Protein 4AIZ (pdb70)

GO terms:
  GO:0005576 extracellular region (C, TAS)

Foldseek 3Di:
DQKEWDAEDEEAAQAKTKTKIFHQQQVPKFKWKWWADPPDDIDTQDTRFFDGDPPRDPQWGWHDDRGMIITMHGRDDQVSQTKMKMKIADNVNPGIDIYPIYGYHYD/DKAWDQEDEEAAQAKDKTKIFDQQQVPKFKWKWFDDPPDDIGTQDTRFFDG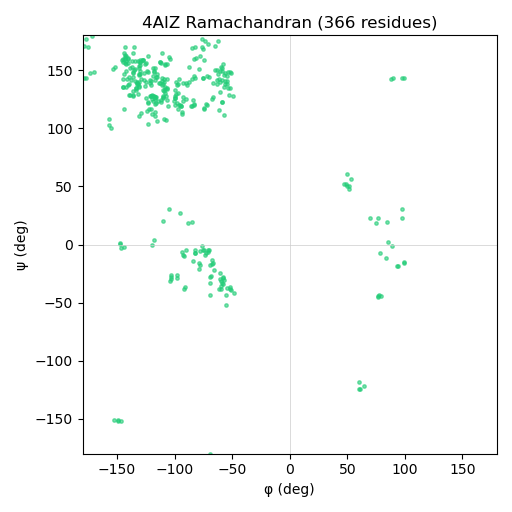DPPHDPQWGWHDDRRMIMTMGGRDDQVSFTWMKMWIAPNVNPDIDIYPIYGYHHD/DQKAWDQEDEDAAQAKTKTKIFHQQQVPKFKWKWWADPPDDIGTQDTRQFDGDPPHDPQWGWHDDHRMIITMGGRDDQVSFTKMKMKIADNVRDGIDIYPIYGYHYD/DKAWDQEDEEAAQAKDKTKIFDQQQVPKFKWKWFDDPPDDIHTQDTRFFDGDPPHDPQWGWHDDHRMIMIMGGRDDQVSFTWMKMWIAPNVNPDIDIYPTYGYHHD

Structure (mmCIF, N/CA/C/O backbone):
data_4AIZ
#
_entry.id   4AIZ
#
_cell.length_a   89.402
_cell.length_b   40.946
_cell.length_c   106.726
_cell.angle_alpha   90.00
_cell.angle_beta   90.15
_cell.angle_gamma   90.00
#
_symmetry.space_group_name_H-M   'C 1 2 1'
#
loop_
_entity.id
_entity.type
_entity.pdbx_description
1 polymer 'V2-17 PROTEIN'
2 polymer 'V2-17 PROTEIN'
3 non-polymer 'SULFATE ION'
4 non-polymer 'CITRIC ACID'
5 non-polymer 1,5:6,10-dianhydro-3,4,7,8-tetradeoxy-2,9-bis-C-(hydroxymethyl)-L-manno-decitol
6 water water
#
loop_
_atom_site.group_PDB
_atom_site.id
_atom_site.type_symbol
_atom_site.label_atom_id
_atom_site.label_alt_id
_atom_site.label_comp_id
_atom_site.label_asym_id
_atom_site.label_entity_id
_atom_site.label_seq_id
_atom_site.pdbx_PDB_ins_code
_atom_site.Cartn_x
_atom_site.Cartn_y
_atom_site.Cartn_z
_atom_site.occupancy
_atom_site.B_iso_or_equiv
_atom_site.auth_seq_id
_atom_site.auth_comp_id
_atom_site.auth_asym_id
_atom_site.auth_atom_id
_atom_site.pdbx_PDB_model_num
ATOM 1 N N . TYR A 1 2 ? 12.360 -22.727 -20.421 1.00 40.88 2 TYR A N 1
ATOM 2 C CA . TYR A 1 2 ? 12.359 -21.710 -19.368 1.00 37.84 2 TYR A CA 1
ATOM 3 C C . TYR A 1 2 ? 11.559 -22.145 -18.150 1.00 38.38 2 TYR A C 1
ATOM 4 O O . TYR A 1 2 ? 10.328 -22.160 -18.183 1.00 36.74 2 TYR A O 1
ATOM 13 N N . GLU A 1 3 ? 12.260 -22.480 -17.067 1.00 37.17 3 GLU A N 1
ATOM 14 C CA . GLU A 1 3 ? 11.602 -22.949 -15.850 1.00 35.39 3 GLU A CA 1
ATOM 15 C C . GLU A 1 3 ? 10.909 -21.856 -15.038 1.00 35.53 3 GLU A C 1
ATOM 16 O O . GLU A 1 3 ? 10.253 -22.150 -14.037 1.00 35.14 3 GLU A O 1
ATOM 22 N N . LEU A 1 4 ? 11.056 -20.601 -15.457 1.00 24.36 4 LEU A N 1
ATOM 23 C CA . LEU A 1 4 ? 10.254 -19.523 -14.884 1.00 25.13 4 LEU A CA 1
ATOM 24 C C . LEU A 1 4 ? 9.304 -18.994 -15.954 1.00 25.69 4 LEU A C 1
ATOM 25 O O . LEU A 1 4 ? 9.693 -18.837 -17.117 1.00 31.35 4 LEU A O 1
ATOM 30 N N . MET A 1 5 ? 8.067 -18.720 -15.551 1.00 32.89 5 MET A N 1
ATOM 31 C CA . MET A 1 5 ? 7.021 -18.322 -16.487 1.00 34.61 5 MET A CA 1
ATOM 32 C C . MET A 1 5 ? 6.889 -16.803 -16.517 1.00 26.28 5 MET A C 1
ATOM 33 O O . MET A 1 5 ? 6.542 -16.170 -15.522 1.00 23.25 5 MET A O 1
ATOM 38 N N . GLN A 1 6 ? 7.173 -16.227 -17.674 1.00 28.66 6 GLN A N 1
ATOM 39 C CA . GLN A 1 6 ? 7.230 -14.786 -17.826 1.00 21.49 6 GLN A CA 1
ATOM 40 C C . GLN A 1 6 ? 6.508 -14.408 -19.113 1.00 18.72 6 GLN A C 1
ATOM 41 O O . GLN A 1 6 ? 6.761 -15.015 -20.149 1.00 18.65 6 GLN A O 1
ATOM 47 N N . PRO A 1 7 ? 5.616 -13.403 -19.054 1.00 14.64 7 PRO A N 1
ATOM 48 C CA . PRO A 1 7 ? 4.915 -12.976 -20.272 1.00 17.54 7 PRO A CA 1
ATOM 49 C C . PRO A 1 7 ? 5.877 -12.344 -21.255 1.00 19.90 7 PRO A C 1
ATOM 50 O O . PRO A 1 7 ? 6.753 -11.584 -20.845 1.00 20.59 7 PRO A O 1
ATOM 54 N N . PRO A 1 8 ? 5.722 -12.647 -22.553 1.00 22.21 8 PRO A N 1
ATOM 55 C CA . PRO A 1 8 ? 6.699 -12.149 -23.524 1.00 18.04 8 PRO A CA 1
ATOM 56 C C . PRO A 1 8 ? 6.652 -10.635 -23.711 1.00 15.87 8 PRO A C 1
ATOM 57 O O . PRO A 1 8 ? 7.639 -10.035 -24.145 1.00 12.52 8 PRO A O 1
ATOM 61 N N A SER A 1 9 ? 5.517 -10.027 -23.369 0.52 17.63 9 SER A N 1
ATOM 62 N N B SER A 1 9 ? 5.520 -10.022 -23.383 0.48 17.63 9 SER A N 1
ATOM 63 C CA A SER A 1 9 ? 5.273 -8.627 -23.696 0.52 15.32 9 SER A CA 1
ATOM 64 C CA B SER A 1 9 ? 5.343 -8.605 -23.660 0.48 15.29 9 SER A CA 1
ATOM 65 C C A SER A 1 9 ? 4.423 -7.902 -22.648 0.52 14.88 9 SER A C 1
ATOM 66 C C B SER A 1 9 ? 4.458 -7.914 -22.631 0.48 14.89 9 SER A C 1
ATOM 67 O O A SER A 1 9 ? 3.418 -8.431 -22.180 0.52 16.23 9 SER A O 1
ATOM 68 O O B SER A 1 9 ? 3.464 -8.471 -22.170 0.48 16.21 9 SER A O 1
ATOM 73 N N . VAL A 1 10 ? 4.839 -6.691 -22.283 1.00 13.45 10 VAL A N 1
ATOM 74 C CA . VAL A 1 10 ? 4.036 -5.809 -21.442 1.00 13.62 10 VAL A CA 1
ATOM 75 C C . VAL A 1 10 ? 4.184 -4.427 -22.071 1.00 18.96 10 VAL A C 1
ATOM 76 O O . VAL A 1 10 ? 5.286 -4.056 -22.485 1.00 16.32 10 VAL A O 1
ATOM 80 N N . SER A 1 11 ? 3.086 -3.672 -22.167 1.00 18.04 11 SER A N 1
ATOM 81 C CA . SER A 1 11 ? 3.138 -2.332 -22.748 1.00 17.38 11 SER A CA 1
ATOM 82 C C . SER A 1 11 ? 2.407 -1.331 -21.872 1.00 14.26 11 SER A C 1
ATOM 83 O O . SER A 1 11 ? 1.350 -1.635 -21.331 1.00 17.79 11 SER A O 1
ATOM 86 N N . VAL A 1 12 ? 2.984 -0.143 -21.724 1.00 15.71 12 VAL A N 1
ATOM 87 C CA . VAL A 1 12 ? 2.301 0.944 -21.036 1.00 20.60 12 VAL A CA 1
ATOM 88 C C . VAL A 1 12 ? 2.664 2.276 -21.682 1.00 21.24 12 VAL A C 1
ATOM 89 O O . VAL A 1 12 ? 3.680 2.383 -22.375 1.00 20.01 12 VAL A O 1
ATOM 93 N N . SER A 1 13 ? 1.837 3.293 -21.467 1.00 17.57 13 SER A N 1
ATOM 94 C CA . SER A 1 13 ? 2.231 4.627 -21.893 1.00 21.75 13 SER A CA 1
ATOM 95 C C . SER A 1 13 ? 3.134 5.300 -20.854 1.00 20.22 13 SER A C 1
ATOM 96 O O . SER A 1 13 ? 3.191 4.883 -19.687 1.00 20.27 13 SER A O 1
ATOM 99 N N . PRO A 1 14 ? 3.892 6.317 -21.288 1.00 20.87 14 PRO A N 1
ATOM 100 C CA . PRO A 1 14 ? 4.837 7.006 -20.408 1.00 22.23 14 PRO A CA 1
ATOM 101 C C . PRO A 1 14 ? 4.145 7.523 -19.158 1.00 21.97 14 PRO A C 1
ATOM 102 O O . PRO A 1 14 ? 3.033 8.034 -19.268 1.00 24.44 14 PRO A O 1
ATOM 106 N N . GLY A 1 15 ? 4.783 7.386 -17.999 1.00 24.60 15 GLY A N 1
ATOM 107 C CA . GLY A 1 15 ? 4.225 7.871 -16.751 1.00 22.87 15 GLY A CA 1
ATOM 108 C C . GLY A 1 15 ? 3.451 6.811 -15.997 1.00 19.31 15 GLY A C 1
ATOM 109 O O . GLY A 1 15 ? 3.204 6.947 -14.805 1.00 21.24 15 GLY A O 1
ATOM 110 N N . GLN A 1 16 ? 3.060 5.750 -16.686 1.00 15.75 16 GLN A N 1
ATOM 111 C CA . GLN A 1 16 ? 2.333 4.682 -16.026 1.00 14.73 16 GLN A CA 1
ATOM 112 C C . GLN A 1 16 ? 3.297 3.826 -15.202 1.00 21.46 16 GLN A C 1
ATOM 113 O O . GLN A 1 16 ? 4.513 4.045 -15.206 1.00 21.49 16 GLN A O 1
ATOM 119 N N . THR A 1 17 ? 2.745 2.848 -14.497 1.00 18.21 17 THR A N 1
ATOM 120 C CA . THR A 1 17 ? 3.565 1.879 -13.788 1.00 13.84 17 THR A CA 1
ATOM 121 C C . THR A 1 17 ? 3.426 0.551 -14.502 1.00 19.34 17 THR A C 1
ATOM 122 O O . THR A 1 17 ? 2.314 0.126 -14.842 1.00 19.50 17 THR A O 1
ATOM 126 N N . ALA A 1 18 ? 4.556 -0.107 -14.754 1.00 15.72 18 ALA A N 1
ATOM 127 C CA . ALA A 1 18 ? 4.524 -1.409 -15.390 1.00 14.47 18 ALA A CA 1
ATOM 128 C C . ALA A 1 18 ? 4.916 -2.463 -14.365 1.00 10.67 18 ALA A C 1
ATOM 129 O O . ALA A 1 18 ? 5.742 -2.227 -13.492 1.00 16.58 18 ALA A O 1
ATOM 131 N N . ARG A 1 19 ? 4.257 -3.603 -14.448 1.00 13.58 19 ARG A N 1
ATOM 132 C CA . ARG A 1 19 ? 4.555 -4.726 -13.585 1.00 13.87 19 ARG A CA 1
ATOM 133 C C . ARG A 1 19 ? 4.884 -5.920 -14.465 1.00 16.04 19 ARG A C 1
ATOM 134 O O . ARG A 1 19 ? 4.102 -6.313 -15.334 1.00 15.44 19 ARG A O 1
ATOM 142 N N . ILE A 1 20 ? 6.079 -6.461 -14.261 1.00 11.94 20 ILE A N 1
ATOM 143 C CA . ILE A 1 20 ? 6.571 -7.599 -15.017 1.00 9.94 20 ILE A CA 1
ATOM 144 C C . ILE A 1 20 ? 6.744 -8.743 -14.025 1.00 13.48 20 ILE A C 1
ATOM 145 O O . ILE A 1 20 ? 7.449 -8.598 -13.042 1.00 13.07 20 ILE A O 1
ATOM 150 N N . THR A 1 21 ? 6.075 -9.861 -14.268 1.00 14.89 21 THR A N 1
ATOM 151 C CA . THR A 1 21 ? 6.072 -10.967 -13.308 1.00 15.20 21 THR A CA 1
ATOM 152 C C . THR A 1 21 ? 6.719 -12.232 -13.856 1.00 16.35 21 THR A C 1
ATOM 153 O O . THR A 1 21 ? 6.606 -12.553 -15.043 1.00 21.04 21 THR A O 1
ATOM 157 N N . CYS A 1 22 ? 7.399 -12.950 -12.971 1.00 16.12 22 CYS A N 1
ATOM 158 C CA . CYS A 1 22 ? 7.906 -14.280 -13.268 1.00 19.76 22 CYS A CA 1
ATOM 159 C C . CYS A 1 22 ? 7.306 -15.271 -12.271 1.00 16.35 22 CYS A C 1
ATOM 160 O O . CYS A 1 22 ? 7.137 -14.953 -11.100 1.00 19.78 22 CYS A O 1
ATOM 163 N N . SER A 1 23 ? 6.977 -16.464 -12.753 1.00 16.74 23 SER A N 1
ATOM 164 C CA . SER A 1 23 ? 6.347 -17.473 -11.908 1.00 24.26 23 SER A CA 1
ATOM 165 C C . SER A 1 23 ? 7.111 -18.786 -11.903 1.00 22.01 23 SER A C 1
ATOM 166 O O . SER A 1 23 ? 7.612 -19.238 -12.943 1.00 30.20 23 SER A O 1
ATOM 169 N N . GLY A 1 24 ? 7.197 -19.397 -10.724 1.00 23.59 24 GLY A N 1
ATOM 170 C CA . GLY A 1 24 ? 7.932 -20.632 -10.568 1.00 25.84 24 GLY A CA 1
ATOM 171 C C . GLY A 1 24 ? 7.696 -21.256 -9.209 1.00 24.28 24 GLY A C 1
ATOM 172 O O . GLY A 1 24 ? 7.468 -20.555 -8.220 1.00 23.85 24 GLY A O 1
ATOM 173 N N . ASP A 1 25 ? 7.747 -22.582 -9.157 1.00 36.68 25 ASP A N 1
ATOM 174 C CA . ASP A 1 25 ? 7.448 -23.299 -7.920 1.00 40.26 25 ASP A CA 1
ATOM 175 C C . ASP A 1 25 ? 8.502 -23.070 -6.845 1.00 32.54 25 ASP A C 1
ATOM 176 O O . ASP A 1 25 ? 8.205 -23.144 -5.654 1.00 44.39 25 ASP A O 1
ATOM 181 N N . ALA A 1 26 ? 9.726 -22.772 -7.271 1.00 38.00 26 ALA A N 1
ATOM 182 C CA . ALA A 1 26 ? 10.853 -22.625 -6.347 1.00 33.33 26 ALA A CA 1
ATOM 183 C C . ALA A 1 26 ? 11.072 -21.195 -5.852 1.00 32.47 26 ALA A C 1
ATOM 184 O O . ALA A 1 26 ? 11.856 -20.971 -4.939 1.00 27.38 26 ALA A O 1
ATOM 186 N N . LEU A 1 27 ? 10.382 -20.228 -6.449 1.00 27.02 27 LEU A N 1
ATOM 187 C CA . LEU A 1 27 ? 10.561 -18.827 -6.075 1.00 23.12 27 LEU A CA 1
ATOM 188 C C . LEU A 1 27 ? 10.321 -18.499 -4.589 1.00 20.55 27 LEU A C 1
ATOM 189 O O . LEU A 1 27 ? 10.938 -17.580 -4.044 1.00 19.96 27 LEU A O 1
ATOM 194 N N . PRO A 1 28 ? 9.422 -19.236 -3.915 1.00 31.59 28 PRO A N 1
ATOM 195 C CA . PRO A 1 28 ? 9.225 -18.839 -2.515 1.00 27.87 28 PRO A CA 1
ATOM 196 C C . PRO A 1 28 ? 10.499 -18.829 -1.647 1.00 22.03 28 PRO A C 1
ATOM 197 O O . PRO A 1 28 ? 10.706 -17.893 -0.867 1.00 17.90 28 PRO A O 1
ATOM 201 N N A LYS A 1 29 ? 11.335 -19.853 -1.786 0.04 26.75 29 LYS A N 1
ATOM 202 N N B LYS A 1 29 ? 11.344 -19.848 -1.776 0.96 26.98 29 LYS A N 1
ATOM 203 C CA A LYS A 1 29 ? 12.526 -19.972 -0.949 0.04 23.81 29 LYS A CA 1
ATOM 204 C CA B LYS A 1 29 ? 12.535 -19.912 -0.916 0.96 23.65 29 LYS A CA 1
ATOM 205 C C A LYS A 1 29 ? 13.827 -19.769 -1.722 0.04 25.26 29 LYS A C 1
ATOM 206 C C B LYS A 1 29 ? 13.834 -19.698 -1.683 0.96 25.30 29 LYS A C 1
ATOM 207 O O A LYS A 1 29 ? 14.900 -20.154 -1.258 0.04 22.23 29 LYS A O 1
ATOM 208 O O B LYS A 1 29 ? 14.913 -20.006 -1.185 0.96 21.27 29 LYS A O 1
ATOM 219 N N . GLN A 1 30 ? 13.726 -19.163 -2.899 1.00 25.50 30 GLN A N 1
ATOM 220 C CA . GLN A 1 30 ? 14.906 -18.835 -3.694 1.00 25.44 30 GLN A CA 1
ATOM 221 C C . GLN A 1 30 ? 14.853 -17.379 -4.144 1.00 25.76 30 GLN A C 1
ATOM 222 O O . GLN A 1 30 ? 13.826 -16.914 -4.644 1.00 22.96 30 GLN A O 1
ATOM 228 N N . TYR A 1 31 ? 15.956 -16.664 -3.967 1.00 16.92 31 TYR A N 1
ATOM 229 C CA . TYR A 1 31 ? 16.045 -15.280 -4.431 1.00 20.49 31 TYR A CA 1
ATOM 230 C C . TYR A 1 31 ? 15.904 -15.147 -5.939 1.00 16.18 31 TYR A C 1
ATOM 231 O O . TYR A 1 31 ? 16.358 -16.000 -6.705 1.00 14.55 31 TYR A O 1
ATOM 240 N N . ALA A 1 32 ? 15.307 -14.036 -6.352 1.00 19.62 32 ALA A N 1
ATOM 241 C CA . ALA A 1 32 ? 15.241 -13.679 -7.760 1.00 17.70 32 ALA A CA 1
ATOM 242 C C . ALA A 1 32 ? 16.174 -12.506 -8.038 1.00 14.87 32 ALA A C 1
ATOM 243 O O . ALA A 1 32 ? 16.486 -11.717 -7.144 1.00 15.09 32 ALA A O 1
ATOM 245 N N . TYR A 1 33 ? 16.620 -12.419 -9.287 1.00 15.60 33 TYR A N 1
ATOM 246 C CA . TYR A 1 33 ? 17.490 -11.351 -9.751 1.00 13.60 33 TYR A CA 1
ATOM 247 C C . TYR A 1 33 ? 16.909 -10.829 -11.066 1.00 9.64 33 TYR A C 1
ATOM 248 O O . TYR A 1 33 ? 16.429 -11.603 -11.879 1.00 14.19 33 TYR A O 1
ATOM 257 N N . TRP A 1 34 ? 16.937 -9.519 -11.258 1.00 14.51 34 TRP A N 1
ATOM 258 C CA . TRP A 1 34 ? 16.329 -8.923 -12.446 1.00 10.88 34 TRP A CA 1
ATOM 259 C C . TRP A 1 34 ? 17.342 -8.132 -13.263 1.00 9.29 34 TRP A C 1
ATOM 260 O O . TRP A 1 34 ? 18.137 -7.362 -12.707 1.00 11.62 34 TRP A O 1
ATOM 271 N N . TYR A 1 35 ? 17.251 -8.270 -14.587 1.00 12.36 35 TYR A N 1
ATOM 272 C CA . TYR A 1 35 ? 18.100 -7.527 -15.516 1.00 9.59 35 TYR A CA 1
ATOM 273 C C . TYR A 1 35 ? 17.299 -6.731 -16.514 1.00 11.15 35 TYR A C 1
ATOM 274 O O . TYR A 1 35 ? 16.200 -7.119 -16.907 1.00 13.42 35 TYR A O 1
ATOM 283 N N . GLN A 1 36 ? 17.894 -5.622 -16.921 1.00 9.79 36 GLN A N 1
ATOM 284 C CA . GLN A 1 36 ? 17.422 -4.808 -18.028 1.00 8.38 36 GLN A CA 1
ATOM 285 C C . GLN A 1 36 ? 18.370 -4.972 -19.197 1.00 9.22 36 GLN A C 1
ATOM 286 O O . GLN A 1 36 ? 19.593 -4.899 -19.033 1.00 10.91 36 GLN A O 1
ATOM 292 N N . GLN A 1 37 ? 17.805 -5.148 -20.387 1.00 10.92 37 GLN A N 1
ATOM 293 C CA . GLN A 1 37 ? 18.602 -5.291 -21.601 1.00 10.15 37 GLN A CA 1
ATOM 294 C C . GLN A 1 37 ? 18.111 -4.347 -22.687 1.00 10.90 37 GLN A C 1
ATOM 295 O O . GLN A 1 37 ? 16.995 -4.499 -23.196 1.00 14.33 37 GLN A O 1
ATOM 301 N N . LYS A 1 38 ? 18.955 -3.374 -23.030 1.00 14.53 38 LYS A N 1
ATOM 302 C CA . LYS A 1 38 ? 18.679 -2.439 -24.123 1.00 13.00 38 LYS A CA 1
ATOM 303 C C . LYS A 1 38 ? 19.504 -2.766 -25.372 1.00 15.94 38 LYS A C 1
ATOM 304 O O . LYS A 1 38 ? 20.536 -3.440 -25.291 1.00 17.43 38 LYS A O 1
ATOM 310 N N . PRO A 1 39 ? 19.065 -2.280 -26.545 1.00 15.81 39 PRO A N 1
ATOM 311 C CA . PRO A 1 39 ? 19.777 -2.684 -27.764 1.00 16.47 39 PRO A CA 1
ATOM 312 C C . PRO A 1 39 ? 21.205 -2.159 -27.837 1.00 16.10 39 PRO A C 1
ATOM 313 O O . PRO A 1 39 ? 21.437 -0.956 -27.677 1.00 22.10 39 PRO A O 1
ATOM 317 N N . GLY A 1 40 ? 22.154 -3.066 -28.059 1.00 18.36 40 GLY A N 1
ATOM 318 C CA . GLY A 1 40 ? 23.552 -2.708 -28.235 1.00 16.67 40 GLY A CA 1
ATOM 319 C C . GLY A 1 40 ? 24.282 -2.207 -27.005 1.00 22.36 40 GLY A C 1
ATOM 320 O O . GLY A 1 40 ? 25.288 -1.503 -27.129 1.00 20.01 40 GLY A O 1
ATOM 321 N N . GLN A 1 41 ? 23.779 -2.558 -25.822 1.00 17.11 41 GLN A N 1
ATOM 322 C CA . GLN A 1 41 ? 24.383 -2.131 -24.567 1.00 16.29 41 GLN A CA 1
ATOM 323 C C . GLN A 1 41 ? 24.590 -3.338 -23.645 1.00 13.03 41 GLN A C 1
ATOM 324 O O . GLN A 1 41 ? 23.913 -4.357 -23.789 1.00 13.67 41 GLN A O 1
ATOM 330 N N . ALA A 1 42 ? 25.524 -3.224 -22.709 1.00 14.36 42 ALA A N 1
ATOM 331 C CA . ALA A 1 42 ? 25.693 -4.268 -21.711 1.00 14.54 42 ALA A CA 1
ATOM 332 C C . ALA A 1 42 ? 24.410 -4.400 -20.888 1.00 13.34 42 ALA A C 1
ATOM 333 O O . ALA A 1 42 ? 23.749 -3.402 -20.595 1.00 13.64 42 ALA A O 1
ATOM 335 N N . PRO A 1 43 ? 24.049 -5.640 -20.532 1.00 10.80 43 PRO A N 1
ATOM 336 C CA . PRO A 1 43 ? 22.915 -5.854 -19.626 1.00 13.53 43 PRO A CA 1
ATOM 337 C C . PRO A 1 43 ? 23.177 -5.159 -18.285 1.00 15.19 43 PRO A C 1
ATOM 338 O O . PRO A 1 43 ? 24.336 -4.970 -17.902 1.00 13.99 43 PRO A O 1
ATOM 342 N N . VAL A 1 44 ? 22.107 -4.771 -17.602 1.00 13.16 44 VAL A N 1
ATOM 343 C CA . VAL A 1 44 ? 22.201 -4.118 -16.295 1.00 12.02 44 VAL A CA 1
ATOM 344 C C . VAL A 1 44 ? 21.445 -4.920 -15.244 1.00 12.43 44 VAL A C 1
ATOM 345 O O . VAL A 1 44 ? 20.271 -5.260 -15.438 1.00 11.26 44 VAL A O 1
ATOM 349 N N . LEU A 1 45 ? 22.126 -5.235 -14.142 1.00 10.13 45 LEU A N 1
ATOM 350 C CA . LEU A 1 45 ? 21.480 -5.827 -12.982 1.00 9.54 45 LEU A CA 1
ATOM 351 C C . LEU A 1 45 ? 20.683 -4.732 -12.287 1.00 9.41 45 LEU A C 1
ATOM 352 O O . LEU A 1 45 ? 21.271 -3.740 -11.832 1.00 13.64 45 LEU A O 1
ATOM 357 N N . VAL A 1 46 ? 19.358 -4.890 -12.215 1.00 11.01 46 VAL A N 1
ATOM 358 C CA . VAL A 1 46 ? 18.513 -3.848 -11.592 1.00 10.10 46 VAL A CA 1
ATOM 359 C C . VAL A 1 46 ? 18.019 -4.199 -10.183 1.00 14.42 46 VAL A C 1
ATOM 360 O O . VAL A 1 46 ? 17.837 -3.308 -9.349 1.00 14.21 46 VAL A O 1
ATOM 364 N N . ILE A 1 47 ? 17.820 -5.491 -9.928 1.00 9.43 47 ILE A N 1
ATOM 365 C CA . ILE A 1 47 ? 17.414 -5.979 -8.614 1.00 14.94 47 ILE A CA 1
ATOM 366 C C . ILE A 1 47 ? 18.174 -7.263 -8.308 1.00 10.88 47 ILE A C 1
ATOM 367 O O . ILE A 1 47 ? 18.332 -8.113 -9.171 1.00 13.96 47 ILE A O 1
ATOM 372 N N . TYR A 1 48 ? 18.643 -7.405 -7.077 1.00 12.14 48 TYR A N 1
ATOM 373 C CA . TYR A 1 48 ? 19.144 -8.698 -6.625 1.00 16.61 48 TYR A CA 1
ATOM 374 C C . TYR A 1 48 ? 18.507 -9.066 -5.286 1.00 14.64 48 TYR A C 1
ATOM 375 O O . TYR A 1 48 ? 18.032 -8.192 -4.560 1.00 14.02 48 TYR A O 1
ATOM 384 N N . LYS A 1 49 ? 18.521 -10.359 -4.961 1.00 19.18 49 LYS A N 1
ATOM 385 C CA . LYS A 1 49 ? 17.919 -10.855 -3.730 1.00 13.05 49 LYS A CA 1
ATOM 386 C C . LYS A 1 49 ? 16.499 -10.313 -3.560 1.00 19.20 49 LYS A C 1
ATOM 387 O O . LYS A 1 49 ? 16.153 -9.763 -2.511 1.00 21.78 49 LYS A O 1
ATOM 393 N N . ASP A 1 50 ? 15.697 -10.465 -4.610 1.00 16.32 50 ASP A N 1
ATOM 394 C CA . ASP A 1 50 ? 14.276 -10.118 -4.587 1.00 17.19 50 ASP A CA 1
ATOM 395 C C . ASP A 1 50 ? 13.976 -8.622 -4.683 1.00 15.36 50 ASP A C 1
ATOM 396 O O . ASP A 1 50 ? 13.099 -8.213 -5.422 1.00 12.50 50 ASP A O 1
ATOM 401 N N . SER A 1 51 ? 14.686 -7.800 -3.927 1.00 12.82 51 SER A N 1
ATOM 402 C CA . SER A 1 51 ? 14.206 -6.445 -3.764 1.00 13.53 51 SER A CA 1
ATOM 403 C C . SER A 1 51 ? 15.277 -5.386 -3.597 1.00 12.47 51 SER A C 1
ATOM 404 O O . SER A 1 51 ? 14.953 -4.216 -3.402 1.00 18.01 51 SER A O 1
ATOM 407 N N . GLU A 1 52 ? 16.550 -5.777 -3.642 1.00 15.72 52 GLU A N 1
ATOM 408 C CA . GLU A 1 52 ? 17.618 -4.799 -3.434 1.00 14.67 52 GLU A CA 1
ATOM 409 C C . GLU A 1 52 ? 18.174 -4.244 -4.737 1.00 16.26 52 GLU A C 1
ATOM 410 O O . GLU A 1 52 ? 18.355 -4.982 -5.714 1.00 13.76 52 GLU A O 1
ATOM 416 N N A ARG A 1 53 ? 18.423 -2.939 -4.752 0.61 16.44 53 ARG A N 1
ATOM 417 N N B ARG A 1 53 ? 18.479 -2.948 -4.731 0.39 16.43 53 ARG A N 1
ATOM 418 C CA A ARG A 1 53 ? 18.956 -2.279 -5.931 0.61 16.96 53 ARG A CA 1
ATOM 419 C CA B ARG A 1 53 ? 18.940 -2.240 -5.922 0.39 16.99 53 ARG A CA 1
ATOM 420 C C A ARG A 1 53 ? 20.445 -2.063 -5.752 0.61 16.13 53 ARG A C 1
ATOM 421 C C B ARG A 1 53 ? 20.422 -1.888 -5.837 0.39 16.04 53 ARG A C 1
ATOM 422 O O A ARG A 1 53 ? 20.892 -1.657 -4.678 0.61 13.46 53 ARG A O 1
ATOM 423 O O B ARG A 1 53 ? 20.838 -1.174 -4.927 0.39 15.67 53 ARG A O 1
ATOM 438 N N . PRO A 1 54 ? 21.227 -2.377 -6.791 1.00 14.41 54 PRO A N 1
ATOM 439 C CA . PRO A 1 54 ? 22.626 -1.941 -6.842 1.00 13.49 54 PRO A CA 1
ATOM 440 C C . PRO A 1 54 ? 22.692 -0.400 -6.874 1.00 14.93 54 PRO A C 1
ATOM 441 O O . PRO A 1 54 ? 21.744 0.257 -7.336 1.00 15.12 54 PRO A O 1
ATOM 445 N N . SER A 1 55 ? 23.791 0.171 -6.384 1.00 15.36 55 SER A N 1
ATOM 446 C CA . SER A 1 55 ? 24.032 1.606 -6.511 1.00 18.84 55 SER A CA 1
ATOM 447 C C . SER A 1 55 ? 23.892 2.049 -7.949 1.00 21.11 55 SER A C 1
ATOM 448 O O . SER A 1 55 ? 24.419 1.400 -8.852 1.00 16.52 55 SER A O 1
ATOM 451 N N . GLY A 1 56 ? 23.187 3.155 -8.165 1.00 20.09 56 GLY A N 1
ATOM 452 C CA . GLY A 1 56 ? 22.984 3.673 -9.508 1.00 14.72 56 GLY A CA 1
ATOM 453 C C . GLY A 1 56 ? 21.651 3.318 -10.137 1.00 19.87 56 GLY A C 1
ATOM 454 O O . GLY A 1 56 ? 21.257 3.914 -11.145 1.00 21.33 56 GLY A O 1
ATOM 455 N N . ILE A 1 57 ? 20.963 2.330 -9.574 1.00 18.22 57 ILE A N 1
ATOM 456 C CA . ILE A 1 57 ? 19.628 1.982 -10.045 1.00 15.96 57 ILE A CA 1
ATOM 457 C C . ILE A 1 57 ? 18.572 2.894 -9.403 1.00 19.61 57 ILE A C 1
ATOM 458 O O . ILE A 1 57 ? 18.453 2.940 -8.188 1.00 20.85 57 ILE A O 1
ATOM 463 N N . PRO A 1 58 ? 17.812 3.631 -10.227 1.00 20.00 58 PRO A N 1
ATOM 464 C CA . PRO A 1 58 ? 16.744 4.526 -9.754 1.00 23.39 58 PRO A CA 1
ATOM 465 C C . PRO A 1 58 ? 15.719 3.819 -8.867 1.00 25.13 58 PRO A C 1
ATOM 466 O O . PRO A 1 58 ? 15.409 2.647 -9.098 1.00 23.72 58 PRO A O 1
ATOM 470 N N . GLU A 1 59 ? 15.188 4.525 -7.866 1.00 18.42 59 GLU A N 1
ATOM 471 C CA . GLU A 1 59 ? 14.247 3.925 -6.935 1.00 22.63 59 GLU A CA 1
ATOM 472 C C . GLU A 1 59 ? 12.921 3.559 -7.604 1.00 20.43 59 GLU A C 1
ATOM 473 O O . GLU A 1 59 ? 12.118 2.821 -7.037 1.00 22.37 59 GLU A O 1
ATOM 479 N N . ARG A 1 60 ? 12.699 4.065 -8.814 1.00 22.69 60 ARG A N 1
ATOM 480 C CA . ARG A 1 60 ? 11.460 3.767 -9.516 1.00 18.83 60 ARG A CA 1
ATOM 481 C C . ARG A 1 60 ? 11.410 2.298 -9.953 1.00 18.93 60 ARG A C 1
ATOM 482 O O . ARG A 1 60 ? 10.346 1.776 -10.276 1.00 19.61 60 ARG A O 1
ATOM 490 N N . PHE A 1 61 ? 12.569 1.641 -9.967 1.00 17.47 61 PHE A N 1
ATOM 491 C CA . PHE A 1 61 ? 12.617 0.186 -10.155 1.00 15.55 61 PHE A CA 1
ATOM 492 C C . PHE A 1 61 ? 12.551 -0.501 -8.803 1.00 15.06 61 PHE A C 1
ATOM 493 O O . PHE A 1 61 ? 13.364 -0.234 -7.935 1.00 18.08 61 PHE A O 1
ATOM 501 N N . SER A 1 62 ? 11.602 -1.410 -8.632 1.00 15.31 62 SER A N 1
ATOM 502 C CA . SER A 1 62 ? 11.492 -2.104 -7.357 1.00 15.21 62 SER A CA 1
ATOM 503 C 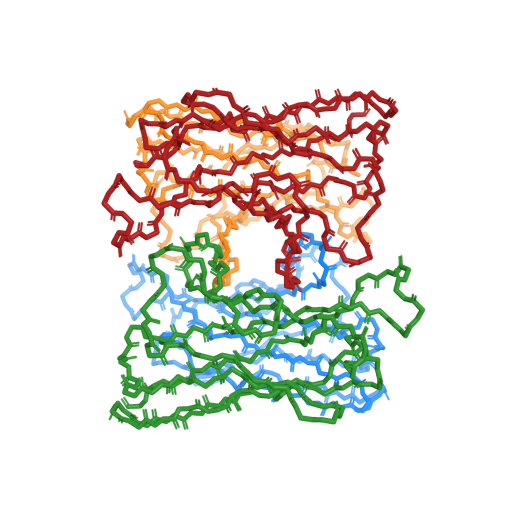C . SER A 1 62 ? 11.117 -3.560 -7.583 1.00 12.73 62 SER A C 1
ATOM 504 O O . SER A 1 62 ? 10.461 -3.902 -8.564 1.00 19.91 62 SER A O 1
ATOM 507 N N . GLY A 1 63 ? 11.563 -4.430 -6.685 1.00 14.76 63 GLY A N 1
ATOM 508 C CA . GLY A 1 63 ? 11.229 -5.829 -6.807 1.00 13.75 63 GLY A CA 1
ATOM 509 C C . GLY A 1 63 ? 10.415 -6.291 -5.618 1.00 14.77 63 GLY A C 1
ATOM 510 O O . GLY A 1 63 ? 10.587 -5.793 -4.500 1.00 18.73 63 GLY A O 1
ATOM 511 N N . SER A 1 64 ? 9.544 -7.263 -5.851 1.00 13.77 64 SER A N 1
ATOM 512 C CA . SER A 1 64 ? 8.801 -7.871 -4.754 1.00 18.75 64 SER A CA 1
ATOM 513 C C . SER A 1 64 ? 8.608 -9.357 -4.991 1.00 20.58 64 SER A C 1
ATOM 514 O O . SER A 1 64 ? 8.818 -9.860 -6.091 1.00 14.35 64 SER A O 1
ATOM 517 N N . SER A 1 65 ? 8.236 -10.065 -3.934 1.00 23.72 65 SER A N 1
ATOM 518 C CA . SER A 1 65 ? 8.044 -11.500 -4.012 1.00 26.70 65 SER A CA 1
ATOM 519 C C . SER A 1 65 ? 6.667 -11.799 -3.415 1.00 34.81 65 SER A C 1
ATOM 520 O O . SER A 1 65 ? 6.245 -11.151 -2.454 1.00 40.10 65 SER A O 1
ATOM 523 N N . SER A 1 66 ? 5.957 -12.754 -4.005 1.00 37.17 66 SER A N 1
ATOM 524 C CA . SER A 1 66 ? 4.640 -13.145 -3.503 1.00 37.14 66 SER A CA 1
ATOM 525 C C . SER A 1 66 ? 4.274 -14.561 -3.929 1.00 37.65 66 SER A C 1
ATOM 526 O O . SER A 1 66 ? 3.971 -14.815 -5.095 1.00 31.85 66 SER A O 1
ATOM 529 N N . GLY A 1 67 ? 4.291 -15.485 -2.978 1.00 33.69 67 GLY A N 1
ATOM 530 C CA . GLY A 1 67 ? 3.962 -16.862 -3.287 1.00 33.69 67 GLY A CA 1
ATOM 531 C C . GLY A 1 67 ? 4.912 -17.431 -4.316 1.00 35.47 67 GLY A C 1
ATOM 532 O O . GLY A 1 67 ? 6.117 -17.512 -4.081 1.00 37.71 67 GLY A O 1
ATOM 533 N N . THR A 1 68 ? 4.377 -17.825 -5.467 1.00 24.20 68 THR A N 1
ATOM 534 C CA . THR A 1 68 ? 5.207 -18.404 -6.509 1.00 27.75 68 THR A CA 1
ATOM 535 C C . THR A 1 68 ? 5.432 -17.402 -7.643 1.00 21.62 68 THR A C 1
ATOM 536 O O . THR A 1 68 ? 5.617 -17.773 -8.803 1.00 20.84 68 THR A O 1
ATOM 540 N N . THR A 1 69 ? 5.438 -16.123 -7.292 1.00 22.15 69 THR A N 1
ATOM 541 C CA . THR A 1 69 ? 5.706 -15.082 -8.283 1.00 19.65 69 THR A CA 1
ATOM 542 C C . THR A 1 69 ? 6.625 -13.993 -7.730 1.00 23.42 69 THR A C 1
ATOM 543 O O . THR A 1 69 ? 6.532 -13.617 -6.560 1.00 26.37 69 THR A O 1
ATOM 547 N N . VAL A 1 70 ? 7.524 -13.496 -8.573 1.00 15.88 70 VAL A N 1
ATOM 548 C CA . VAL A 1 70 ? 8.267 -12.285 -8.254 1.00 15.55 70 VAL A CA 1
ATOM 549 C C . VAL A 1 70 ? 7.905 -11.237 -9.297 1.00 14.87 70 VAL A C 1
ATOM 550 O O . VAL A 1 70 ? 7.555 -11.584 -10.425 1.00 17.72 70 VAL A O 1
ATOM 554 N N . THR A 1 71 ? 7.980 -9.972 -8.904 1.00 18.33 71 THR A N 1
ATOM 555 C CA . THR A 1 71 ? 7.536 -8.874 -9.748 1.00 16.18 71 THR A CA 1
ATOM 556 C C . THR A 1 71 ? 8.516 -7.710 -9.745 1.00 14.75 71 THR A C 1
ATOM 557 O O . THR A 1 71 ? 8.921 -7.214 -8.688 1.00 16.06 71 THR A O 1
ATOM 561 N N . LEU A 1 72 ? 8.894 -7.280 -10.947 1.00 13.28 72 LEU A N 1
ATOM 562 C CA . LEU A 1 72 ? 9.634 -6.047 -11.124 1.00 12.20 72 LEU A CA 1
ATOM 563 C C . LEU A 1 72 ? 8.602 -4.963 -11.419 1.00 15.15 72 LEU A C 1
ATOM 564 O O . LEU A 1 72 ? 7.844 -5.057 -12.390 1.00 13.22 72 LEU A O 1
ATOM 569 N N . THR A 1 73 ? 8.552 -3.954 -10.560 1.00 15.22 73 THR A N 1
ATOM 570 C CA . THR A 1 73 ? 7.629 -2.852 -10.751 1.00 16.00 73 THR A CA 1
ATOM 571 C C . THR A 1 73 ? 8.396 -1.601 -11.123 1.00 16.19 73 THR A C 1
ATOM 572 O O . THR A 1 73 ? 9.330 -1.205 -10.434 1.00 25.69 73 THR A O 1
ATOM 576 N N . ILE A 1 74 ? 8.015 -0.997 -12.235 1.00 13.84 74 ILE A N 1
ATOM 577 C CA . ILE A 1 74 ? 8.686 0.199 -12.710 1.00 16.10 74 ILE A CA 1
ATOM 578 C C . ILE A 1 74 ? 7.687 1.343 -12.656 1.00 23.26 74 ILE A C 1
ATOM 579 O O . ILE A 1 74 ? 6.757 1.400 -13.463 1.00 22.48 74 ILE A O 1
ATOM 584 N N . SER A 1 75 ? 7.876 2.235 -11.684 1.00 21.66 75 SER A N 1
ATOM 585 C CA . SER A 1 75 ? 6.976 3.370 -11.481 1.00 23.48 75 SER A CA 1
ATOM 586 C C . SER A 1 75 ? 7.358 4.509 -12.409 1.00 27.49 75 SER A C 1
ATOM 587 O O . SER A 1 75 ? 8.539 4.726 -12.685 1.00 33.87 75 SER A O 1
ATOM 590 N N . GLY A 1 76 ? 6.366 5.247 -12.888 1.00 22.19 76 GLY A N 1
ATOM 591 C CA . GLY A 1 76 ? 6.653 6.378 -13.746 1.00 23.26 76 GLY A CA 1
ATOM 592 C C . GLY A 1 76 ? 7.536 5.985 -14.917 1.00 26.70 76 GLY A C 1
ATOM 593 O O . GLY A 1 76 ? 8.610 6.556 -15.141 1.00 23.76 76 GLY A O 1
ATOM 594 N N . VAL A 1 77 ? 7.069 5.004 -15.675 1.00 19.85 77 VAL A N 1
ATOM 595 C CA . VAL A 1 77 ? 7.797 4.527 -16.843 1.00 17.71 77 VAL A CA 1
ATOM 596 C C . VAL A 1 77 ? 8.171 5.669 -17.789 1.00 31.83 77 VAL A C 1
ATOM 597 O O . VAL A 1 77 ? 7.328 6.485 -18.165 1.00 25.35 77 VAL A O 1
ATOM 601 N N . GLN A 1 78 ? 9.449 5.730 -18.146 1.00 26.50 78 GLN A N 1
ATOM 602 C CA . GLN A 1 78 ? 9.943 6.696 -19.121 1.00 30.28 78 GLN A CA 1
ATOM 603 C C . GLN A 1 78 ? 10.302 5.993 -20.431 1.00 28.10 78 GLN A C 1
ATOM 604 O O . GLN A 1 78 ? 10.569 4.792 -20.439 1.00 26.13 78 GLN A O 1
ATOM 610 N N . ALA A 1 79 ? 10.279 6.732 -21.541 1.00 24.58 79 ALA A N 1
ATOM 611 C CA . ALA A 1 79 ? 10.567 6.159 -22.855 1.00 30.96 79 ALA A CA 1
ATOM 612 C C . ALA A 1 79 ? 11.842 5.322 -22.854 1.00 22.43 79 ALA A C 1
ATOM 613 O O . ALA A 1 79 ? 11.890 4.254 -23.461 1.00 22.12 79 ALA A O 1
ATOM 615 N N . GLU A 1 80 ? 12.872 5.811 -22.174 1.00 27.20 80 GLU A N 1
ATOM 616 C CA . GLU A 1 80 ? 14.162 5.123 -22.167 1.00 30.41 80 GLU A CA 1
ATOM 617 C C . GLU A 1 80 ? 14.139 3.813 -21.377 1.00 25.68 80 GLU A C 1
ATOM 618 O O . GLU A 1 80 ? 15.121 3.074 -21.370 1.00 26.94 80 GLU A O 1
ATOM 624 N N . ASP A 1 81 ? 13.019 3.519 -20.725 1.00 25.82 81 ASP A N 1
ATOM 625 C CA . ASP A 1 81 ? 12.870 2.246 -20.020 1.00 20.36 81 ASP A CA 1
ATOM 626 C C . ASP A 1 81 ? 12.470 1.118 -20.958 1.00 19.37 81 ASP A C 1
ATOM 627 O O . ASP A 1 81 ? 12.417 -0.040 -20.554 1.00 14.37 81 ASP A O 1
ATOM 632 N N . GLU A 1 82 ? 12.164 1.449 -22.209 1.00 20.29 82 GLU A N 1
ATOM 633 C CA . GLU A 1 82 ? 11.845 0.410 -23.177 1.00 15.18 82 GLU A CA 1
ATOM 634 C C . GLU A 1 82 ? 13.059 -0.506 -23.258 1.00 17.28 82 GLU A C 1
ATOM 635 O O . GLU A 1 82 ? 14.170 -0.046 -23.524 1.00 20.26 82 GLU A O 1
ATOM 641 N N . ALA A 1 83 ? 12.848 -1.793 -22.986 1.00 15.37 83 ALA A N 1
ATOM 642 C CA . ALA A 1 83 ? 13.937 -2.763 -22.901 1.00 14.34 83 ALA A CA 1
ATOM 643 C C . ALA A 1 83 ? 13.383 -4.160 -22.697 1.00 14.58 83 ALA A C 1
ATOM 644 O O . ALA A 1 83 ? 12.199 -4.342 -22.430 1.00 14.23 83 ALA A O 1
ATOM 646 N N . ASP A 1 84 ? 14.250 -5.153 -22.805 1.00 13.52 84 ASP A N 1
ATOM 647 C CA . ASP A 1 84 ? 13.902 -6.499 -22.384 1.00 12.08 84 ASP A CA 1
ATOM 648 C C . ASP A 1 84 ? 14.283 -6.661 -20.914 1.00 10.79 84 ASP A C 1
ATOM 649 O O . ASP A 1 84 ? 15.339 -6.191 -20.476 1.00 14.12 84 ASP A O 1
ATOM 654 N N . TYR A 1 85 ? 13.413 -7.313 -20.160 1.00 8.18 85 TYR A N 1
ATOM 655 C CA . TYR A 1 85 ? 13.644 -7.550 -18.734 1.00 9.12 85 TYR A CA 1
ATOM 656 C C . TYR A 1 85 ? 13.662 -9.034 -18.458 1.00 12.43 85 TYR A C 1
ATOM 657 O O . TYR A 1 85 ? 12.761 -9.759 -18.865 1.00 12.34 85 TYR A O 1
ATOM 666 N N . TYR A 1 86 ? 14.714 -9.495 -17.791 1.00 11.31 86 TYR A N 1
ATOM 667 C CA . TYR A 1 86 ? 14.833 -10.901 -17.483 1.00 11.62 86 TYR A CA 1
ATOM 668 C C . TYR A 1 86 ? 14.857 -11.135 -15.988 1.00 11.38 86 TYR A C 1
ATOM 669 O O . TYR A 1 86 ? 15.331 -10.287 -15.218 1.00 11.45 86 TYR A O 1
ATOM 678 N N . CYS A 1 87 ? 14.327 -12.284 -15.588 1.00 9.18 87 CYS A N 1
ATOM 679 C CA . CYS A 1 87 ? 14.380 -12.721 -14.197 1.00 9.62 87 CYS A CA 1
ATOM 680 C C . CYS A 1 87 ? 15.183 -14.017 -14.097 1.00 16.65 87 CYS A C 1
ATOM 681 O O . CYS A 1 87 ? 15.083 -14.874 -14.976 1.00 21.05 87 CYS A O 1
ATOM 684 N N . GLN A 1 88 ? 15.977 -14.150 -13.030 1.00 15.32 88 GLN A N 1
ATOM 685 C CA . GLN A 1 88 ? 16.736 -15.364 -12.754 1.00 21.53 88 GLN A CA 1
ATOM 686 C C . GLN A 1 88 ? 16.534 -15.807 -11.318 1.00 17.97 88 GLN A C 1
ATOM 687 O O . GLN A 1 88 ? 16.404 -14.980 -10.429 1.00 16.46 88 GLN A O 1
ATOM 693 N N . SER A 1 89 ? 16.529 -17.112 -11.089 1.00 17.48 89 SER A N 1
ATOM 694 C CA . SER A 1 89 ? 16.491 -17.635 -9.720 1.00 17.86 89 SER A CA 1
ATOM 695 C C . SER A 1 89 ? 17.242 -18.969 -9.705 1.00 18.49 89 SER A C 1
ATOM 696 O O . SER A 1 89 ? 18.162 -19.174 -10.488 1.00 20.59 89 SER A O 1
ATOM 699 N N . ALA A 1 90 ? 16.849 -19.864 -8.799 1.00 30.21 90 ALA A N 1
ATOM 700 C CA . ALA A 1 90 ? 17.384 -21.222 -8.768 1.00 29.05 90 ALA A CA 1
ATOM 701 C C . ALA A 1 90 ? 16.241 -22.204 -8.548 1.00 24.36 90 ALA A C 1
ATOM 702 O O . ALA A 1 90 ? 15.145 -21.808 -8.163 1.00 30.17 90 ALA A O 1
ATOM 704 N N . ASP A 1 91 ? 16.498 -23.483 -8.793 1.00 26.71 91 ASP A N 1
ATOM 705 C CA . ASP A 1 91 ? 15.480 -24.514 -8.610 1.00 32.31 91 ASP A CA 1
ATOM 706 C C . ASP A 1 91 ? 15.179 -24.756 -7.127 1.00 38.24 91 ASP A C 1
ATOM 707 O O . ASP A 1 91 ? 15.853 -24.214 -6.251 1.00 35.02 91 ASP A O 1
ATOM 712 N N . SER A 1 92 ? 14.163 -25.572 -6.857 1.00 38.98 92 SER A N 1
ATOM 713 C CA . SER A 1 92 ? 13.706 -25.817 -5.492 1.00 38.88 92 SER A CA 1
ATOM 714 C C . SER A 1 92 ? 14.846 -26.225 -4.565 1.00 38.30 92 SER A C 1
ATOM 715 O O . SER A 1 92 ? 14.886 -25.830 -3.402 1.00 48.37 92 SER A O 1
ATOM 718 N N . SER A 1 93 ? 15.766 -27.021 -5.087 1.00 48.89 93 SER A N 1
ATOM 719 C CA . SER A 1 93 ? 16.922 -27.450 -4.315 1.00 46.88 93 SER A CA 1
ATOM 720 C C . SER A 1 93 ? 17.882 -26.296 -4.040 1.00 46.52 93 SER A C 1
ATOM 721 O O . SER A 1 93 ? 18.390 -26.143 -2.929 1.00 35.18 93 SER A O 1
ATOM 724 N N . GLY A 1 94 ? 18.126 -25.481 -5.059 1.00 44.94 94 GLY A N 1
ATOM 725 C CA . GLY A 1 94 ? 19.115 -24.427 -4.959 1.00 29.76 94 GLY A CA 1
ATOM 726 C C . GLY A 1 94 ? 20.403 -24.918 -5.579 1.00 31.20 94 GLY A C 1
ATOM 727 O O . GLY A 1 94 ? 21.489 -24.418 -5.273 1.00 32.32 94 GLY A O 1
ATOM 728 N N . THR A 1 95 ? 20.272 -25.907 -6.461 1.00 26.17 95 THR A N 1
ATOM 729 C CA . THR A 1 95 ? 21.421 -26.540 -7.091 1.00 35.67 95 THR A CA 1
ATOM 730 C C . THR A 1 95 ? 21.739 -26.001 -8.487 1.00 32.04 95 THR A C 1
ATOM 731 O O . THR A 1 95 ? 22.886 -26.063 -8.927 1.00 39.08 95 THR A O 1
ATOM 735 N N . TYR A 1 96 ? 20.744 -25.473 -9.194 1.00 35.79 96 TYR A N 1
ATOM 736 C CA . TYR A 1 96 ? 21.023 -24.899 -10.512 1.00 33.70 96 TYR A CA 1
ATOM 737 C C . TYR A 1 96 ? 20.151 -23.684 -10.824 1.00 30.98 96 TYR A C 1
ATOM 738 O O . TYR A 1 96 ? 19.087 -23.506 -10.233 1.00 26.32 96 TYR A O 1
ATOM 747 N N . VAL A 1 97 ? 20.613 -22.852 -11.753 1.00 35.26 97 VAL A N 1
ATOM 748 C CA . VAL A 1 97 ? 19.902 -21.619 -12.083 1.00 28.44 97 VAL A CA 1
ATOM 749 C C . VAL A 1 97 ? 18.747 -21.838 -13.058 1.00 23.49 97 VAL A C 1
ATOM 750 O O . VAL A 1 97 ? 18.825 -22.659 -13.977 1.00 27.16 97 VAL A O 1
ATOM 754 N N . VAL A 1 98 ? 17.678 -21.084 -12.836 1.00 19.90 98 VAL A N 1
ATOM 755 C CA . VAL A 1 98 ? 16.512 -21.081 -13.707 1.00 23.79 98 VAL A CA 1
ATOM 756 C C . VAL A 1 98 ? 16.234 -19.650 -14.145 1.00 21.69 98 VAL A C 1
ATOM 757 O O . VAL A 1 98 ? 16.633 -18.698 -13.471 1.00 20.47 98 VAL A O 1
ATOM 761 N N A PHE A 1 99 ? 15.587 -19.488 -15.296 0.50 25.23 99 PHE A N 1
ATOM 762 N N B PHE A 1 99 ? 15.511 -19.508 -15.250 0.50 25.22 99 PHE A N 1
ATOM 763 C CA A PHE A 1 99 ? 15.277 -18.150 -15.799 0.50 22.54 99 PHE A CA 1
ATOM 764 C CA B PHE A 1 99 ? 15.199 -18.194 -15.787 0.50 22.57 99 PHE A CA 1
ATOM 765 C C A PHE A 1 99 ? 14.073 -18.097 -16.744 0.50 23.91 99 PHE A C 1
ATOM 766 C C B PHE A 1 99 ? 13.840 -18.157 -16.456 0.50 24.43 99 PHE A C 1
ATOM 767 O O A PHE A 1 99 ? 13.756 -19.080 -17.414 0.50 21.23 99 PHE A O 1
ATOM 768 O O B PHE A 1 99 ? 13.211 -19.191 -16.684 0.50 20.32 99 PHE A O 1
ATOM 783 N N . GLY A 1 100 ? 13.404 -16.944 -16.770 1.00 26.35 100 GLY A N 1
ATOM 784 C CA . GLY A 1 100 ? 12.237 -16.738 -17.605 1.00 20.17 100 GLY A CA 1
ATOM 785 C C . GLY A 1 100 ? 12.709 -16.428 -19.012 1.00 21.77 100 GLY A C 1
ATOM 786 O O . GLY A 1 100 ? 13.890 -16.128 -19.217 1.00 23.87 100 GLY A O 1
ATOM 787 N N . GLY A 1 101 ? 11.792 -16.492 -19.977 1.00 20.78 101 GLY A N 1
ATOM 788 C CA . GLY A 1 101 ? 12.115 -16.259 -21.375 1.00 22.86 101 GLY A CA 1
ATOM 789 C C . GLY A 1 101 ? 12.371 -14.806 -21.736 1.00 23.68 101 GLY A C 1
ATOM 790 O O . GLY A 1 101 ? 12.830 -14.504 -22.839 1.00 25.35 101 GLY A O 1
ATOM 791 N N . GLY A 1 102 ? 12.086 -13.904 -20.800 1.00 20.77 102 GLY A N 1
ATOM 792 C CA . GLY A 1 102 ? 12.233 -12.480 -21.038 1.00 17.59 102 GLY A CA 1
ATOM 793 C C . GLY A 1 102 ? 10.914 -11.804 -21.382 1.00 19.15 102 GLY A C 1
ATOM 794 O O . GLY A 1 102 ? 10.070 -12.385 -22.055 1.00 20.69 102 GLY A O 1
ATOM 795 N N . THR A 1 103 ? 10.740 -10.582 -20.898 1.00 15.10 103 THR A N 1
ATOM 796 C CA . THR A 1 103 ? 9.583 -9.750 -21.239 1.00 17.49 103 THR A CA 1
ATOM 797 C C . THR A 1 103 ? 10.033 -8.505 -22.000 1.00 13.48 103 THR A C 1
ATOM 798 O O . THR A 1 103 ? 10.914 -7.798 -21.551 1.00 14.27 103 THR A O 1
ATOM 802 N N . LYS A 1 104 ? 9.442 -8.242 -23.168 1.00 15.87 104 LYS A N 1
ATOM 803 C CA . LYS A 1 104 ? 9.690 -6.980 -23.847 1.00 14.05 104 LYS A CA 1
ATOM 804 C C . LYS A 1 104 ? 8.740 -5.934 -23.295 1.00 15.20 104 LYS A C 1
ATOM 805 O O . LYS A 1 104 ? 7.527 -6.088 -23.389 1.00 13.21 104 LYS A O 1
ATOM 811 N N . LEU A 1 105 ? 9.300 -4.876 -22.718 1.00 13.07 105 LEU A N 1
ATOM 812 C CA . LEU A 1 105 ? 8.504 -3.733 -22.268 1.00 15.43 105 LEU A CA 1
ATOM 813 C C . LEU A 1 105 ? 8.461 -2.681 -23.368 1.00 21.27 105 LEU A C 1
ATOM 814 O O . LEU A 1 105 ? 9.492 -2.102 -23.713 1.00 18.65 105 LEU A O 1
ATOM 819 N N . THR A 1 106 ? 7.277 -2.450 -23.931 1.00 16.35 106 THR A N 1
ATOM 820 C CA . THR A 1 106 ? 7.098 -1.387 -24.920 1.00 19.94 106 THR A CA 1
ATOM 821 C C . THR A 1 106 ? 6.506 -0.146 -24.266 1.00 19.05 106 THR A C 1
ATOM 822 O O . THR A 1 106 ? 5.522 -0.244 -23.540 1.00 17.70 106 THR A O 1
ATOM 826 N N . VAL A 1 107 ? 7.116 1.016 -24.496 1.00 16.66 107 VAL A N 1
ATOM 827 C CA . VAL A 1 107 ? 6.587 2.255 -23.942 1.00 21.27 107 VAL A CA 1
ATOM 828 C C . VAL A 1 107 ? 5.790 2.992 -25.023 1.00 29.90 107 VAL A C 1
ATOM 829 O O . VAL A 1 107 ? 6.324 3.312 -26.087 1.00 28.00 107 VAL A O 1
ATOM 833 N N . LEU A 1 108 ? 4.509 3.201 -24.712 1.00 31.89 108 LEU A N 1
ATOM 834 C CA . LEU A 1 108 ? 3.477 3.862 -25.528 1.00 32.30 108 LEU A CA 1
ATOM 835 C C . LEU A 1 108 ? 2.379 2.898 -25.986 1.00 36.79 108 LEU A C 1
ATOM 836 O O . LEU A 1 108 ? 2.654 1.797 -26.467 1.00 50.83 108 LEU A O 1
ATOM 841 N N . GLU B 2 3 ? 33.873 4.668 -15.866 1.00 38.45 3 GLU B N 1
ATOM 842 C CA . GLU B 2 3 ? 34.224 3.562 -16.761 1.00 47.14 3 GLU B CA 1
ATOM 843 C C . GLU B 2 3 ? 35.223 2.589 -16.119 1.00 36.70 3 GLU B C 1
ATOM 844 O O . GLU B 2 3 ? 36.159 3.008 -15.437 1.00 48.46 3 GLU B O 1
ATOM 850 N N . LEU B 2 4 ? 35.014 1.293 -16.343 1.00 24.95 4 LEU B N 1
ATOM 851 C CA . LEU B 2 4 ? 35.849 0.251 -15.746 1.00 19.06 4 LEU B CA 1
ATOM 852 C C . LEU B 2 4 ? 36.693 -0.437 -16.814 1.00 22.67 4 LEU B C 1
ATOM 853 O O . LEU B 2 4 ? 36.221 -0.683 -17.929 1.00 23.33 4 LEU B O 1
ATOM 858 N N . MET B 2 5 ? 37.939 -0.742 -16.470 1.00 22.95 5 MET B N 1
ATOM 859 C CA . MET B 2 5 ? 38.863 -1.350 -17.419 1.00 28.72 5 MET B CA 1
ATOM 860 C C . MET B 2 5 ? 38.981 -2.853 -17.218 1.00 20.56 5 MET B C 1
ATOM 861 O O . MET B 2 5 ? 39.297 -3.330 -16.131 1.00 18.15 5 MET B O 1
ATOM 866 N N . GLN B 2 6 ? 38.750 -3.589 -18.296 1.00 26.44 6 GLN B N 1
ATOM 867 C CA . GLN B 2 6 ? 38.651 -5.028 -18.254 1.00 15.37 6 GLN B CA 1
ATOM 868 C C . GLN B 2 6 ? 39.322 -5.541 -19.516 1.00 18.73 6 GLN B C 1
ATOM 869 O O . GLN B 2 6 ? 39.197 -4.915 -20.549 1.00 17.13 6 GLN B O 1
ATOM 875 N N . PRO B 2 7 ? 40.045 -6.670 -19.442 1.00 12.73 7 PRO B N 1
ATOM 876 C CA . PRO B 2 7 ? 40.654 -7.170 -20.684 1.00 17.06 7 PRO B CA 1
ATOM 877 C C . PRO B 2 7 ? 39.621 -7.721 -21.664 1.00 16.17 7 PRO B C 1
ATOM 878 O O . PRO B 2 7 ? 38.636 -8.331 -21.244 1.00 17.79 7 PRO B O 1
ATOM 882 N N . PRO B 2 8 ? 39.849 -7.521 -22.970 1.00 15.11 8 PRO B N 1
ATOM 883 C CA . PRO B 2 8 ? 38.898 -7.971 -23.995 1.00 16.46 8 PRO B CA 1
ATOM 884 C C . PRO B 2 8 ? 38.715 -9.482 -23.973 1.00 12.12 8 PRO B C 1
ATOM 885 O O . PRO B 2 8 ? 37.610 -9.971 -24.197 1.00 12.27 8 PRO B O 1
ATOM 889 N N . SER B 2 9 ? 39.795 -10.220 -23.730 1.00 13.80 9 SER B N 1
ATOM 890 C CA . SER B 2 9 ? 39.679 -11.674 -23.666 1.00 14.72 9 SER B CA 1
ATOM 891 C C . SER B 2 9 ? 40.714 -12.330 -22.773 1.00 14.14 9 SER B C 1
ATOM 892 O O . SER B 2 9 ? 41.805 -11.798 -22.541 1.00 14.43 9 SER B O 1
ATOM 895 N N . VAL B 2 10 ? 40.313 -13.482 -22.246 1.00 11.23 10 VAL B N 1
ATOM 896 C CA . VAL B 2 10 ? 41.164 -14.355 -21.462 1.00 12.78 10 VAL B CA 1
ATOM 897 C C . VAL B 2 10 ? 40.938 -15.755 -22.000 1.00 11.38 10 VAL B C 1
ATOM 898 O O . VAL B 2 10 ? 39.805 -16.156 -22.254 1.00 13.42 10 VAL B O 1
ATOM 902 N N . SER B 2 11 ? 42.014 -16.505 -22.213 1.00 11.39 11 SER B N 1
ATOM 903 C CA . SER B 2 11 ? 41.870 -17.845 -22.754 1.00 14.64 11 SER B CA 1
ATOM 904 C C . SER B 2 11 ? 42.734 -18.792 -21.941 1.00 14.12 11 SER B C 1
ATOM 905 O O . SER B 2 11 ? 43.877 -18.474 -21.632 1.00 15.35 11 SER B O 1
ATOM 908 N N . VAL B 2 12 ? 42.169 -19.941 -21.590 1.00 12.49 12 VAL B N 1
ATOM 909 C CA . VAL B 2 12 ? 42.910 -20.953 -20.848 1.00 17.00 12 VAL B CA 1
ATOM 910 C C . VAL B 2 12 ? 42.506 -22.332 -21.355 1.00 16.31 12 VAL B C 1
ATOM 911 O O . VAL B 2 12 ? 41.413 -22.496 -21.895 1.00 18.00 12 VAL B O 1
ATOM 915 N N . SER B 2 13 ? 43.388 -23.320 -21.185 1.00 14.30 13 SER B N 1
ATOM 916 C CA . SER B 2 13 ? 43.034 -24.689 -21.524 1.00 17.06 13 SER B CA 1
ATOM 917 C C . SER B 2 13 ? 42.150 -25.293 -20.423 1.00 17.67 13 SER B C 1
ATOM 918 O O . SER B 2 13 ? 42.085 -24.778 -19.311 1.00 14.84 13 SER B O 1
ATOM 921 N N . PRO B 2 14 ? 41.446 -26.380 -20.745 1.00 15.88 14 PRO B N 1
ATOM 922 C CA . PRO B 2 14 ? 40.464 -26.929 -19.805 1.00 19.98 14 PRO B CA 1
ATOM 923 C C . PRO B 2 14 ? 41.074 -27.251 -18.445 1.00 18.89 14 PRO B C 1
ATOM 924 O O . PRO B 2 14 ? 42.211 -27.728 -18.372 1.00 19.32 14 PRO B O 1
ATOM 928 N N . GLY B 2 15 ? 40.324 -26.974 -17.381 1.00 19.04 15 GLY B N 1
ATOM 929 C CA . GLY B 2 15 ? 40.775 -27.220 -16.017 1.00 17.92 15 GLY B CA 1
ATOM 930 C C . GLY B 2 15 ? 41.745 -26.220 -15.414 1.00 12.37 15 GLY B C 1
ATOM 931 O O . GLY B 2 15 ? 42.080 -26.307 -14.231 1.00 19.20 15 GLY B O 1
ATOM 932 N N . GLN B 2 16 ? 42.225 -25.279 -16.212 1.00 14.95 16 GLN B N 1
ATOM 933 C CA . GLN B 2 16 ? 43.018 -24.196 -15.656 1.00 11.74 16 GLN B CA 1
ATOM 934 C C . GLN B 2 16 ? 42.077 -23.229 -14.944 1.00 16.08 16 GLN B C 1
ATOM 935 O O . GLN B 2 16 ? 40.855 -23.309 -15.092 1.00 18.61 16 GLN B O 1
ATOM 941 N N . THR B 2 17 ? 42.661 -22.320 -14.180 1.00 13.18 17 THR B N 1
ATOM 942 C CA . THR B 2 17 ? 41.910 -21.254 -13.535 1.00 15.46 17 THR B CA 1
ATOM 943 C C . THR B 2 17 ? 42.010 -19.985 -14.362 1.00 19.35 17 THR B C 1
ATOM 944 O O . THR B 2 17 ? 43.090 -19.637 -14.846 1.00 16.37 17 THR B O 1
ATOM 948 N N . ALA B 2 18 ? 40.891 -19.286 -14.519 1.00 15.78 18 ALA B N 1
ATOM 949 C CA . ALA B 2 18 ? 40.901 -18.000 -15.203 1.00 14.17 18 ALA B CA 1
ATOM 950 C C . ALA B 2 18 ? 40.620 -16.894 -14.206 1.00 16.43 18 ALA B C 1
ATOM 951 O O . ALA B 2 18 ? 39.767 -17.041 -13.326 1.00 16.08 18 ALA B O 1
ATOM 953 N N . ARG B 2 19 ? 41.371 -15.806 -14.328 1.00 16.46 19 ARG B N 1
ATOM 954 C CA . ARG B 2 19 ? 41.174 -14.639 -13.494 1.00 16.16 19 ARG B CA 1
ATOM 955 C C . ARG B 2 19 ? 40.802 -13.471 -14.388 1.00 19.42 19 ARG B C 1
ATOM 956 O O . ARG B 2 19 ? 41.492 -13.176 -15.371 1.00 18.19 19 ARG B O 1
ATOM 964 N N . ILE B 2 20 ? 39.704 -12.809 -14.058 1.00 14.31 20 ILE B N 1
ATOM 965 C CA . ILE B 2 20 ? 39.249 -11.688 -14.871 1.00 17.70 20 ILE B CA 1
ATOM 966 C C . ILE B 2 20 ? 39.171 -10.448 -13.977 1.00 14.07 20 ILE B C 1
ATOM 967 O O . ILE B 2 20 ? 38.413 -10.421 -13.015 1.00 15.07 20 ILE B O 1
ATOM 972 N N . THR B 2 21 ? 39.978 -9.439 -14.283 1.00 14.34 21 THR B N 1
ATOM 973 C CA . THR B 2 21 ? 40.061 -8.268 -13.421 1.00 17.51 21 THR B CA 1
ATOM 974 C C . THR B 2 21 ? 39.461 -7.009 -14.041 1.00 18.27 21 THR B C 1
ATOM 975 O O . THR B 2 21 ? 39.617 -6.745 -15.228 1.00 20.00 21 THR B O 1
ATOM 979 N N A CYS B 2 22 ? 38.716 -6.269 -13.231 0.57 14.38 22 CYS B N 1
ATOM 980 N N B CYS B 2 22 ? 38.817 -6.216 -13.189 0.43 14.50 22 CYS B N 1
ATOM 981 C CA A CYS B 2 22 ? 38.242 -4.959 -13.629 0.57 15.58 22 CYS B CA 1
ATOM 982 C CA B CYS B 2 22 ? 38.152 -4.981 -13.575 0.43 15.65 22 CYS B CA 1
ATOM 983 C C A CYS B 2 22 ? 38.920 -3.924 -12.766 0.57 15.31 22 CYS B C 1
ATOM 984 C C B CYS B 2 22 ? 38.691 -3.814 -12.736 0.43 15.66 22 CYS B C 1
ATOM 985 O O A CYS B 2 22 ? 39.128 -4.139 -11.574 0.57 17.56 22 CYS B O 1
ATOM 986 O O B CYS B 2 22 ? 38.575 -3.828 -11.516 0.43 17.35 22 CYS B O 1
ATOM 991 N N . SER B 2 23 ? 39.276 -2.807 -13.380 1.00 19.01 23 SER B N 1
ATOM 992 C CA . SER B 2 23 ? 39.882 -1.694 -12.651 1.00 23.23 23 SER B CA 1
ATOM 993 C C . SER B 2 23 ? 39.065 -0.414 -12.780 1.00 20.68 23 SER B C 1
ATOM 994 O O . SER B 2 23 ? 38.443 -0.171 -13.803 1.00 20.60 23 SER B O 1
ATOM 997 N N . GLY B 2 24 ? 39.059 0.397 -11.728 1.00 20.63 24 GLY B N 1
ATOM 998 C CA . GLY B 2 24 ? 38.317 1.643 -11.748 1.00 25.59 24 GLY B CA 1
ATOM 999 C C . GLY B 2 24 ? 38.508 2.440 -10.469 1.00 24.18 24 GLY B C 1
ATOM 1000 O O . GLY B 2 24 ? 38.590 1.866 -9.382 1.00 21.11 24 GLY B O 1
ATOM 1001 N N . ASP B 2 25 ? 38.565 3.763 -10.609 1.00 26.38 25 ASP B N 1
ATOM 1002 C CA . ASP B 2 25 ? 38.841 4.657 -9.481 1.00 34.16 25 ASP B CA 1
ATOM 1003 C C . ASP B 2 25 ? 37.846 4.535 -8.331 1.00 25.54 25 ASP B C 1
ATOM 1004 O O . ASP B 2 25 ? 38.197 4.772 -7.173 1.00 29.17 25 ASP B O 1
ATOM 1009 N N . ALA B 2 26 ? 36.609 4.167 -8.646 1.00 28.41 26 ALA B N 1
ATOM 1010 C CA . ALA B 2 26 ? 35.552 4.136 -7.640 1.00 22.54 26 ALA B CA 1
ATOM 1011 C C . ALA B 2 26 ? 35.370 2.771 -6.995 1.00 27.87 26 ALA B C 1
ATOM 1012 O O . ALA B 2 26 ? 34.596 2.626 -6.051 1.00 23.20 26 ALA B O 1
ATOM 1014 N N . LEU B 2 27 ? 36.067 1.756 -7.496 1.00 19.29 27 LEU B N 1
ATOM 1015 C CA . LEU B 2 27 ? 35.906 0.419 -6.916 1.00 23.38 27 LEU B CA 1
ATOM 1016 C C . LEU B 2 27 ? 36.256 0.331 -5.421 1.00 22.82 27 LEU B C 1
ATOM 1017 O O . LEU B 2 27 ? 35.680 -0.476 -4.702 1.00 18.57 27 LEU B O 1
ATOM 1022 N N . PRO B 2 28 ? 37.209 1.153 -4.947 1.00 25.08 28 PRO B N 1
ATOM 1023 C CA . PRO B 2 28 ? 37.499 1.017 -3.514 1.00 22.61 28 PRO B CA 1
ATOM 1024 C C . PRO B 2 28 ? 36.279 1.305 -2.629 1.00 20.50 28 PRO B C 1
ATOM 1025 O O . PRO B 2 28 ? 36.231 0.818 -1.504 1.00 29.77 28 PRO B O 1
ATOM 1029 N N . LYS B 2 29 ? 35.321 2.079 -3.133 1.00 21.99 29 LYS B N 1
ATOM 1030 C CA . LYS B 2 29 ? 34.167 2.499 -2.336 1.00 26.37 29 LYS B CA 1
ATOM 1031 C C . LYS B 2 29 ? 32.819 2.036 -2.905 1.00 27.48 29 LYS B C 1
ATOM 1032 O O . LYS B 2 29 ? 31.766 2.306 -2.326 1.00 27.26 29 LYS B O 1
ATOM 1038 N N . GLN B 2 30 ? 32.848 1.328 -4.031 1.00 24.91 30 GLN B N 1
ATOM 1039 C CA . GLN B 2 30 ? 31.615 0.847 -4.650 1.00 18.06 30 GLN B CA 1
ATOM 1040 C C . GLN B 2 30 ? 31.661 -0.663 -4.883 1.00 22.25 30 GLN B C 1
ATOM 1041 O O . GLN B 2 30 ? 32.676 -1.182 -5.355 1.00 21.30 30 GLN B O 1
ATOM 1047 N N . TYR B 2 31 ? 30.567 -1.357 -4.570 1.00 19.29 31 TYR B N 1
ATOM 1048 C CA . TYR B 2 31 ? 30.471 -2.792 -4.837 1.00 17.98 31 TYR B CA 1
ATOM 1049 C C . TYR B 2 31 ? 30.496 -3.108 -6.333 1.00 19.04 31 TYR B C 1
ATOM 1050 O O . TYR B 2 31 ? 30.055 -2.313 -7.170 1.00 13.51 31 TYR B O 1
ATOM 1059 N N . ALA B 2 32 ? 31.021 -4.286 -6.658 1.00 16.78 32 ALA B N 1
ATOM 1060 C CA . ALA B 2 32 ? 30.957 -4.776 -8.024 1.00 12.29 32 ALA B CA 1
ATOM 1061 C C . ALA B 2 32 ? 30.025 -5.975 -8.093 1.00 12.11 32 ALA B C 1
ATOM 1062 O O . ALA B 2 32 ? 29.807 -6.666 -7.089 1.00 13.62 32 ALA B O 1
ATOM 1064 N N . TYR B 2 33 ? 29.489 -6.211 -9.293 1.00 9.69 33 TYR B N 1
ATOM 1065 C CA . TYR B 2 33 ? 28.627 -7.346 -9.579 1.00 11.20 33 TYR B CA 1
ATOM 1066 C C . TYR B 2 33 ? 29.191 -7.986 -10.848 1.00 9.60 33 TYR B C 1
ATOM 1067 O O . TYR B 2 33 ? 29.602 -7.278 -11.750 1.00 10.86 33 TYR B O 1
ATOM 1076 N N . TRP B 2 34 ? 29.219 -9.315 -10.903 1.00 10.95 34 TRP B N 1
ATOM 1077 C CA . TRP B 2 34 ? 29.764 -10.008 -12.079 1.00 9.05 34 TRP B CA 1
ATOM 1078 C C . TRP B 2 34 ? 28.683 -10.859 -12.699 1.00 10.99 34 TRP B C 1
ATOM 1079 O O . TRP B 2 34 ? 28.074 -11.663 -12.014 1.00 10.62 34 TRP B O 1
ATOM 1090 N N . TYR B 2 35 ? 28.453 -10.720 -14.006 1.00 11.37 35 TYR B N 1
ATOM 1091 C CA . TYR B 2 35 ? 27.493 -11.609 -14.647 1.00 11.48 35 TYR B CA 1
ATOM 1092 C C . TYR B 2 35 ? 28.073 -12.244 -15.901 1.00 9.45 35 TYR B C 1
ATOM 1093 O O . TYR B 2 35 ? 29.028 -11.735 -16.517 1.00 10.88 35 TYR B O 1
ATOM 1102 N N . GLN B 2 36 ? 27.481 -13.374 -16.250 1.00 12.58 36 GLN B N 1
ATOM 1103 C CA . GLN B 2 36 ? 27.848 -14.134 -17.430 1.00 10.02 36 GLN B CA 1
ATOM 1104 C C . GLN B 2 36 ? 26.858 -13.827 -18.547 1.00 12.19 36 GLN B C 1
ATOM 1105 O O . GLN B 2 36 ? 25.645 -13.984 -18.373 1.00 12.68 36 GLN B O 1
ATOM 1111 N N . GLN B 2 37 ? 27.380 -13.414 -19.689 1.00 8.53 37 GLN B N 1
ATOM 1112 C CA . GLN B 2 37 ? 26.569 -13.044 -20.847 1.00 9.08 37 GLN B CA 1
ATOM 1113 C C . GLN B 2 37 ? 26.778 -14.082 -21.962 1.00 12.77 37 GLN B C 1
ATOM 1114 O O . GLN B 2 37 ? 27.912 -14.366 -22.353 1.00 10.63 37 GLN B O 1
ATOM 1120 N N . LYS B 2 38 ? 25.681 -14.700 -22.397 1.00 11.12 38 LYS B N 1
ATOM 1121 C CA . LYS B 2 38 ? 25.674 -15.565 -23.575 1.00 13.78 38 LYS B CA 1
ATOM 1122 C C . LYS B 2 38 ? 24.517 -15.128 -24.464 1.00 11.67 38 LYS B C 1
ATOM 1123 O O . LYS B 2 38 ? 23.491 -14.672 -23.963 1.00 11.21 38 LYS B O 1
ATOM 1129 N N . PRO B 2 39 ? 24.680 -15.241 -25.789 1.00 13.03 39 PRO B N 1
ATOM 1130 C CA . PRO B 2 39 ? 23.560 -14.880 -26.667 1.00 11.93 39 PRO B CA 1
ATOM 1131 C C . PRO B 2 39 ? 22.331 -15.739 -26.392 1.00 10.67 39 PRO B C 1
ATOM 1132 O O . PRO B 2 39 ? 22.451 -16.933 -26.134 1.00 10.29 39 PRO B O 1
ATOM 1136 N N . GLY B 2 40 ? 21.159 -15.118 -26.418 1.00 9.95 40 GLY B N 1
ATOM 1137 C CA . GLY B 2 40 ? 19.906 -15.848 -26.395 1.00 15.14 40 GLY B CA 1
ATOM 1138 C C . GLY B 2 40 ? 19.367 -16.250 -25.030 1.00 12.81 40 GLY B C 1
ATOM 1139 O O . GLY B 2 40 ? 18.311 -16.892 -24.948 1.00 14.30 40 GLY B O 1
ATOM 1140 N N . GLN B 2 41 ? 20.063 -15.872 -23.964 1.00 12.32 41 GLN B N 1
ATOM 1141 C CA . GLN B 2 41 ? 19.577 -16.199 -22.625 1.00 17.02 41 GLN B CA 1
ATOM 1142 C C . GLN B 2 41 ? 19.737 -15.019 -21.685 1.00 11.53 41 GLN B C 1
ATOM 1143 O O . GLN B 2 41 ? 20.550 -14.127 -21.921 1.00 9.90 41 GLN B O 1
ATOM 1149 N N . ALA B 2 42 ? 18.955 -15.028 -20.616 1.00 9.68 42 ALA B N 1
ATOM 1150 C CA . ALA B 2 42 ? 19.111 -14.028 -19.577 1.00 12.41 42 ALA B CA 1
ATOM 1151 C C . ALA B 2 42 ? 20.556 -13.958 -19.115 1.00 11.94 42 ALA B C 1
ATOM 1152 O O . ALA B 2 42 ? 21.277 -14.973 -19.110 1.00 10.39 42 ALA B O 1
ATOM 1154 N N . PRO B 2 43 ? 20.995 -12.761 -18.706 1.00 12.47 43 PRO B N 1
ATOM 1155 C CA . PRO B 2 43 ? 22.291 -12.721 -18.024 1.00 13.82 43 PRO B CA 1
ATOM 1156 C C . PRO B 2 43 ? 22.248 -13.615 -16.774 1.00 9.69 43 PRO B C 1
ATOM 1157 O O . PRO B 2 43 ? 21.174 -13.857 -16.194 1.00 13.58 43 PRO B O 1
ATOM 1161 N N . VAL B 2 44 ? 23.398 -14.144 -16.384 1.00 11.06 44 VAL B N 1
ATOM 1162 C CA . VAL B 2 44 ? 23.473 -14.978 -15.178 1.00 10.61 44 VAL B CA 1
ATOM 1163 C C . VAL B 2 44 ? 24.417 -14.346 -14.172 1.00 10.90 44 VAL B C 1
ATOM 1164 O O . VAL B 2 44 ? 25.621 -14.281 -14.404 1.00 10.57 44 VAL B O 1
ATOM 1168 N N . LEU B 2 45 ? 23.867 -13.886 -13.058 1.00 13.38 45 LEU B N 1
ATOM 1169 C CA . LEU B 2 45 ? 24.660 -13.255 -12.008 1.00 11.94 45 LEU B CA 1
ATOM 1170 C C . LEU B 2 45 ? 25.479 -14.324 -11.298 1.00 11.08 45 LEU B C 1
ATOM 1171 O O . LEU B 2 45 ? 24.927 -15.300 -10.792 1.00 13.38 45 LEU B O 1
ATOM 1176 N N . VAL B 2 46 ? 26.801 -14.181 -11.326 1.00 10.02 46 VAL B N 1
ATOM 1177 C CA . VAL B 2 46 ? 27.667 -15.175 -10.675 1.00 11.85 46 VAL B CA 1
ATOM 1178 C C . VAL B 2 46 ? 28.221 -14.676 -9.341 1.00 13.34 46 VAL B C 1
ATOM 1179 O O . VAL B 2 46 ? 28.514 -15.475 -8.458 1.00 15.51 46 VAL B O 1
ATOM 1183 N N . ILE B 2 47 ? 28.366 -13.360 -9.208 1.00 13.47 47 ILE B N 1
ATOM 1184 C CA . ILE B 2 47 ? 28.821 -12.726 -7.960 1.00 13.40 47 ILE B CA 1
ATOM 1185 C C . ILE B 2 47 ? 28.136 -11.379 -7.740 1.00 15.54 47 ILE B C 1
ATOM 1186 O O . ILE B 2 47 ? 28.027 -10.583 -8.664 1.00 13.04 47 ILE B O 1
ATOM 1191 N N . TYR B 2 48 ? 27.674 -11.119 -6.516 1.00 11.23 48 TYR B N 1
ATOM 1192 C CA . TYR B 2 48 ? 27.169 -9.786 -6.180 1.00 12.95 48 TYR B CA 1
ATOM 1193 C C . TYR B 2 48 ? 27.887 -9.220 -4.953 1.00 16.57 48 TYR B C 1
ATOM 1194 O O . TYR B 2 48 ? 28.433 -9.977 -4.142 1.00 14.25 48 TYR B O 1
ATOM 1203 N N . LYS B 2 49 ? 27.899 -7.890 -4.837 1.00 12.28 49 LYS B N 1
ATOM 1204 C CA . LYS B 2 49 ? 28.573 -7.221 -3.718 1.00 12.97 49 LYS B CA 1
ATOM 1205 C C . LYS B 2 49 ? 29.978 -7.792 -3.488 1.00 21.92 49 LYS B C 1
ATOM 1206 O O . LYS B 2 49 ? 30.324 -8.204 -2.369 1.00 19.91 49 LYS B O 1
ATOM 1212 N N . ASP B 2 50 ? 30.759 -7.840 -4.570 1.00 19.53 50 ASP B N 1
ATOM 1213 C CA . ASP B 2 50 ? 32.189 -8.205 -4.557 1.00 18.29 50 ASP B CA 1
ATOM 1214 C C . ASP B 2 50 ? 32.504 -9.691 -4.473 1.00 15.13 50 ASP B C 1
ATOM 1215 O O . ASP B 2 50 ? 33.384 -10.178 -5.193 1.00 16.61 50 ASP B O 1
ATOM 1220 N N . SER B 2 51 ? 31.802 -10.415 -3.607 1.00 13.22 51 SER B N 1
ATOM 1221 C CA . SER B 2 51 ? 32.243 -11.754 -3.240 1.00 15.01 51 SER B CA 1
ATOM 1222 C C . SER B 2 51 ? 31.126 -12.756 -2.947 1.00 18.40 51 SER B C 1
ATOM 1223 O O . SER B 2 51 ? 31.397 -13.920 -2.666 1.00 19.71 51 SER B O 1
ATOM 1226 N N . GLU B 2 52 ? 29.876 -12.312 -2.997 1.00 15.84 52 GLU B N 1
ATOM 1227 C CA . GLU B 2 52 ? 28.749 -13.189 -2.694 1.00 16.51 52 GLU B CA 1
ATOM 1228 C C . GLU B 2 52 ? 28.271 -13.939 -3.917 1.00 19.11 52 GLU B C 1
ATOM 1229 O O . GLU B 2 52 ? 28.155 -13.363 -4.991 1.00 18.10 52 GLU B O 1
ATOM 1235 N N . ARG B 2 53 ? 27.933 -15.206 -3.727 1.00 18.41 53 ARG B N 1
ATOM 1236 C CA . ARG B 2 53 ? 27.542 -16.077 -4.829 1.00 19.32 53 ARG B CA 1
ATOM 1237 C C . ARG B 2 53 ? 26.065 -16.439 -4.738 1.00 15.33 53 ARG B C 1
ATOM 1238 O O . ARG B 2 53 ? 25.623 -16.954 -3.714 1.00 17.06 53 ARG B O 1
ATOM 1246 N N . PRO B 2 54 ? 25.290 -16.165 -5.799 1.00 19.56 54 PRO B N 1
ATOM 1247 C CA . PRO B 2 54 ? 23.878 -16.566 -5.848 1.00 13.88 54 PRO B CA 1
ATOM 1248 C C . PRO B 2 54 ? 23.712 -18.081 -5.802 1.00 17.18 54 PRO B C 1
ATOM 1249 O O . PRO B 2 54 ? 24.634 -18.820 -6.154 1.00 15.79 54 PRO B O 1
ATOM 1253 N N A SER B 2 55 ? 22.542 -18.541 -5.369 0.38 19.84 55 SER B N 1
ATOM 1254 N N B SER B 2 55 ? 22.542 -18.543 -5.366 0.62 19.85 55 SER B N 1
ATOM 1255 C CA A SER B 2 55 ? 22.233 -19.964 -5.411 0.38 19.94 55 SER B CA 1
ATOM 1256 C CA B SER B 2 55 ? 22.226 -19.967 -5.411 0.62 19.93 55 SER B CA 1
ATOM 1257 C C A SER B 2 55 ? 22.260 -20.459 -6.849 0.38 20.83 55 SER B C 1
ATOM 1258 C C B SER B 2 55 ? 22.245 -20.465 -6.846 0.62 20.85 55 SER B C 1
ATOM 1259 O O A SER B 2 55 ? 21.845 -19.748 -7.764 0.38 21.36 55 SER B O 1
ATOM 1260 O O B SER B 2 55 ? 21.811 -19.760 -7.759 0.62 21.41 55 SER B O 1
ATOM 1265 N N . GLY B 2 56 ? 22.755 -21.677 -7.047 1.00 16.38 56 GLY B N 1
ATOM 1266 C CA . GLY B 2 56 ? 22.805 -22.273 -8.374 1.00 20.30 56 GLY B CA 1
ATOM 1267 C C . GLY B 2 56 ? 24.123 -22.048 -9.097 1.00 19.82 56 GLY B C 1
ATOM 1268 O O . GLY B 2 56 ? 24.381 -22.656 -10.133 1.00 22.05 56 GLY B O 1
ATOM 1269 N N . ILE B 2 57 ? 24.955 -21.166 -8.550 1.00 16.30 57 ILE B N 1
ATOM 1270 C CA . ILE B 2 57 ? 26.256 -20.861 -9.149 1.00 19.68 57 ILE B CA 1
ATOM 1271 C C . ILE B 2 57 ? 27.335 -21.761 -8.543 1.00 18.41 57 ILE B C 1
ATOM 1272 O O . ILE B 2 57 ? 27.502 -21.782 -7.316 1.00 18.16 57 ILE B O 1
ATOM 1277 N N . PRO B 2 58 ? 28.06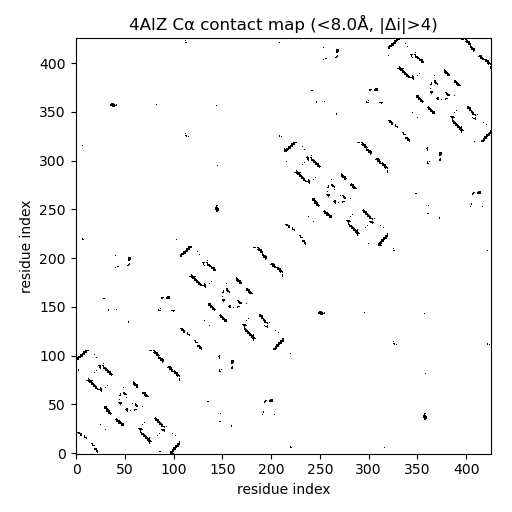0 -22.511 -9.395 1.00 15.90 58 PRO B N 1
ATOM 1278 C CA . PRO B 2 58 ? 29.110 -23.408 -8.898 1.00 20.31 58 PRO B CA 1
ATOM 1279 C C . PRO B 2 58 ? 30.123 -22.703 -8.001 1.00 17.78 58 PRO B C 1
ATOM 1280 O O . PRO B 2 58 ? 30.429 -21.518 -8.183 1.00 19.21 58 PRO B O 1
ATOM 1284 N N . GLU B 2 59 ? 30.664 -23.448 -7.042 1.00 24.18 59 GLU B N 1
ATOM 1285 C CA . GLU B 2 59 ? 31.627 -22.908 -6.086 1.00 20.10 59 GLU B CA 1
ATOM 1286 C C . GLU B 2 59 ? 32.937 -22.469 -6.736 1.00 23.28 59 GLU B C 1
ATOM 1287 O O . GLU B 2 59 ? 33.695 -21.681 -6.155 1.00 22.29 59 GLU B O 1
ATOM 1293 N N A ARG B 2 60 ? 33.188 -22.975 -7.942 0.54 20.92 60 ARG B N 1
ATOM 1294 N N B ARG B 2 60 ? 33.217 -22.967 -7.932 0.46 20.93 60 ARG B N 1
ATOM 1295 C CA A ARG B 2 60 ? 34.407 -22.649 -8.681 0.54 23.09 60 ARG B CA 1
ATOM 1296 C CA B ARG B 2 60 ? 34.468 -22.613 -8.593 0.46 23.06 60 ARG B CA 1
ATOM 1297 C C A ARG B 2 60 ? 34.460 -21.168 -9.044 0.54 16.13 60 ARG B C 1
ATOM 1298 C C B ARG B 2 60 ? 34.455 -21.178 -9.123 0.46 16.17 60 ARG B C 1
ATOM 1299 O O A ARG B 2 60 ? 35.531 -20.623 -9.306 0.54 19.09 60 ARG B O 1
ATOM 1300 O O B ARG B 2 60 ? 35.476 -20.680 -9.593 0.46 19.14 60 ARG B O 1
ATOM 1315 N N . PHE B 2 61 ? 33.302 -20.516 -9.040 1.00 15.86 61 PHE B N 1
ATOM 1316 C CA . PHE B 2 61 ? 33.235 -19.077 -9.295 1.00 21.26 61 PHE B CA 1
ATOM 1317 C C . PHE B 2 61 ? 33.433 -18.315 -7.991 1.00 19.29 61 PHE B C 1
ATOM 1318 O O . PHE B 2 61 ? 32.685 -18.503 -7.042 1.00 16.00 61 PHE B O 1
ATOM 1326 N N . SER B 2 62 ? 34.430 -17.442 -7.938 1.00 12.08 62 SER B N 1
ATOM 1327 C CA . SER B 2 62 ? 34.607 -16.638 -6.738 1.00 15.94 62 SER B CA 1
ATOM 1328 C C . SER B 2 62 ? 35.005 -15.210 -7.067 1.00 17.37 62 SER B C 1
ATOM 1329 O O . SER B 2 62 ? 35.517 -14.928 -8.155 1.00 16.13 62 SER B O 1
ATOM 1332 N N . GLY B 2 63 ? 34.723 -14.307 -6.132 1.00 16.15 63 GLY B N 1
ATOM 1333 C CA . GLY B 2 63 ? 34.951 -12.895 -6.348 1.00 13.63 63 GLY B CA 1
ATOM 1334 C C . GLY B 2 63 ? 35.783 -12.285 -5.245 1.00 16.35 63 GLY B C 1
ATOM 1335 O O . GLY B 2 63 ? 35.624 -12.623 -4.064 1.00 16.88 63 GLY B O 1
ATOM 1336 N N . SER B 2 64 ? 36.668 -11.370 -5.623 1.00 18.11 64 SER B N 1
ATOM 1337 C CA . SER B 2 64 ? 37.479 -10.681 -4.632 1.00 21.09 64 SER B CA 1
ATOM 1338 C C . SER B 2 64 ? 37.665 -9.216 -5.011 1.00 19.87 64 SER B C 1
ATOM 1339 O O . SER B 2 64 ? 37.448 -8.820 -6.157 1.00 17.69 64 SER B O 1
ATOM 1342 N N . SER B 2 65 ? 38.066 -8.404 -4.048 1.00 19.03 65 SER B N 1
ATOM 1343 C CA . SER B 2 65 ? 38.261 -6.986 -4.313 1.00 22.37 65 SER B CA 1
ATOM 1344 C C . SER B 2 65 ? 39.502 -6.480 -3.611 1.00 32.26 65 SER B C 1
ATOM 1345 O O . SER B 2 65 ? 39.827 -6.928 -2.513 1.00 33.87 65 SER B O 1
ATOM 1348 N N . SER B 2 66 ? 40.201 -5.553 -4.253 1.00 29.58 66 SER B N 1
ATOM 1349 C CA . SER B 2 66 ? 41.409 -4.982 -3.666 1.00 32.65 66 SER B CA 1
ATOM 1350 C C . SER B 2 66 ? 41.688 -3.597 -4.229 1.00 32.30 66 SER B C 1
ATOM 1351 O O . SER B 2 66 ? 42.216 -3.456 -5.332 1.00 26.51 66 SER B O 1
ATOM 1354 N N . GLY B 2 67 ? 41.332 -2.572 -3.465 1.00 34.46 67 GLY B N 1
ATOM 1355 C CA . GLY B 2 67 ? 41.569 -1.213 -3.896 1.00 27.74 67 GLY B CA 1
ATOM 1356 C C . GLY B 2 67 ? 40.835 -0.948 -5.192 1.00 23.84 67 GLY B C 1
ATOM 1357 O O . GLY B 2 67 ? 39.622 -1.137 -5.267 1.00 30.02 67 GLY B O 1
ATOM 1358 N N . THR B 2 68 ? 41.562 -0.518 -6.216 1.00 24.00 68 THR B N 1
ATOM 1359 C CA . THR B 2 68 ? 40.931 -0.131 -7.476 1.00 23.52 68 THR B CA 1
ATOM 1360 C C . THR B 2 68 ? 40.676 -1.307 -8.429 1.00 22.34 68 THR B C 1
ATOM 1361 O O . THR B 2 68 ? 40.496 -1.106 -9.631 1.00 22.14 68 THR B O 1
ATOM 1365 N N . THR B 2 69 ? 40.660 -2.526 -7.899 1.00 22.42 69 THR B N 1
ATOM 1366 C CA . THR B 2 69 ? 40.355 -3.687 -8.730 1.00 20.98 69 THR B CA 1
ATOM 1367 C C . THR B 2 69 ? 39.370 -4.625 -8.071 1.00 24.24 69 THR B C 1
ATOM 1368 O O . THR B 2 69 ? 39.280 -4.704 -6.843 1.00 23.83 69 THR B O 1
ATOM 1372 N N . VAL B 2 70 ? 38.611 -5.320 -8.907 1.00 16.53 70 VAL B N 1
ATOM 1373 C CA . VAL B 2 70 ? 37.827 -6.456 -8.457 1.00 18.21 70 VAL B CA 1
ATOM 1374 C C . VAL B 2 70 ? 38.123 -7.582 -9.411 1.00 16.94 70 VAL B C 1
ATOM 1375 O O . VAL B 2 70 ? 38.465 -7.347 -10.569 1.00 17.19 70 VAL B O 1
ATOM 1379 N N . THR B 2 71 ? 38.012 -8.809 -8.924 1.00 17.40 71 THR B N 1
ATOM 1380 C CA . THR B 2 71 ? 38.435 -9.951 -9.706 1.00 15.36 71 THR B CA 1
ATOM 1381 C C . THR B 2 71 ? 37.483 -11.119 -9.580 1.00 12.44 71 THR B C 1
ATOM 1382 O O . THR B 2 71 ? 37.140 -11.545 -8.481 1.00 12.72 71 THR B O 1
ATOM 1386 N N . LEU B 2 72 ? 37.069 -11.630 -10.730 1.00 13.29 72 LEU B N 1
ATOM 1387 C CA . LEU B 2 72 ? 36.318 -12.866 -10.798 1.00 12.56 72 LEU B CA 1
ATOM 1388 C C . LEU B 2 72 ? 37.311 -13.976 -11.099 1.00 14.78 72 LEU B C 1
ATOM 1389 O O . LEU B 2 72 ? 38.009 -13.934 -12.112 1.00 14.92 72 LEU B O 1
ATOM 1394 N N . THR B 2 73 ? 37.392 -14.954 -10.201 1.00 15.59 73 THR B N 1
ATOM 1395 C CA . THR B 2 73 ? 38.221 -16.127 -10.420 1.00 13.67 73 THR B CA 1
ATOM 1396 C C . THR B 2 73 ? 37.337 -17.328 -10.731 1.00 18.61 73 THR B C 1
ATOM 1397 O O . THR B 2 73 ? 36.335 -17.556 -10.053 1.00 19.33 73 THR B O 1
ATOM 1401 N N . ILE B 2 74 ? 37.703 -18.085 -11.763 1.00 13.71 74 ILE B N 1
ATOM 1402 C CA . ILE B 2 74 ? 36.976 -19.291 -12.152 1.00 11.35 74 ILE B CA 1
ATOM 1403 C C . ILE B 2 74 ? 37.964 -20.458 -12.125 1.00 19.23 74 ILE B C 1
A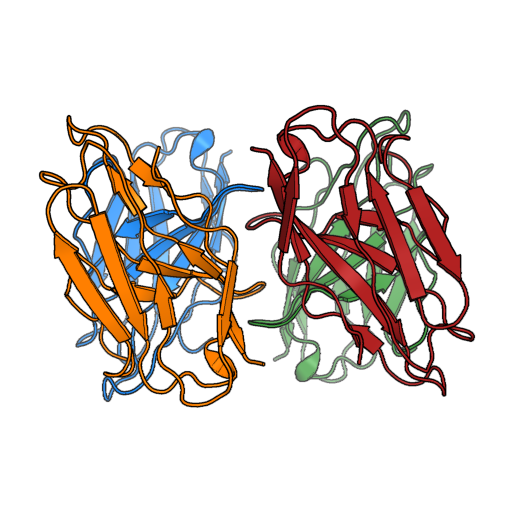TOM 1404 O O . ILE B 2 74 ? 38.809 -20.607 -13.004 1.00 17.90 74 ILE B O 1
ATOM 1409 N N . SER B 2 75 ? 37.873 -21.269 -11.081 1.00 17.46 75 SER B N 1
ATOM 1410 C CA . SER B 2 75 ? 38.755 -22.430 -10.954 1.00 19.12 75 SER B CA 1
ATOM 1411 C C . SER B 2 75 ? 38.244 -23.556 -11.840 1.00 24.59 75 SER B C 1
ATOM 1412 O O . SER B 2 75 ? 37.043 -23.655 -12.107 1.00 30.39 75 SER B O 1
ATOM 1415 N N . GLY B 2 76 ? 39.150 -24.402 -12.314 1.00 22.12 76 GLY B N 1
ATOM 1416 C CA . GLY B 2 76 ? 38.750 -25.565 -13.080 1.00 21.63 76 GLY B CA 1
ATOM 1417 C C . GLY B 2 76 ? 37.784 -25.218 -14.194 1.00 24.96 76 GLY B C 1
ATOM 1418 O O . GLY B 2 76 ? 36.659 -25.711 -14.235 1.00 23.97 76 GLY B O 1
ATOM 1419 N N . VAL B 2 77 ? 38.236 -24.369 -15.110 1.00 17.69 77 VAL B N 1
ATOM 1420 C CA . VAL B 2 77 ? 37.379 -23.870 -16.177 1.00 21.37 77 VAL B CA 1
ATOM 1421 C C . VAL B 2 77 ? 36.836 -24.983 -17.065 1.00 25.82 77 VAL B C 1
ATOM 1422 O O . VAL B 2 77 ? 37.587 -25.845 -17.525 1.00 28.43 77 VAL B O 1
ATOM 1426 N N . GLN B 2 78 ? 35.524 -24.951 -17.298 1.00 26.53 78 GLN B N 1
ATOM 1427 C CA . GLN B 2 78 ? 34.834 -25.930 -18.134 1.00 24.74 78 GLN B CA 1
ATOM 1428 C C . GLN B 2 78 ? 34.340 -25.277 -19.418 1.00 30.74 78 GLN B C 1
ATOM 1429 O O . GLN B 2 78 ? 34.256 -24.055 -19.505 1.00 22.88 78 GLN B O 1
ATOM 1435 N N . ALA B 2 79 ? 33.975 -26.095 -20.402 1.00 31.42 79 ALA B N 1
ATOM 1436 C CA . ALA B 2 79 ? 33.529 -25.584 -21.695 1.00 29.01 79 ALA B CA 1
ATOM 1437 C C . ALA B 2 79 ? 32.297 -24.691 -21.579 1.00 25.17 79 ALA B C 1
ATOM 1438 O O . ALA B 2 79 ? 32.162 -23.724 -22.323 1.00 21.48 79 ALA B O 1
ATOM 1440 N N . GLU B 2 80 ? 31.393 -25.011 -20.658 1.00 25.29 80 GLU B N 1
ATOM 1441 C CA . GLU B 2 80 ? 30.180 -24.210 -20.537 1.00 24.54 80 GLU B CA 1
ATOM 1442 C C . GLU B 2 80 ? 30.468 -22.856 -19.905 1.00 25.72 80 GLU B C 1
ATOM 1443 O O . GLU B 2 80 ? 29.597 -21.994 -19.862 1.00 26.22 80 GLU B O 1
ATOM 1449 N N . ASP B 2 81 ? 31.699 -22.670 -19.436 1.00 18.99 81 ASP B N 1
ATOM 1450 C CA . ASP B 2 81 ? 32.110 -21.402 -18.856 1.00 16.33 81 ASP B CA 1
ATOM 1451 C C . ASP B 2 81 ? 32.423 -20.403 -19.968 1.00 18.93 81 ASP B C 1
ATOM 1452 O O . ASP B 2 81 ? 32.520 -19.211 -19.720 1.00 18.21 81 ASP B O 1
ATOM 1457 N N . GLU B 2 82 ? 32.604 -20.904 -21.184 1.00 15.29 82 GLU B N 1
ATOM 1458 C CA . GLU B 2 82 ? 32.830 -20.031 -22.327 1.00 15.06 82 GLU B CA 1
ATOM 1459 C C . GLU B 2 82 ? 31.675 -19.053 -22.479 1.00 15.05 82 GLU B C 1
ATOM 1460 O O . GLU B 2 82 ? 30.555 -19.447 -22.794 1.00 17.08 82 GLU B O 1
ATOM 1466 N N . ALA B 2 83 ? 31.967 -17.782 -22.234 1.00 18.15 83 ALA B N 1
ATOM 1467 C CA . ALA B 2 83 ? 30.964 -16.719 -22.236 1.00 13.54 83 ALA B CA 1
ATOM 1468 C C . ALA B 2 83 ? 31.691 -15.389 -22.128 1.00 11.74 83 ALA B C 1
ATOM 1469 O O . ALA B 2 83 ? 32.916 -15.357 -22.044 1.00 13.14 83 ALA B O 1
ATOM 1471 N N . ASP B 2 84 ? 30.938 -14.294 -22.130 1.00 12.43 84 ASP B N 1
ATOM 1472 C CA . ASP B 2 84 ? 31.490 -12.987 -21.793 1.00 9.42 84 ASP B CA 1
ATOM 1473 C C . ASP B 2 84 ? 31.158 -12.695 -20.339 1.00 10.56 84 ASP B C 1
ATOM 1474 O O . ASP B 2 84 ? 30.055 -13.006 -19.874 1.00 11.15 84 ASP B O 1
ATOM 1479 N N . TYR B 2 85 ? 32.118 -12.114 -19.624 1.00 9.38 85 TYR B N 1
ATOM 1480 C CA . TYR B 2 85 ? 31.911 -11.742 -18.240 1.00 9.87 85 TYR B CA 1
ATOM 1481 C C . TYR B 2 85 ? 32.032 -10.249 -18.094 1.00 10.51 85 TYR B C 1
ATOM 1482 O O . TYR B 2 85 ? 33.032 -9.653 -18.503 1.00 11.52 85 TYR B O 1
ATOM 1491 N N . TYR B 2 86 ? 30.990 -9.639 -17.536 1.00 9.35 86 TYR B N 1
ATOM 1492 C CA . TYR B 2 86 ? 30.978 -8.195 -17.323 1.00 9.83 86 TYR B CA 1
ATOM 1493 C C . TYR B 2 86 ? 31.005 -7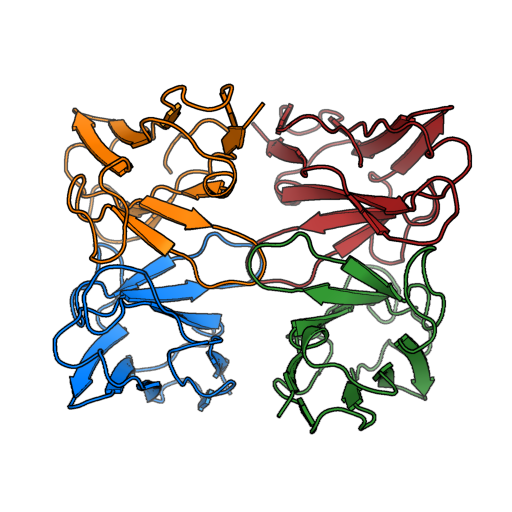.852 -15.860 1.00 9.23 86 TYR B C 1
ATOM 1494 O O . TYR B 2 86 ? 30.359 -8.514 -15.047 1.00 9.90 86 TYR B O 1
ATOM 1503 N N A CYS B 2 87 ? 31.784 -6.837 -15.510 0.82 9.59 87 CYS B N 1
ATOM 1504 N N B CYS B 2 87 ? 31.743 -6.800 -15.512 0.18 9.85 87 CYS B N 1
ATOM 1505 C CA A CYS B 2 87 ? 31.689 -6.279 -14.167 0.82 11.92 87 CYS B CA 1
ATOM 1506 C CA B CYS B 2 87 ? 31.712 -6.265 -14.152 0.18 11.92 87 CYS B CA 1
ATOM 1507 C C A CYS B 2 87 ? 30.778 -5.052 -14.227 0.82 11.44 87 CYS B C 1
ATOM 1508 C C B CYS B 2 87 ? 30.913 -4.961 -14.110 0.18 11.66 87 CYS B C 1
ATOM 1509 O O A CYS B 2 87 ? 30.831 -4.284 -15.185 0.82 12.39 87 CYS B O 1
ATOM 1510 O O B CYS B 2 87 ? 31.180 -4.040 -14.881 0.18 13.36 87 CYS B O 1
ATOM 1515 N N . GLN B 2 88 ? 29.930 -4.894 -13.214 1.00 12.40 88 GLN B N 1
ATOM 1516 C CA . GLN B 2 88 ? 29.072 -3.711 -13.084 1.00 9.07 88 GLN B CA 1
ATOM 1517 C C . GLN B 2 88 ? 29.366 -3.079 -11.739 1.00 10.90 88 GLN B C 1
ATOM 1518 O O . GLN B 2 88 ? 29.518 -3.791 -10.749 1.00 11.10 88 GLN B O 1
ATOM 1524 N N . SER B 2 89 ? 29.433 -1.754 -11.706 1.00 13.51 89 SER B N 1
ATOM 1525 C CA . SER B 2 89 ? 29.560 -1.050 -10.433 1.00 16.27 89 SER B CA 1
ATOM 1526 C C . SER B 2 89 ? 28.829 0.288 -10.514 1.00 18.29 89 SER B C 1
ATOM 1527 O O . SER B 2 89 ? 27.876 0.435 -11.280 1.00 15.35 89 SER B O 1
ATOM 1530 N N . ALA B 2 90 ? 29.288 1.265 -9.736 1.00 22.43 90 ALA B N 1
ATOM 1531 C CA . ALA B 2 90 ? 28.745 2.615 -9.811 1.00 19.55 90 ALA B CA 1
ATOM 1532 C C . ALA B 2 90 ? 29.876 3.634 -9.686 1.00 20.66 90 ALA B C 1
ATOM 1533 O O . ALA B 2 90 ? 30.964 3.301 -9.207 1.00 21.17 90 ALA B O 1
ATOM 1535 N N . ASP B 2 91 ? 29.634 4.863 -10.135 1.00 18.06 91 ASP B N 1
ATOM 1536 C CA . ASP B 2 91 ? 30.644 5.912 -10.002 1.00 25.56 91 ASP B CA 1
ATOM 1537 C C . ASP B 2 91 ? 30.946 6.189 -8.523 1.00 23.23 91 ASP B C 1
ATOM 1538 O O . ASP B 2 91 ? 30.308 5.624 -7.630 1.00 25.71 91 ASP B O 1
ATOM 1543 N N . SER B 2 92 ? 31.916 7.058 -8.263 1.00 29.13 92 SER B N 1
ATOM 1544 C CA . SER B 2 92 ? 32.291 7.370 -6.884 1.00 28.24 92 SER B CA 1
ATOM 1545 C C . SER B 2 92 ? 31.099 7.833 -6.042 1.00 32.95 92 SER B C 1
ATOM 1546 O O . SER B 2 92 ? 30.996 7.483 -4.864 1.00 38.50 92 SER B O 1
ATOM 1549 N N . SER B 2 93 ? 30.193 8.593 -6.654 1.00 32.64 93 SER B N 1
ATOM 1550 C CA . SER B 2 93 ? 29.047 9.155 -5.930 1.00 33.73 93 SER B CA 1
ATOM 1551 C C . SER B 2 93 ? 27.925 8.144 -5.669 1.00 42.66 93 SER B C 1
ATOM 1552 O O . SER B 2 93 ? 27.067 8.358 -4.811 1.00 30.99 93 SER B O 1
ATOM 1555 N N . GLY B 2 94 ? 27.935 7.039 -6.404 1.00 24.75 94 GLY B N 1
ATOM 1556 C CA . GLY B 2 94 ? 26.895 6.040 -6.260 1.00 28.26 94 GLY B CA 1
ATOM 1557 C C . GLY B 2 94 ? 25.613 6.479 -6.937 1.00 29.92 94 GLY B C 1
ATOM 1558 O O . GLY B 2 94 ? 24.526 6.000 -6.604 1.00 33.70 94 GLY B O 1
ATOM 1559 N N . THR B 2 95 ? 25.745 7.382 -7.905 1.00 24.08 95 THR B N 1
ATOM 1560 C CA . THR B 2 95 ? 24.592 7.952 -8.592 1.00 28.11 95 THR B CA 1
ATOM 1561 C C . THR B 2 95 ? 24.220 7.174 -9.846 1.00 23.43 95 THR B C 1
ATOM 1562 O O . THR B 2 95 ? 23.042 7.013 -10.154 1.00 29.30 95 THR B O 1
ATOM 1566 N N . TYR B 2 96 ? 25.225 6.697 -10.575 1.00 25.94 96 TYR B N 1
ATOM 1567 C CA . TYR B 2 96 ? 24.957 5.998 -11.823 1.00 26.41 96 TYR B CA 1
ATOM 1568 C C . TYR B 2 96 ? 25.795 4.736 -12.027 1.00 22.10 96 TYR B C 1
ATOM 1569 O O . TYR B 2 96 ? 26.904 4.615 -11.503 1.00 22.34 96 TYR B O 1
ATOM 1578 N N . VAL B 2 97 ? 25.242 3.802 -12.798 1.00 22.81 97 VAL B N 1
ATOM 1579 C CA . VAL B 2 97 ? 25.888 2.526 -13.053 1.00 17.65 97 VAL B CA 1
ATOM 1580 C C . VAL B 2 97 ? 27.039 2.664 -14.048 1.00 18.63 97 VAL B C 1
ATOM 1581 O O . VAL B 2 97 ? 26.978 3.443 -14.995 1.00 18.40 97 VAL B O 1
ATOM 1585 N N . VAL B 2 98 ? 28.095 1.899 -13.814 1.00 20.15 98 VAL B N 1
ATOM 1586 C CA . VAL B 2 98 ? 29.257 1.887 -14.685 1.00 19.50 98 VAL B CA 1
ATOM 1587 C C . VAL B 2 98 ? 29.592 0.430 -15.008 1.00 18.24 98 VAL B C 1
ATOM 1588 O O . VAL B 2 98 ? 29.318 -0.459 -14.214 1.00 15.60 98 VAL B O 1
ATOM 1592 N N . PHE B 2 99 ? 30.144 0.189 -16.193 1.00 20.74 99 PHE B N 1
ATOM 1593 C CA . PHE B 2 99 ? 30.472 -1.171 -16.626 1.00 15.88 99 PHE B CA 1
ATOM 1594 C C . PHE B 2 99 ? 31.883 -1.255 -17.173 1.00 18.78 99 PHE B C 1
ATOM 1595 O O . PHE B 2 99 ? 32.460 -0.251 -17.596 1.00 15.53 99 PHE B O 1
ATOM 1603 N N . GLY B 2 100 ? 32.432 -2.463 -17.166 1.00 13.63 100 GLY B N 1
ATOM 1604 C CA . GLY B 2 100 ? 33.625 -2.756 -17.947 1.00 16.17 100 GLY B CA 1
ATOM 1605 C C . GLY B 2 100 ? 33.187 -3.119 -19.360 1.00 19.40 100 GLY B C 1
ATOM 1606 O O . GLY B 2 100 ? 31.993 -3.317 -19.605 1.00 17.48 100 GLY B O 1
ATOM 1607 N N . GLY B 2 101 ? 34.139 -3.209 -20.289 1.00 17.29 101 GLY B N 1
ATOM 1608 C CA . GLY B 2 101 ? 33.832 -3.553 -21.676 1.00 11.81 101 GLY B CA 1
ATOM 1609 C C . GLY B 2 101 ? 33.421 -5.005 -21.910 1.00 19.77 101 GLY B C 1
ATOM 1610 O O . GLY B 2 101 ? 33.025 -5.385 -23.017 1.00 17.12 101 GLY B O 1
ATOM 1611 N N . GLY B 2 102 ? 33.507 -5.825 -20.868 1.00 15.09 102 GLY B N 1
ATOM 1612 C CA . GLY B 2 102 ? 33.253 -7.249 -20.989 1.00 13.49 102 GLY B CA 1
ATOM 1613 C C . GLY B 2 102 ? 34.525 -8.015 -21.337 1.00 16.28 102 GLY B C 1
ATOM 1614 O O . GLY B 2 102 ? 35.374 -7.525 -22.077 1.00 16.18 102 GLY B O 1
ATOM 1615 N N . THR B 2 103 ? 34.671 -9.215 -20.786 1.00 13.26 103 THR B N 1
ATOM 1616 C CA . THR B 2 103 ? 35.815 -10.071 -21.119 1.00 14.47 103 THR B CA 1
ATOM 1617 C C . THR B 2 103 ? 35.307 -11.388 -21.696 1.00 13.28 103 THR B C 1
ATOM 1618 O O . THR B 2 103 ? 34.496 -12.069 -21.064 1.00 12.63 103 THR B O 1
ATOM 1622 N N A LYS B 2 104 ? 35.784 -11.743 -22.884 0.42 11.36 104 LYS B N 1
ATOM 1623 N N B LYS B 2 104 ? 35.767 -11.749 -22.894 0.58 11.35 104 LYS B N 1
ATOM 1624 C CA A LYS B 2 104 ? 35.431 -13.011 -23.505 0.42 10.31 104 LYS B CA 1
ATOM 1625 C CA B LYS B 2 104 ? 35.379 -13.020 -23.501 0.58 10.25 104 LYS B CA 1
ATOM 1626 C C A LYS B 2 104 ? 36.339 -14.111 -22.972 0.42 12.42 104 LYS B C 1
ATOM 1627 C C B LYS B 2 104 ? 36.315 -14.119 -23.010 0.58 12.46 104 LYS B C 1
ATOM 1628 O O A LYS B 2 104 ? 37.558 -14.014 -23.094 0.42 10.85 104 LYS B O 1
ATOM 1629 O O B LYS B 2 104 ? 37.526 -14.022 -23.193 0.58 10.79 104 LYS B O 1
ATOM 1640 N N . LEU B 2 105 ? 35.748 -15.146 -22.377 1.00 9.90 105 LEU B N 1
ATOM 1641 C CA . LEU B 2 105 ? 36.520 -16.281 -21.889 1.00 12.03 105 LEU B CA 1
ATOM 1642 C C . LEU B 2 105 ? 36.447 -17.408 -22.894 1.00 12.91 105 LEU B C 1
ATOM 1643 O O . LEU B 2 105 ? 35.366 -17.906 -23.190 1.00 14.40 105 LEU 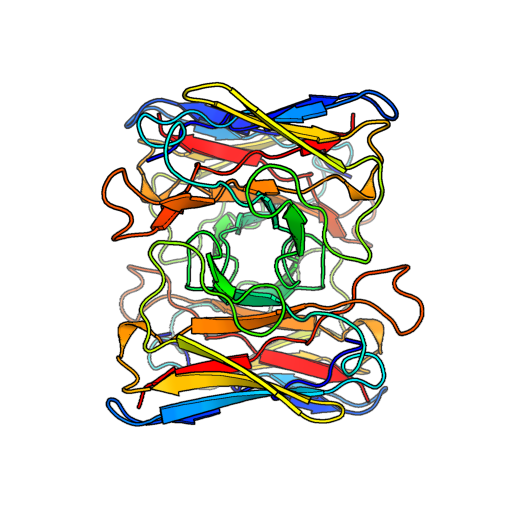B O 1
ATOM 1648 N N . VAL B 2 106 ? 37.602 -17.802 -23.420 1.00 11.51 106 VAL B N 1
ATOM 1649 C CA . VAL B 2 106 ? 37.706 -18.930 -24.329 1.00 15.81 106 VAL B CA 1
ATOM 1650 C C . VAL B 2 106 ? 38.407 -20.096 -23.647 1.00 18.36 106 VAL B C 1
ATOM 1651 O O . VAL B 2 106 ? 39.354 -19.903 -22.882 1.00 15.14 106 VAL B O 1
ATOM 1655 N N . VAL B 2 107 ? 37.906 -21.304 -23.898 1.00 22.50 107 VAL B N 1
ATOM 1656 C CA . VAL B 2 107 ? 38.513 -22.507 -23.353 1.00 20.27 107 VAL B CA 1
ATOM 1657 C C . VAL B 2 107 ? 39.217 -23.242 -24.496 1.00 30.45 107 VAL B C 1
ATOM 1658 O O . VAL B 2 107 ? 38.567 -23.809 -25.369 1.00 36.46 107 VAL B O 1
ATOM 1662 N N . LEU B 2 108 ? 40.547 -23.188 -24.497 1.00 23.72 108 LEU B N 1
ATOM 1663 C CA . LEU B 2 108 ? 41.380 -23.842 -25.514 1.00 27.66 108 LEU B CA 1
ATOM 1664 C C . LEU B 2 108 ? 41.561 -25.337 -25.249 1.00 29.30 108 LEU B C 1
ATOM 1665 O O . LEU B 2 108 ? 40.616 -26.119 -25.344 1.00 46.86 108 LEU B O 1
ATOM 1670 N N . TYR C 1 2 ? 12.650 0.038 -32.946 1.00 39.04 2 TYR C N 1
ATOM 1671 C CA . TYR C 1 2 ? 12.549 -0.932 -34.038 1.00 36.73 2 TYR C CA 1
ATOM 1672 C C . TYR C 1 2 ? 11.714 -0.383 -35.185 1.00 34.48 2 TYR C C 1
ATOM 1673 O O . TYR C 1 2 ? 10.505 -0.191 -35.041 1.00 38.59 2 TYR C O 1
ATOM 1682 N N . GLU C 1 3 ? 12.361 -0.132 -36.323 1.00 35.37 3 GLU C N 1
ATOM 1683 C CA . GLU C 1 3 ? 11.667 0.395 -37.497 1.00 34.84 3 GLU C CA 1
ATOM 1684 C C . GLU C 1 3 ? 10.969 -0.679 -38.327 1.00 33.48 3 GLU C C 1
ATOM 1685 O O . GLU C 1 3 ? 10.288 -0.371 -39.302 1.00 36.10 3 GLU C O 1
ATOM 1691 N N . LEU C 1 4 ? 11.146 -1.939 -37.951 1.00 26.40 4 LEU C N 1
ATOM 1692 C CA . LEU C 1 4 ? 10.302 -2.995 -38.497 1.00 19.92 4 LEU C CA 1
ATOM 1693 C C . LEU C 1 4 ? 9.429 -3.474 -37.365 1.00 22.21 4 LEU C C 1
ATOM 1694 O O . LEU C 1 4 ? 9.877 -3.525 -36.214 1.00 23.72 4 LEU C O 1
ATOM 1699 N N . MET C 1 5 ? 8.181 -3.810 -37.667 1.00 29.94 5 MET C N 1
ATOM 1700 C CA . MET C 1 5 ? 7.328 -4.335 -36.611 1.00 30.92 5 MET C CA 1
ATOM 1701 C C . MET C 1 5 ? 7.044 -5.808 -36.753 1.00 21.28 5 MET C C 1
ATOM 1702 O O . MET C 1 5 ? 6.701 -6.314 -37.816 1.00 23.86 5 MET C O 1
ATOM 1707 N N . GLN C 1 6 ? 7.194 -6.474 -35.627 1.00 21.22 6 GLN C N 1
ATOM 1708 C CA . GLN C 1 6 ? 7.222 -7.908 -35.542 1.00 22.56 6 GLN C CA 1
ATOM 1709 C C . GLN C 1 6 ? 6.494 -8.257 -34.259 1.00 18.81 6 GLN C C 1
ATOM 1710 O O . GLN C 1 6 ? 6.720 -7.612 -33.233 1.00 19.73 6 GLN C O 1
ATOM 1716 N N . PRO C 1 7 ? 5.617 -9.270 -34.307 1.00 18.72 7 PRO C N 1
ATOM 1717 C CA . PRO C 1 7 ? 4.939 -9.737 -33.090 1.00 20.36 7 PRO C CA 1
ATOM 1718 C C . PRO C 1 7 ? 5.932 -10.293 -32.086 1.00 22.34 7 PRO C C 1
ATOM 1719 O O . PRO C 1 7 ? 6.852 -11.009 -32.478 1.00 19.63 7 PRO C O 1
ATOM 1723 N N . PRO C 1 8 ? 5.756 -9.972 -30.798 1.00 21.27 8 PRO C N 1
ATOM 1724 C CA . PRO C 1 8 ? 6.753 -10.457 -29.844 1.00 18.02 8 PRO C CA 1
ATOM 1725 C C . PRO C 1 8 ? 6.683 -11.970 -29.646 1.00 17.07 8 PRO C C 1
ATOM 1726 O O . PRO C 1 8 ? 7.669 -12.587 -29.238 1.00 13.03 8 PRO C O 1
ATOM 1730 N N A SER C 1 9 ? 5.527 -12.565 -29.948 0.56 18.39 9 SER C N 1
ATOM 1731 N N B SER C 1 9 ? 5.540 -12.568 -29.971 0.44 18.38 9 SER C N 1
ATOM 1732 C CA A SER C 1 9 ? 5.317 -13.985 -29.668 0.56 16.04 9 SER C CA 1
ATOM 1733 C CA B SER C 1 9 ? 5.359 -13.987 -29.708 0.44 16.06 9 SER C CA 1
ATOM 1734 C C A SER C 1 9 ? 4.469 -14.709 -30.717 0.56 15.44 9 SER C C 1
ATOM 1735 C C B SER C 1 9 ? 4.508 -14.687 -30.760 0.44 15.46 9 SER C C 1
ATOM 1736 O O A SER C 1 9 ? 3.443 -14.195 -31.169 0.56 17.46 9 SER C O 1
ATOM 1737 O O B SER C 1 9 ? 3.519 -14.137 -31.249 0.44 17.43 9 SER C O 1
ATOM 1742 N N . VAL C 1 10 ? 4.906 -15.908 -31.093 1.00 14.47 10 VAL C N 1
ATOM 1743 C CA . VAL C 1 10 ? 4.109 -16.796 -31.929 1.00 13.71 10 VAL C CA 1
ATOM 1744 C C . VAL C 1 10 ? 4.231 -18.186 -31.289 1.00 17.17 10 VAL C C 1
ATOM 1745 O O . VAL C 1 10 ? 5.325 -18.589 -30.880 1.00 16.75 10 VAL C O 1
ATOM 1749 N N . SER C 1 11 ? 3.125 -18.924 -31.199 1.00 15.59 11 SER C N 1
ATOM 1750 C CA . SER C 1 11 ? 3.175 -20.269 -30.621 1.00 17.77 11 SER C CA 1
ATOM 1751 C C . SER C 1 11 ? 2.462 -21.283 -31.493 1.00 15.13 11 SER C C 1
ATOM 1752 O O . SER C 1 11 ? 1.385 -21.010 -32.010 1.00 16.48 11 SER C O 1
ATOM 1755 N N . VAL C 1 12 ? 3.057 -22.460 -31.653 1.00 13.82 12 VAL C N 1
ATOM 1756 C CA . VAL C 1 12 ? 2.356 -23.539 -32.339 1.00 18.91 12 VAL C CA 1
ATOM 1757 C C . VAL C 1 12 ? 2.694 -24.871 -31.683 1.00 18.97 12 VAL C C 1
ATOM 1758 O O . VAL C 1 12 ? 3.701 -24.989 -30.982 1.00 18.91 12 VAL C O 1
ATOM 1762 N N . SER C 1 13 ? 1.852 -25.877 -31.889 1.00 18.77 13 SER C N 1
ATOM 1763 C CA . SER C 1 13 ? 2.234 -27.214 -31.455 1.00 22.89 13 SER C CA 1
ATOM 1764 C C . SER C 1 13 ? 3.147 -27.850 -32.497 1.00 18.81 13 SER C C 1
ATOM 1765 O O . SER C 1 13 ? 3.200 -27.392 -33.647 1.00 20.31 13 SER C O 1
ATOM 1768 N N . PRO C 1 14 ? 3.902 -28.884 -32.091 1.00 18.37 14 PRO C N 1
ATOM 1769 C CA . PRO C 1 14 ? 4.860 -29.576 -32.957 1.00 19.03 14 PRO C CA 1
ATOM 1770 C C . PRO C 1 14 ? 4.184 -30.110 -34.205 1.00 21.08 14 PRO C C 1
ATOM 1771 O O . PRO C 1 14 ? 3.071 -30.619 -34.101 1.00 19.91 14 PRO C O 1
ATOM 1775 N N . GLY C 1 15 ? 4.827 -29.970 -35.361 1.00 21.90 15 GLY C N 1
ATOM 1776 C CA . GLY C 1 15 ? 4.285 -30.457 -36.614 1.00 23.11 15 GLY C CA 1
ATOM 1777 C C . GLY C 1 15 ? 3.499 -29.414 -37.381 1.00 14.53 15 GLY C C 1
ATOM 1778 O O . GLY C 1 15 ? 3.262 -29.554 -38.584 1.00 19.60 15 GLY C O 1
ATOM 1779 N N . GLN C 1 16 ? 3.085 -28.365 -36.684 1.00 17.72 16 GLN C N 1
ATOM 1780 C CA . GLN C 1 16 ? 2.392 -27.267 -37.336 1.00 12.81 16 GLN C CA 1
ATOM 1781 C C . GLN C 1 16 ? 3.355 -26.409 -38.166 1.00 20.61 16 GLN C C 1
ATOM 1782 O O . GLN C 1 16 ? 4.570 -26.623 -38.167 1.00 20.63 16 GLN C O 1
ATOM 1788 N N . THR C 1 17 ? 2.798 -25.443 -38.882 1.00 16.52 17 THR C N 1
ATOM 1789 C CA . THR C 1 17 ? 3.614 -24.478 -39.603 1.00 13.08 17 THR C CA 1
ATOM 1790 C C . THR C 1 17 ? 3.495 -23.150 -38.889 1.00 16.26 17 THR C C 1
ATOM 1791 O O . THR C 1 17 ? 2.387 -22.695 -38.577 1.00 19.48 17 THR C O 1
ATOM 1795 N N . ALA C 1 18 ? 4.633 -22.526 -38.601 1.00 17.17 18 ALA C N 1
ATOM 1796 C CA . ALA C 1 18 ? 4.600 -21.225 -37.953 1.00 11.99 18 ALA C CA 1
ATOM 1797 C C . ALA C 1 18 ? 4.973 -20.169 -38.978 1.00 12.93 18 ALA C C 1
ATOM 1798 O O . ALA C 1 18 ? 5.807 -20.399 -39.851 1.00 16.36 18 ALA C O 1
ATOM 1800 N N . ARG C 1 19 ? 4.314 -19.027 -38.877 1.00 11.69 19 ARG C N 1
ATOM 1801 C CA . ARG C 1 19 ? 4.587 -17.899 -39.751 1.00 14.02 19 ARG C CA 1
ATOM 1802 C C . ARG C 1 19 ? 4.936 -16.697 -38.881 1.00 13.10 19 ARG C C 1
ATOM 1803 O O . ARG C 1 19 ? 4.166 -16.286 -38.013 1.00 15.92 19 ARG C O 1
ATOM 1811 N N . ILE C 1 20 ? 6.128 -16.162 -39.107 1.00 12.21 20 ILE C N 1
ATOM 1812 C CA . ILE C 1 20 ? 6.629 -15.037 -38.340 1.00 9.36 20 ILE C CA 1
ATOM 1813 C C . ILE C 1 20 ? 6.814 -13.875 -39.309 1.00 16.15 20 ILE C C 1
ATOM 1814 O O . ILE C 1 20 ? 7.544 -14.000 -40.274 1.00 13.82 20 ILE C O 1
ATOM 1819 N N . THR C 1 21 ? 6.136 -12.762 -39.062 1.00 16.14 21 THR C N 1
ATOM 1820 C CA . THR C 1 21 ? 6.118 -11.667 -40.034 1.00 16.44 21 THR C CA 1
ATOM 1821 C C . THR C 1 21 ? 6.731 -10.364 -39.533 1.00 18.23 21 THR C C 1
ATOM 1822 O O . THR C 1 21 ? 6.599 -9.994 -38.363 1.00 21.33 21 THR C O 1
ATOM 1826 N N A CYS C 1 22 ? 7.432 -9.682 -40.430 0.66 16.31 22 CYS C N 1
ATOM 1827 N N B CYS C 1 22 ? 7.372 -9.661 -40.462 0.34 16.39 22 CYS C N 1
ATOM 1828 C CA A CYS C 1 22 ? 7.941 -8.356 -40.147 0.66 18.23 22 CYS C CA 1
ATOM 1829 C CA B CYS C 1 22 ? 8.012 -8.383 -40.204 0.34 18.27 22 CYS C CA 1
ATOM 1830 C C A CYS C 1 22 ? 7.361 -7.388 -41.166 0.66 15.80 22 CYS C C 1
ATOM 1831 C C B CYS C 1 22 ? 7.435 -7.365 -41.192 0.34 15.92 22 CYS C C 1
ATOM 1832 O O A CYS C 1 22 ? 7.189 -7.729 -42.332 0.66 20.19 22 CYS C O 1
ATOM 1833 O O B CYS C 1 22 ? 7.341 -7.651 -42.383 0.34 20.38 22 CYS C O 1
ATOM 1838 N N . SER C 1 23 ? 7.034 -6.191 -40.707 1.00 19.19 23 SER C N 1
ATOM 1839 C CA . SER C 1 23 ? 6.415 -5.206 -41.578 1.00 24.79 23 SER C CA 1
ATOM 1840 C C . SER C 1 23 ? 7.128 -3.864 -41.508 1.00 16.63 23 SER C C 1
ATOM 1841 O O . SER C 1 23 ? 7.606 -3.442 -40.445 1.00 27.32 23 SER C O 1
ATOM 1844 N N . GLY C 1 24 ? 7.210 -3.204 -42.660 1.00 26.48 24 GLY C N 1
ATOM 1845 C CA . GLY C 1 24 ? 7.965 -1.972 -42.774 1.00 24.42 24 GLY C CA 1
ATOM 1846 C C . GLY C 1 24 ? 7.748 -1.373 -44.141 1.00 26.27 24 GLY C C 1
ATOM 1847 O O . GLY C 1 24 ? 7.561 -2.098 -45.119 1.00 23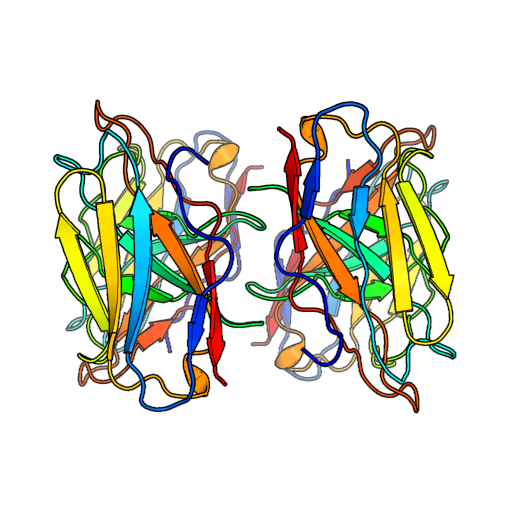.15 24 GLY C O 1
ATOM 1848 N N . ASP C 1 25 ? 7.764 -0.047 -44.212 1.00 34.44 25 ASP C N 1
ATOM 1849 C CA . ASP C 1 25 ? 7.448 0.639 -45.459 1.00 39.65 25 ASP C CA 1
ATOM 1850 C C . ASP C 1 25 ? 8.522 0.441 -46.520 1.00 33.99 25 ASP C C 1
ATOM 1851 O O . ASP C 1 25 ? 8.227 0.456 -47.715 1.00 40.07 25 ASP C O 1
ATOM 1856 N N . ALA C 1 26 ? 9.758 0.223 -46.079 1.00 39.15 26 ALA C N 1
ATOM 1857 C CA . ALA C 1 26 ? 10.892 0.075 -46.993 1.00 29.83 26 ALA C CA 1
ATOM 1858 C C . ALA C 1 26 ? 11.173 -1.364 -47.436 1.00 30.20 26 ALA C C 1
ATOM 1859 O O . ALA C 1 26 ? 12.041 -1.590 -48.268 1.00 26.95 26 ALA C O 1
ATOM 1861 N N . LEU C 1 27 ? 10.442 -2.335 -46.890 1.00 24.97 27 LEU C N 1
ATOM 1862 C CA . LEU C 1 27 ? 10.639 -3.737 -47.265 1.00 23.67 27 LEU C CA 1
ATOM 1863 C C . LEU C 1 27 ? 10.468 -4.080 -48.759 1.00 23.07 27 LEU C C 1
ATOM 1864 O O . LEU C 1 27 ? 11.155 -4.967 -49.273 1.00 21.84 27 LEU C O 1
ATOM 1869 N N . PRO C 1 28 ? 9.543 -3.397 -49.465 1.00 26.89 28 PRO C N 1
ATOM 1870 C CA . PRO C 1 28 ? 9.364 -3.785 -50.868 1.00 18.92 28 PRO C CA 1
ATOM 1871 C C . PRO C 1 28 ? 10.649 -3.736 -51.706 1.00 18.13 28 PRO C C 1
ATOM 1872 O O . PRO C 1 28 ? 10.900 -4.652 -52.496 1.00 17.14 28 PRO C O 1
ATOM 1876 N N . LYS C 1 29 ? 11.446 -2.684 -51.559 1.00 22.15 29 LYS C N 1
ATOM 1877 C CA . LYS C 1 29 ? 12.646 -2.576 -52.399 1.00 27.03 29 LYS C CA 1
ATOM 1878 C C . LYS C 1 29 ? 13.948 -2.769 -51.616 1.00 30.86 29 LYS C C 1
ATOM 1879 O O . LYS C 1 29 ? 15.022 -2.384 -52.068 1.00 20.73 29 LYS C O 1
ATOM 1885 N N . GLN C 1 30 ? 13.845 -3.393 -50.444 1.00 22.75 30 GLN C N 1
ATOM 1886 C CA . GLN C 1 30 ? 15.031 -3.704 -49.650 1.00 23.87 30 GLN C CA 1
ATOM 1887 C C . GLN C 1 30 ? 14.991 -5.152 -49.181 1.00 30.28 30 GLN C C 1
ATOM 1888 O O . GLN C 1 30 ? 13.987 -5.594 -48.623 1.00 26.33 30 GLN C O 1
ATOM 1894 N N . TYR C 1 31 ? 16.079 -5.883 -49.408 1.00 18.55 31 TYR C N 1
ATOM 1895 C CA . TYR C 1 31 ? 16.160 -7.282 -48.990 1.00 19.12 31 TYR C CA 1
ATOM 1896 C C . TYR C 1 31 ? 16.017 -7.422 -47.487 1.00 14.59 31 TYR C C 1
ATOM 1897 O O . TYR C 1 31 ? 16.438 -6.550 -46.731 1.00 13.73 31 TYR C O 1
ATOM 1906 N N . ALA C 1 32 ? 15.456 -8.546 -47.055 1.00 16.79 32 ALA C N 1
ATOM 1907 C CA . ALA C 1 32 ? 15.418 -8.865 -45.631 1.00 15.86 32 ALA C CA 1
ATOM 1908 C C . ALA C 1 32 ? 16.303 -10.067 -45.327 1.00 16.35 32 ALA C C 1
ATOM 1909 O O . ALA C 1 32 ? 16.611 -10.879 -46.204 1.00 13.44 32 ALA C O 1
ATOM 1911 N N . TYR C 1 33 ? 16.721 -10.156 -44.070 1.00 13.45 33 TYR C N 1
ATOM 1912 C CA . TYR C 1 33 ? 17.556 -11.250 -43.608 1.00 16.02 33 TYR C CA 1
ATOM 1913 C C . TYR C 1 33 ? 16.973 -11.744 -42.283 1.00 9.37 33 TYR C C 1
ATOM 1914 O O . TYR C 1 33 ? 16.498 -10.945 -41.485 1.00 14.14 33 TYR C O 1
ATOM 1923 N N . TRP C 1 34 ? 16.978 -13.058 -42.085 1.00 14.65 34 TRP C N 1
ATOM 1924 C CA . TRP C 1 34 ? 16.362 -13.675 -40.905 1.00 10.49 34 TRP C CA 1
ATOM 1925 C C . TRP C 1 34 ? 17.377 -14.472 -40.090 1.00 9.24 34 TRP C C 1
ATOM 1926 O O . TRP C 1 34 ? 18.169 -15.255 -40.646 1.00 12.35 34 TRP C O 1
ATOM 1937 N N . TYR C 1 35 ? 17.304 -14.318 -38.763 1.00 11.75 35 TYR C N 1
ATOM 1938 C CA . TYR C 1 35 ? 18.173 -15.050 -37.843 1.00 8.62 35 TYR C CA 1
ATOM 1939 C C . TYR C 1 35 ? 17.368 -15.851 -36.851 1.00 11.59 35 TYR C C 1
ATOM 1940 O O . TYR C 1 35 ? 16.275 -15.451 -36.448 1.00 11.06 35 TYR C O 1
ATOM 1949 N N . GLN C 1 36 ? 17.953 -16.969 -36.450 1.00 10.03 36 GLN C N 1
ATOM 1950 C CA . GLN C 1 36 ? 17.461 -17.785 -35.348 1.00 9.03 36 GLN C CA 1
ATOM 1951 C C . GLN C 1 36 ? 18.421 -17.653 -34.178 1.00 10.20 36 GLN C C 1
ATOM 1952 O O . GLN C 1 36 ? 19.641 -17.805 -34.335 1.00 12.31 36 GLN C O 1
ATOM 1958 N N . GLN C 1 37 ? 17.869 -17.404 -32.998 1.00 10.78 37 GLN C N 1
ATOM 1959 C CA . GLN C 1 37 ? 18.666 -17.290 -31.776 1.00 8.78 37 GLN C CA 1
ATOM 1960 C C . GLN C 1 37 ? 18.177 -18.264 -30.699 1.00 11.21 37 GLN C C 1
ATOM 1961 O O . GLN C 1 37 ? 17.065 -18.138 -30.196 1.00 13.35 37 GLN C O 1
ATOM 1967 N N . LYS C 1 38 ? 19.017 -19.230 -30.345 1.00 15.13 38 LYS C N 1
ATOM 1968 C CA . LYS C 1 38 ? 18.706 -20.155 -29.248 1.00 13.11 38 LYS C CA 1
ATOM 1969 C C . LYS C 1 38 ? 19.520 -19.810 -28.001 1.00 18.23 38 LYS C C 1
ATOM 1970 O O . LYS C 1 38 ? 20.532 -19.113 -28.081 1.00 19.06 38 LYS C O 1
ATOM 1976 N N . PRO C 1 39 ? 19.084 -20.294 -26.832 1.00 16.62 39 PRO C N 1
ATOM 1977 C CA . PRO C 1 39 ? 19.779 -19.883 -25.608 1.00 20.40 39 PRO C CA 1
ATOM 1978 C C . PRO C 1 39 ? 21.202 -20.424 -25.530 1.00 16.45 39 PRO C C 1
ATOM 1979 O O . PRO C 1 39 ? 21.421 -21.630 -25.663 1.00 22.78 39 PRO C O 1
ATOM 1983 N N . GLY C 1 40 ? 22.165 -19.523 -25.340 1.00 19.93 40 GLY C N 1
ATOM 1984 C CA . GLY C 1 40 ? 23.542 -19.912 -25.112 1.00 15.72 40 GLY C CA 1
ATOM 1985 C C . GLY C 1 40 ? 24.293 -20.389 -26.339 1.00 21.79 40 GLY C C 1
ATOM 1986 O O . GLY C 1 40 ? 25.325 -21.050 -26.209 1.00 23.57 40 GLY C O 1
ATOM 1987 N N . GLN C 1 41 ? 23.780 -20.062 -27.528 1.00 16.86 41 GLN C N 1
ATOM 1988 C CA . GLN C 1 41 ? 24.409 -20.465 -28.784 1.00 20.48 41 GLN C CA 1
ATOM 1989 C C . GLN C 1 41 ? 24.598 -19.247 -29.682 1.00 15.45 41 GLN C C 1
ATOM 1990 O O . GLN C 1 41 ? 23.919 -18.236 -29.509 1.00 16.58 41 GLN C O 1
ATOM 1996 N N . ALA C 1 42 ? 25.522 -19.349 -30.629 1.00 15.27 42 ALA C N 1
ATOM 1997 C CA . ALA C 1 42 ? 25.707 -18.305 -31.630 1.00 15.94 42 ALA C CA 1
ATOM 1998 C C . ALA C 1 42 ? 24.440 -18.173 -32.469 1.00 14.19 42 ALA C C 1
ATOM 1999 O O . ALA C 1 42 ? 23.795 -19.176 -32.780 1.00 14.43 42 ALA C O 1
ATOM 2001 N N . PRO C 1 43 ? 24.071 -16.931 -32.821 1.00 12.44 43 PRO C N 1
ATOM 2002 C CA . PRO C 1 43 ? 22.939 -16.714 -33.732 1.00 13.69 43 PRO C CA 1
ATOM 2003 C C . PRO C 1 43 ? 23.188 -17.442 -35.055 1.00 14.65 43 PRO C C 1
ATOM 2004 O O . PRO C 1 43 ? 24.350 -17.690 -35.422 1.00 15.41 43 PRO C O 1
ATOM 2008 N N . VAL C 1 44 ? 22.113 -17.776 -35.763 1.00 13.57 44 VAL C N 1
ATOM 2009 C CA . VAL C 1 44 ? 22.224 -18.459 -37.052 1.00 11.78 44 VAL C CA 1
ATOM 2010 C C . VAL C 1 44 ? 21.495 -17.681 -38.133 1.00 14.42 44 VAL C C 1
ATOM 2011 O O . VAL C 1 44 ? 20.317 -17.352 -37.980 1.00 11.52 44 VAL C O 1
ATOM 2015 N N . LEU C 1 45 ? 22.199 -17.365 -39.219 1.00 11.56 45 LEU C N 1
ATOM 2016 C CA . LEU C 1 45 ? 21.552 -16.757 -40.381 1.00 10.02 45 LEU C CA 1
ATOM 2017 C C . LEU C 1 45 ? 20.775 -17.851 -41.079 1.00 11.50 45 LEU C C 1
ATOM 2018 O O . LEU C 1 45 ? 21.375 -18.831 -41.545 1.00 15.12 45 LEU C O 1
ATOM 2023 N N . VAL C 1 46 ? 19.448 -17.714 -41.129 1.00 10.72 46 VAL C N 1
ATOM 2024 C CA . VAL C 1 46 ? 18.627 -18.751 -41.759 1.00 14.72 46 VAL C CA 1
ATOM 2025 C C . VAL C 1 46 ? 18.130 -18.383 -43.157 1.00 15.39 46 VAL C C 1
ATOM 2026 O O . VAL C 1 46 ? 17.945 -19.263 -43.990 1.00 14.09 46 VAL C O 1
ATOM 2030 N N . ILE C 1 47 ? 17.939 -17.089 -43.411 1.00 9.65 47 ILE C N 1
ATOM 2031 C CA . ILE C 1 47 ? 17.538 -16.623 -44.740 1.00 14.47 47 ILE C CA 1
ATOM 2032 C C . ILE C 1 47 ? 18.278 -15.330 -45.078 1.00 12.55 47 ILE C C 1
ATOM 2033 O O . ILE C 1 47 ? 18.418 -14.451 -44.233 1.00 13.29 47 ILE C O 1
ATOM 2038 N N . TYR C 1 48 ? 18.768 -15.215 -46.307 1.00 14.09 48 TYR C N 1
ATOM 2039 C CA . TYR C 1 48 ? 19.270 -13.932 -46.772 1.00 12.53 48 TYR C CA 1
ATOM 2040 C C . TYR C 1 48 ? 18.620 -13.563 -48.105 1.00 17.15 48 TYR C C 1
ATOM 2041 O O . TYR C 1 48 ? 18.134 -14.435 -48.825 1.00 14.98 48 TYR C O 1
ATOM 2050 N N . LYS C 1 49 ? 18.630 -12.271 -48.424 1.00 18.27 49 LYS C N 1
ATOM 2051 C CA . LYS C 1 49 ? 18.017 -11.781 -49.655 1.00 14.13 49 LYS C CA 1
ATOM 2052 C C . LYS C 1 49 ? 16.569 -12.272 -49.810 1.00 23.07 49 LYS C C 1
ATOM 2053 O O . LYS C 1 49 ? 16.173 -12.761 -50.872 1.00 19.61 49 LYS C O 1
ATOM 2059 N N . ASP C 1 50 ? 15.796 -12.130 -48.737 1.00 15.13 50 ASP C N 1
ATOM 2060 C CA . ASP C 1 50 ? 14.365 -12.434 -48.736 1.00 16.52 50 ASP C CA 1
ATOM 2061 C C . ASP C 1 50 ? 14.066 -13.928 -48.663 1.00 14.51 50 ASP C C 1
ATOM 2062 O O . ASP C 1 50 ? 13.175 -14.347 -47.928 1.00 14.37 50 ASP C O 1
ATOM 2067 N N . SER C 1 51 ? 14.785 -14.743 -49.429 1.00 12.67 51 SER C N 1
ATOM 2068 C CA . SER C 1 51 ? 14.334 -16.117 -49.584 1.00 13.34 51 SER C CA 1
ATOM 2069 C C . SER C 1 51 ? 15.410 -17.169 -49.759 1.00 15.81 51 SER C C 1
ATOM 2070 O O . SER C 1 51 ? 15.087 -18.347 -49.944 1.00 19.53 51 SER C O 1
ATOM 2073 N N . GLU C 1 52 ? 16.679 -16.764 -49.747 1.00 16.78 52 GLU C N 1
ATOM 2074 C CA . GLU C 1 52 ? 17.765 -17.724 -49.944 1.00 17.10 52 GLU C CA 1
ATOM 2075 C C . GLU C 1 52 ? 18.274 -18.320 -48.639 1.00 17.88 52 GLU C C 1
ATOM 2076 O O . GLU C 1 52 ? 18.423 -17.616 -47.640 1.00 14.34 52 GLU C O 1
ATOM 2082 N N A ARG C 1 53 ? 18.543 -19.620 -48.656 0.51 16.61 53 ARG C N 1
ATOM 2083 N N B ARG C 1 53 ? 18.510 -19.626 -48.658 0.49 16.61 53 ARG C N 1
ATOM 2084 C CA A ARG C 1 53 ? 19.012 -20.327 -47.467 0.51 17.20 53 ARG C CA 1
ATOM 2085 C CA B ARG C 1 53 ? 19.032 -20.334 -47.499 0.49 17.22 53 ARG C CA 1
ATOM 2086 C C A ARG C 1 53 ? 20.494 -20.653 -47.560 0.51 16.99 53 ARG C C 1
ATOM 2087 C C B ARG C 1 53 ? 20.530 -20.511 -47.642 0.49 16.99 53 ARG C C 1
ATOM 2088 O O A ARG C 1 53 ? 20.925 -21.325 -48.492 0.51 16.31 53 ARG C O 1
ATOM 2089 O O B ARG C 1 53 ? 21.008 -20.915 -48.701 0.49 15.96 53 ARG C O 1
ATOM 2104 N N . PRO C 1 54 ? 21.283 -20.190 -46.582 1.00 15.04 54 PRO C N 1
ATOM 2105 C CA . PRO C 1 54 ? 22.692 -20.569 -46.568 1.00 12.21 54 PRO C CA 1
ATOM 2106 C C . PRO C 1 54 ? 22.789 -22.094 -46.515 1.00 13.80 54 PRO C C 1
ATOM 2107 O O . PRO C 1 54 ? 21.876 -22.776 -46.026 1.00 16.72 54 PRO C O 1
ATOM 2111 N N . SER C 1 55 ? 23.897 -22.629 -47.004 1.00 19.38 55 SER C N 1
ATOM 2112 C CA . SER C 1 55 ? 24.136 -24.056 -46.927 1.00 16.08 55 SER C CA 1
ATOM 2113 C C . SER C 1 55 ? 24.003 -24.528 -45.479 1.00 18.05 55 SER C C 1
ATOM 2114 O O . SER C 1 55 ? 24.509 -23.877 -44.558 1.00 18.44 55 SER C O 1
ATOM 2117 N N . GLY C 1 56 ? 23.299 -25.639 -45.272 1.00 18.28 56 GLY C N 1
ATOM 2118 C CA . GLY C 1 56 ? 23.109 -26.192 -43.936 1.00 17.02 56 GLY C CA 1
ATOM 2119 C C . GLY C 1 56 ? 21.780 -25.861 -43.270 1.00 20.10 56 GLY C C 1
ATOM 2120 O O . GLY C 1 56 ? 21.413 -26.467 -42.259 1.00 22.00 56 GLY C O 1
ATOM 2121 N N . ILE C 1 57 ? 21.061 -24.882 -43.807 1.00 17.52 57 ILE C N 1
ATOM 2122 C CA . ILE C 1 57 ? 19.730 -24.571 -43.303 1.00 17.27 57 ILE C CA 1
ATOM 2123 C C . ILE C 1 57 ? 18.691 -25.502 -43.949 1.00 18.58 57 ILE C C 1
ATOM 2124 O O . ILE C 1 57 ? 18.589 -25.566 -45.168 1.00 20.87 57 ILE C O 1
ATOM 2129 N N . PRO C 1 58 ? 17.909 -26.220 -43.126 1.00 19.27 58 PRO C N 1
ATOM 2130 C CA . PRO C 1 58 ? 16.857 -27.128 -43.605 1.00 26.65 58 PRO C CA 1
ATOM 2131 C C . PRO C 1 58 ? 15.825 -26.441 -44.498 1.00 29.41 58 PRO C C 1
ATOM 2132 O O . PRO C 1 58 ? 15.480 -25.269 -44.294 1.00 21.04 58 PRO C O 1
ATOM 2136 N N . GLU C 1 59 ? 15.314 -27.181 -45.477 1.00 24.12 59 GLU C N 1
ATOM 2137 C CA . GLU C 1 59 ? 14.394 -26.615 -46.445 1.00 21.10 59 GLU C CA 1
ATOM 2138 C C . GLU C 1 59 ? 13.070 -26.219 -45.791 1.00 22.79 59 GLU C C 1
ATOM 2139 O O . GLU C 1 59 ? 12.300 -25.437 -46.357 1.00 22.16 59 GLU C O 1
ATOM 2145 N N . ARG C 1 60 ? 12.817 -26.731 -44.585 1.00 24.51 60 ARG C N 1
ATOM 2146 C CA . ARG C 1 60 ? 11.583 -26.394 -43.889 1.00 18.46 60 ARG C CA 1
ATOM 2147 C C . ARG C 1 60 ? 11.532 -24.925 -43.464 1.00 16.24 60 ARG C C 1
ATOM 2148 O O . ARG C 1 60 ? 10.466 -24.410 -43.137 1.00 20.72 60 ARG C O 1
ATOM 2156 N N . PHE C 1 61 ? 12.683 -24.255 -43.457 1.00 17.09 61 PHE C N 1
ATOM 2157 C CA . PHE C 1 61 ? 12.710 -22.805 -43.226 1.00 17.05 61 PHE C CA 1
ATOM 2158 C C . PHE C 1 61 ? 12.662 -22.117 -44.569 1.00 17.87 61 PHE C C 1
ATOM 2159 O O . PHE C 1 61 ? 13.478 -22.403 -45.438 1.00 17.25 61 PHE C O 1
ATOM 2167 N N . SER C 1 62 ? 11.724 -21.200 -44.741 1.00 15.74 62 SER C N 1
ATOM 2168 C CA . SER C 1 62 ? 11.609 -20.513 -46.014 1.00 17.97 62 SER C CA 1
ATOM 2169 C C . SER C 1 62 ? 11.199 -19.067 -45.797 1.00 13.85 62 SER C C 1
ATOM 2170 O O . SER C 1 62 ? 10.483 -18.740 -44.845 1.00 16.31 62 SER C O 1
ATOM 2173 N N . GLY C 1 63 ? 11.696 -18.189 -46.661 1.00 16.82 63 GLY C N 1
ATOM 2174 C CA . GLY C 1 63 ? 11.375 -16.785 -46.548 1.00 12.40 63 GLY C CA 1
ATOM 2175 C C . GLY C 1 63 ? 10.581 -16.308 -47.742 1.00 14.41 63 GLY C C 1
ATOM 2176 O O . GLY C 1 63 ? 10.786 -16.769 -48.869 1.00 17.04 63 GLY C O 1
ATOM 2177 N N . SER C 1 64 ? 9.687 -15.356 -47.500 1.00 17.70 64 SER C N 1
ATOM 2178 C CA . SER C 1 64 ? 8.912 -14.763 -48.583 1.00 22.21 64 SER C CA 1
ATOM 2179 C C . SER C 1 64 ? 8.703 -13.279 -48.340 1.00 23.68 64 SER C C 1
ATOM 2180 O O . SER C 1 64 ? 9.002 -12.752 -47.262 1.00 16.45 64 SER C O 1
ATOM 2183 N N . SER C 1 65 ? 8.187 -12.600 -49.356 1.00 28.52 65 SER C N 1
ATOM 2184 C CA . SER C 1 65 ? 8.081 -11.156 -49.312 1.00 29.86 65 SER C CA 1
ATOM 2185 C C . SER C 1 65 ? 6.803 -10.700 -50.007 1.00 32.49 65 SER C C 1
ATOM 2186 O O . SER C 1 65 ? 6.632 -10.911 -51.204 1.00 39.71 65 SER C O 1
ATOM 2189 N N . SER C 1 66 ? 5.905 -10.082 -49.245 1.00 36.56 66 SER C N 1
ATOM 2190 C CA . SER C 1 66 ? 4.648 -9.579 -49.794 1.00 35.64 66 SER C CA 1
ATOM 2191 C C . SER C 1 66 ? 4.365 -8.135 -49.377 1.00 33.47 66 SER C C 1
ATOM 2192 O O . SER C 1 66 ? 4.070 -7.850 -48.214 1.00 28.56 66 SER C O 1
ATOM 2195 N N . GLY C 1 67 ? 4.446 -7.221 -50.336 1.00 41.45 67 GLY C N 1
ATOM 2196 C CA . GLY C 1 67 ? 4.154 -5.826 -50.068 1.00 34.48 67 GLY C CA 1
ATOM 2197 C C . GLY C 1 67 ? 5.083 -5.245 -49.027 1.00 33.76 67 GLY C C 1
ATOM 2198 O O . GLY C 1 67 ? 6.301 -5.293 -49.182 1.00 39.53 67 GLY C O 1
ATOM 2199 N N . THR C 1 68 ? 4.512 -4.698 -47.957 1.00 26.40 68 THR C N 1
ATOM 2200 C CA . THR C 1 68 ? 5.313 -4.130 -46.884 1.00 28.63 68 THR C CA 1
ATOM 2201 C C . THR C 1 68 ? 5.519 -5.146 -45.758 1.00 25.31 68 THR C C 1
ATOM 2202 O O . THR C 1 68 ? 5.701 -4.778 -44.601 1.00 24.25 68 THR C O 1
ATOM 2206 N N . THR C 1 69 ? 5.488 -6.427 -46.099 1.00 22.31 69 THR C N 1
ATOM 2207 C CA . THR C 1 69 ? 5.747 -7.461 -45.091 1.00 25.86 69 THR C CA 1
ATOM 2208 C C . THR C 1 69 ? 6.685 -8.554 -45.615 1.00 27.83 69 THR C C 1
ATOM 2209 O O . THR C 1 69 ? 6.649 -8.911 -46.797 1.00 26.59 69 THR C O 1
ATOM 2213 N N . VAL C 1 70 ? 7.548 -9.067 -44.741 1.00 17.91 70 VAL C N 1
ATOM 2214 C CA . VAL C 1 70 ? 8.295 -10.277 -45.060 1.00 16.02 70 VAL C CA 1
ATOM 2215 C C . VAL C 1 70 ? 7.921 -11.345 -44.040 1.00 14.26 70 VAL C C 1
ATOM 2216 O O . VAL C 1 70 ? 7.542 -11.019 -42.914 1.00 16.96 70 VAL C O 1
ATOM 2220 N N . THR C 1 71 ? 8.015 -12.605 -44.447 1.00 16.85 71 THR C N 1
ATOM 2221 C CA . THR C 1 71 ? 7.567 -13.711 -43.610 1.00 16.06 71 THR C CA 1
ATOM 2222 C C . THR C 1 71 ? 8.556 -14.865 -43.601 1.00 16.27 71 THR C C 1
ATOM 2223 O O . THR C 1 71 ? 8.982 -15.363 -44.651 1.00 15.13 71 THR C O 1
ATOM 2227 N N . LEU C 1 72 ? 8.928 -15.285 -42.396 1.00 13.95 72 LEU C N 1
ATOM 2228 C CA . LEU C 1 72 ? 9.703 -16.499 -42.235 1.00 12.18 72 LEU C CA 1
ATOM 2229 C C . LEU C 1 72 ? 8.698 -17.602 -41.935 1.00 15.16 72 LEU C C 1
ATOM 2230 O O . LEU C 1 72 ? 7.942 -17.520 -40.972 1.00 14.01 72 LEU C O 1
ATOM 2235 N N . THR C 1 73 ? 8.659 -18.613 -42.791 1.00 15.76 73 THR C N 1
ATOM 2236 C CA . THR C 1 73 ? 7.727 -19.706 -42.610 1.00 14.21 73 THR C CA 1
ATOM 2237 C C . THR C 1 73 ? 8.494 -20.957 -42.225 1.00 15.54 73 THR C C 1
ATOM 2238 O O . THR C 1 73 ? 9.455 -21.339 -42.883 1.00 19.42 73 THR C O 1
ATOM 2242 N N . ILE C 1 74 ? 8.088 -21.572 -41.121 1.00 13.65 74 ILE C N 1
ATOM 2243 C CA . ILE C 1 74 ? 8.744 -22.779 -40.664 1.00 16.04 74 ILE C CA 1
ATOM 2244 C C . ILE C 1 74 ? 7.722 -23.903 -40.713 1.00 22.87 74 ILE C C 1
ATOM 2245 O O . ILE C 1 74 ? 6.767 -23.910 -39.935 1.00 19.85 74 ILE C O 1
ATOM 2250 N N . SER C 1 75 ? 7.921 -24.831 -41.645 1.00 21.72 75 SER C N 1
ATOM 2251 C CA . SER C 1 75 ? 7.027 -25.975 -41.808 1.00 22.82 75 SER C CA 1
ATOM 2252 C C . SER C 1 75 ? 7.479 -27.112 -40.907 1.00 35.43 75 SER C C 1
ATOM 2253 O O . SER C 1 75 ? 8.666 -27.223 -40.585 1.00 34.22 75 SER C O 1
ATOM 2256 N N . GLY C 1 76 ? 6.543 -27.963 -40.501 1.00 21.74 76 GLY C N 1
ATOM 2257 C CA . GLY C 1 76 ? 6.900 -29.101 -39.683 1.00 22.01 76 GLY C CA 1
ATOM 2258 C C . GLY C 1 76 ? 7.723 -28.682 -38.481 1.00 26.59 76 GLY C C 1
ATOM 2259 O O . GLY C 1 76 ? 8.787 -29.248 -38.201 1.00 26.97 76 GLY C O 1
ATOM 2260 N N . VAL C 1 77 ? 7.220 -27.684 -37.763 1.00 19.48 77 VAL C N 1
ATOM 2261 C CA . VAL C 1 77 ? 7.882 -27.192 -36.561 1.00 16.43 77 VAL C CA 1
ATOM 2262 C C . VAL C 1 77 ? 8.265 -28.315 -35.606 1.00 30.74 77 VAL C C 1
ATOM 2263 O O . VAL C 1 77 ? 7.431 -29.149 -35.230 1.00 25.27 77 VAL C O 1
ATOM 2267 N N . GLN C 1 78 ? 9.537 -28.320 -35.217 1.00 30.28 78 GLN C N 1
ATOM 2268 C CA . GLN C 1 78 ? 10.054 -29.252 -34.222 1.00 31.66 78 GLN C CA 1
ATOM 2269 C C . GLN C 1 78 ? 10.318 -28.525 -32.904 1.00 28.35 78 GLN C C 1
ATOM 2270 O O . GLN C 1 78 ? 10.534 -27.312 -32.891 1.00 24.45 78 GLN C O 1
ATOM 2276 N N . ALA C 1 79 ? 10.295 -29.261 -31.792 1.00 25.13 79 ALA C N 1
ATOM 2277 C CA . ALA C 1 79 ? 10.555 -28.669 -30.483 1.00 28.39 79 ALA C CA 1
ATOM 2278 C C . ALA C 1 79 ? 11.846 -27.854 -30.484 1.00 21.19 79 ALA C C 1
ATOM 2279 O O . ALA C 1 79 ? 11.917 -26.790 -29.869 1.00 23.38 79 ALA C O 1
ATOM 2281 N N . GLU C 1 80 ? 12.865 -28.361 -31.166 1.00 22.15 80 GLU C N 1
ATOM 2282 C CA . GLU C 1 80 ? 14.159 -27.683 -31.193 1.00 30.13 80 GLU C CA 1
ATOM 2283 C C . GLU C 1 80 ? 14.133 -26.388 -32.013 1.00 28.01 80 GLU C C 1
ATOM 2284 O O . GLU C 1 80 ? 15.128 -25.661 -32.062 1.00 24.16 80 GLU C O 1
ATOM 2290 N N . ASP C 1 81 ? 13.004 -26.094 -32.654 1.00 22.47 81 ASP C N 1
ATOM 2291 C CA . ASP C 1 81 ? 12.874 -24.827 -33.375 1.00 20.57 81 ASP C CA 1
ATOM 2292 C C . ASP C 1 81 ? 12.497 -23.692 -32.430 1.00 20.35 81 ASP C C 1
ATOM 2293 O O . ASP C 1 81 ? 12.474 -22.526 -32.821 1.00 17.56 81 ASP C O 1
ATOM 2298 N N . GLU C 1 82 ? 12.200 -24.034 -31.180 1.00 19.25 82 GLU C N 1
ATOM 2299 C CA . GLU C 1 82 ? 11.892 -23.020 -30.185 1.00 15.99 82 GLU C CA 1
ATOM 2300 C C . GLU C 1 82 ? 13.096 -22.091 -30.090 1.00 19.98 82 GLU C C 1
ATOM 2301 O O . GLU C 1 82 ? 14.220 -22.532 -29.847 1.00 19.50 82 GLU C O 1
ATOM 2307 N N . ALA C 1 83 ? 12.858 -20.804 -30.314 1.00 15.62 83 ALA C N 1
ATOM 2308 C CA . ALA C 1 83 ? 13.945 -19.839 -30.415 1.00 14.34 83 ALA C CA 1
ATOM 2309 C C . ALA C 1 83 ? 13.394 -18.444 -30.643 1.00 14.17 83 ALA C C 1
ATOM 2310 O O . ALA C 1 83 ? 12.196 -18.257 -30.898 1.00 14.14 83 ALA C O 1
ATOM 2312 N N . ASP C 1 84 ? 14.275 -17.459 -30.565 1.00 15.53 84 ASP C N 1
ATOM 2313 C CA . ASP C 1 84 ? 13.921 -16.110 -30.974 1.00 13.75 84 ASP C CA 1
ATOM 2314 C C . ASP C 1 84 ? 14.315 -15.931 -32.446 1.00 11.54 84 ASP C C 1
ATOM 2315 O O . ASP C 1 84 ? 15.373 -16.400 -32.877 1.00 14.45 84 ASP C O 1
ATOM 2320 N N . TYR C 1 85 ? 13.445 -15.269 -33.204 1.00 9.12 85 TYR C N 1
ATOM 2321 C CA . TYR C 1 85 ? 13.665 -15.026 -34.637 1.00 10.43 85 TYR C CA 1
ATOM 2322 C C . TYR C 1 85 ? 13.683 -13.533 -34.928 1.00 11.81 85 TYR C C 1
ATOM 2323 O O . TYR C 1 85 ? 12.773 -12.796 -34.531 1.00 12.84 85 TYR C O 1
ATOM 2332 N N . TYR C 1 86 ? 14.736 -13.085 -35.603 1.00 9.40 86 TYR C N 1
ATOM 2333 C CA . TYR C 1 86 ? 14.904 -11.675 -35.885 1.00 11.65 86 TYR C CA 1
ATOM 2334 C C . TYR C 1 86 ? 14.936 -11.411 -37.378 1.00 10.87 86 TYR C C 1
ATOM 2335 O O . TYR C 1 86 ? 15.428 -12.232 -38.155 1.00 10.43 86 TYR C O 1
ATOM 2344 N N . CYS C 1 87 ? 14.388 -10.267 -37.772 1.00 12.52 87 CYS C N 1
ATOM 2345 C CA . CYS C 1 87 ? 14.426 -9.827 -39.162 1.00 11.42 87 CYS C CA 1
ATOM 2346 C C . CYS C 1 87 ? 15.250 -8.539 -39.250 1.00 14.28 87 CYS C C 1
ATOM 2347 O O . CYS C 1 87 ? 15.224 -7.718 -38.338 1.00 20.57 87 CYS C O 1
ATOM 2350 N N . GLN C 1 88 ? 15.994 -8.386 -40.342 1.00 13.68 88 GLN C N 1
ATOM 2351 C CA . GLN C 1 88 ? 16.765 -7.176 -40.602 1.00 19.16 88 GLN C CA 1
ATOM 2352 C C . GLN C 1 88 ? 16.594 -6.782 -42.055 1.00 16.25 88 GLN C C 1
ATOM 2353 O O . GLN C 1 88 ? 16.461 -7.642 -42.920 1.00 15.61 88 GLN C O 1
ATOM 2359 N N . SER C 1 89 ? 16.641 -5.485 -42.328 1.00 21.39 89 SER C N 1
ATOM 2360 C CA . SER C 1 89 ? 16.541 -4.997 -43.699 1.00 16.03 89 SER C CA 1
ATOM 2361 C C . SER C 1 89 ? 17.286 -3.671 -43.735 1.00 19.47 89 SER C C 1
ATOM 2362 O O . SER C 1 89 ? 18.211 -3.458 -42.957 1.00 18.78 89 SER C O 1
ATOM 2365 N N . ALA C 1 90 ? 16.870 -2.781 -44.629 1.00 28.59 90 ALA C N 1
ATOM 2366 C CA . ALA C 1 90 ? 17.388 -1.418 -44.638 1.00 28.52 90 ALA C CA 1
ATOM 2367 C C . ALA C 1 90 ? 16.239 -0.433 -44.820 1.00 25.87 90 ALA C C 1
ATOM 2368 O O . ALA C 1 90 ? 15.113 -0.828 -45.102 1.00 28.98 90 ALA C O 1
ATOM 2370 N N . ASP C 1 91 ? 16.528 0.848 -44.641 1.00 25.25 91 ASP C N 1
ATOM 2371 C CA . ASP C 1 91 ? 15.530 1.889 -44.832 1.00 33.83 91 ASP C CA 1
ATOM 2372 C C . ASP C 1 91 ? 15.159 2.044 -46.309 1.00 38.37 91 ASP C C 1
ATOM 2373 O O . ASP C 1 91 ? 15.691 1.351 -47.175 1.00 32.49 91 ASP C O 1
ATOM 2378 N N . SER C 1 92 ? 14.252 2.974 -46.584 1.00 42.35 92 SER C N 1
ATOM 2379 C CA . SER C 1 92 ? 13.739 3.186 -47.930 1.00 33.29 92 SER C CA 1
ATOM 2380 C C . SER C 1 92 ? 14.859 3.452 -48.937 1.00 41.67 92 SER C C 1
ATOM 2381 O O . SER C 1 92 ? 14.947 2.798 -49.980 1.00 43.08 92 SER C O 1
ATOM 2384 N N . SER C 1 93 ? 15.713 4.415 -48.613 1.00 39.35 93 SER C N 1
ATOM 2385 C CA . SER C 1 93 ? 16.814 4.806 -49.485 1.00 50.54 93 SER C CA 1
ATOM 2386 C C . SER C 1 93 ? 17.885 3.718 -49.579 1.00 48.42 93 SER C C 1
ATOM 2387 O O . SER C 1 93 ? 18.534 3.555 -50.612 1.00 44.91 93 SER C O 1
ATOM 2390 N N . GLY C 1 94 ? 18.078 2.984 -48.487 1.00 49.17 94 GLY C N 1
ATOM 2391 C CA . GLY C 1 94 ? 19.082 1.938 -48.448 1.00 37.47 94 GLY C CA 1
ATOM 2392 C C . GLY C 1 94 ? 20.360 2.434 -47.813 1.00 29.14 94 GLY C C 1
ATOM 2393 O O . GLY C 1 94 ? 21.452 1.964 -48.141 1.00 34.42 94 GLY C O 1
ATOM 2394 N N . THR C 1 95 ? 20.221 3.379 -46.886 1.00 30.09 95 THR C N 1
ATOM 2395 C CA . THR C 1 95 ? 21.375 3.996 -46.246 1.00 30.83 95 THR C CA 1
ATOM 2396 C C . THR C 1 95 ? 21.752 3.423 -44.868 1.00 32.83 95 THR C C 1
ATOM 2397 O O . THR C 1 95 ? 22.921 3.455 -44.487 1.00 37.51 95 THR C O 1
ATOM 2401 N N . TYR C 1 96 ? 20.788 2.895 -44.117 1.00 36.24 96 TYR C N 1
ATOM 2402 C CA . TYR C 1 96 ? 21.115 2.301 -42.816 1.00 32.39 96 TYR C CA 1
ATOM 2403 C C . TYR C 1 96 ? 20.259 1.065 -42.534 1.00 25.84 96 TYR C C 1
ATOM 2404 O O . TYR C 1 96 ? 19.241 0.857 -43.187 1.00 22.65 96 TYR C O 1
ATOM 2413 N N . VAL C 1 97 ? 20.680 0.248 -41.573 1.00 31.26 97 VAL C N 1
ATOM 2414 C CA . VAL C 1 97 ? 19.959 -0.986 -41.260 1.00 26.75 97 VAL C CA 1
ATOM 2415 C C . VAL C 1 97 ? 18.808 -0.761 -40.288 1.00 25.17 97 VAL C C 1
ATOM 2416 O O . VAL C 1 97 ? 18.908 0.037 -39.356 1.00 25.88 97 VAL C O 1
ATOM 2420 N N . VAL C 1 98 ? 17.716 -1.479 -40.525 1.00 20.70 98 VAL C N 1
ATOM 2421 C CA . VAL C 1 98 ? 16.550 -1.455 -39.648 1.00 22.14 98 VAL C CA 1
ATOM 2422 C C . VAL C 1 98 ? 16.229 -2.891 -39.235 1.00 20.44 98 VAL C C 1
ATOM 2423 O O . VAL C 1 98 ? 16.551 -3.841 -39.958 1.00 20.15 98 VAL C O 1
ATOM 2427 N N A PHE C 1 99 ? 15.556 -3.033 -38.100 0.53 24.27 99 PHE C N 1
ATOM 2428 N N B PHE C 1 99 ? 15.622 -3.058 -38.065 0.47 24.26 99 PHE C N 1
ATOM 2429 C CA A PHE C 1 99 ? 15.238 -4.347 -37.566 0.53 21.13 99 PHE C CA 1
ATOM 2430 C CA B PHE C 1 99 ? 15.298 -4.399 -37.580 0.47 21.10 99 PHE C CA 1
ATOM 2431 C C A PHE C 1 99 ? 13.870 -4.385 -36.910 0.53 23.06 99 PHE C C 1
ATOM 2432 C C B PHE C 1 99 ? 14.096 -4.456 -36.633 0.47 23.09 99 PHE C C 1
ATOM 2433 O O A PHE C 1 99 ? 13.253 -3.347 -36.656 0.53 17.84 99 PHE C O 1
ATOM 2434 O O B PHE C 1 99 ? 13.796 -3.488 -35.932 0.47 20.58 99 PHE C O 1
ATOM 2449 N N . GLY C 1 100 ? 13.412 -5.601 -36.634 1.00 24.86 100 GLY C N 1
ATOM 2450 C CA . GLY C 1 100 ? 12.239 -5.814 -35.807 1.00 20.91 100 GLY C CA 1
ATOM 2451 C C . GLY C 1 100 ? 12.692 -6.111 -34.394 1.00 21.86 100 GLY C C 1
ATOM 2452 O O . GLY C 1 100 ? 13.879 -6.344 -34.159 1.00 21.09 100 GLY C O 1
ATOM 2453 N N . GLY C 1 101 ? 11.756 -6.105 -33.449 1.00 19.96 101 GLY C N 1
ATOM 2454 C CA . GLY C 1 101 ? 12.093 -6.327 -32.053 1.00 21.28 101 GLY C CA 1
ATOM 2455 C C . GLY C 1 101 ? 12.341 -7.774 -31.670 1.00 21.03 101 GLY C C 1
ATOM 2456 O O . GLY C 1 101 ? 12.745 -8.059 -30.542 1.00 25.35 101 GLY C O 1
ATOM 2457 N N . GLY C 1 102 ? 12.108 -8.687 -32.610 1.00 22.45 102 GLY C N 1
ATOM 2458 C CA . GLY C 1 102 ? 12.267 -10.109 -32.355 1.00 18.21 102 GLY C CA 1
ATOM 2459 C C . GLY C 1 102 ? 10.948 -10.789 -32.011 1.00 19.11 102 GLY C C 1
ATOM 2460 O O . GLY C 1 102 ? 10.092 -10.191 -31.366 1.00 21.65 102 GLY C O 1
ATOM 2461 N N . THR C 1 103 ? 10.786 -12.027 -32.470 1.00 14.28 103 THR C N 1
ATOM 2462 C CA . THR C 1 103 ? 9.631 -12.870 -32.128 1.00 15.51 103 THR C CA 1
ATOM 2463 C C . THR C 1 103 ? 10.081 -14.119 -31.371 1.00 17.48 103 THR C C 1
ATOM 2464 O O . THR C 1 103 ? 10.974 -14.835 -31.828 1.00 13.78 103 THR C O 1
ATOM 2468 N N . LYS C 1 104 ? 9.488 -14.384 -30.205 1.00 13.45 104 LYS C N 1
ATOM 2469 C CA . LYS C 1 104 ? 9.732 -15.642 -29.516 1.00 14.47 104 LYS C CA 1
ATOM 2470 C C . LYS C 1 104 ? 8.769 -16.696 -30.050 1.00 15.00 104 LYS C C 1
ATOM 2471 O O . LYS C 1 104 ? 7.562 -16.534 -29.948 1.00 13.84 104 LYS C O 1
ATOM 2477 N N . LEU C 1 105 ? 9.319 -17.766 -30.617 1.00 11.08 105 LEU C N 1
ATOM 2478 C CA . LEU C 1 105 ? 8.527 -18.900 -31.079 1.00 16.37 105 LEU C CA 1
ATOM 2479 C C . LEU C 1 105 ? 8.467 -19.930 -29.970 1.00 19.52 105 LEU C C 1
ATOM 2480 O O . LEU C 1 105 ? 9.481 -20.530 -29.632 1.00 17.68 105 LEU C O 1
ATOM 2485 N N . THR C 1 106 ? 7.282 -20.121 -29.400 1.00 15.46 106 THR C N 1
ATOM 2486 C CA . THR C 1 106 ? 7.083 -21.184 -28.420 1.00 22.05 106 THR C CA 1
ATOM 2487 C C . THR C 1 106 ? 6.491 -22.410 -29.101 1.00 20.25 106 THR C C 1
ATOM 2488 O O . THR C 1 106 ? 5.527 -22.299 -29.855 1.00 19.57 106 THR C O 1
ATOM 2492 N N . VAL C 1 107 ? 7.087 -23.574 -28.855 1.00 18.34 107 VAL C N 1
ATOM 2493 C CA . VAL C 1 107 ? 6.580 -24.819 -29.414 1.00 17.77 107 VAL C CA 1
ATOM 2494 C C . VAL C 1 107 ? 5.911 -25.589 -28.285 1.00 30.14 107 VAL C C 1
ATOM 2495 O O . VAL C 1 107 ? 6.552 -25.919 -27.287 1.00 28.47 107 VAL C O 1
ATOM 2499 N N . LEU C 1 108 ? 4.616 -25.839 -28.449 1.00 24.61 108 LEU C N 1
ATOM 2500 C CA . LEU C 1 108 ? 3.789 -26.474 -27.421 1.00 30.73 108 LEU C CA 1
ATOM 2501 C C . LEU C 1 108 ? 3.776 -27.988 -27.563 1.00 30.24 108 LEU C C 1
ATOM 2502 O O . LEU C 1 108 ? 4.807 -28.641 -27.405 1.00 41.40 108 LEU C O 1
ATOM 2507 N N A GLU D 1 3 ? 34.400 -27.466 -37.088 0.55 41.28 3 GLU D N 1
ATOM 2508 N N B GLU D 1 3 ? 34.040 -27.348 -37.548 0.45 36.85 3 GLU D N 1
ATOM 2509 C CA A GLU D 1 3 ? 33.975 -26.068 -37.118 0.55 38.80 3 GLU D CA 1
ATOM 2510 C CA B GLU D 1 3 ? 33.997 -26.052 -36.874 0.45 38.01 3 GLU D CA 1
ATOM 2511 C C A GLU D 1 3 ? 35.122 -25.098 -37.419 0.55 34.31 3 GLU D C 1
ATOM 2512 C C B GLU D 1 3 ? 35.090 -25.110 -37.380 0.45 34.27 3 GLU D C 1
ATOM 2513 O O A GLU D 1 3 ? 36.158 -25.498 -37.955 0.55 36.18 3 GLU D O 1
ATOM 2514 O O B GLU D 1 3 ? 36.051 -25.539 -38.022 0.45 36.09 3 GLU D O 1
ATOM 2525 N N . LEU D 1 4 ? 34.934 -23.826 -37.073 1.00 21.95 4 LEU D N 1
ATOM 2526 C CA . LEU D 1 4 ? 35.817 -22.780 -37.583 1.00 18.40 4 LEU D CA 1
ATOM 2527 C C . LEU D 1 4 ? 36.678 -22.132 -36.504 1.00 26.63 4 LEU D C 1
ATOM 2528 O O . LEU D 1 4 ? 36.254 -21.987 -35.356 1.00 22.39 4 LEU D O 1
ATOM 2533 N N . MET D 1 5 ? 37.884 -21.733 -36.889 1.00 22.13 5 MET D N 1
ATOM 2534 C CA . MET D 1 5 ? 38.829 -21.135 -35.952 1.00 27.13 5 MET D CA 1
ATOM 2535 C C . MET D 1 5 ? 38.997 -19.638 -36.176 1.00 22.18 5 MET D C 1
ATOM 2536 O O . MET D 1 5 ? 39.298 -19.177 -37.275 1.00 19.00 5 MET D O 1
ATOM 2541 N N . GLN D 1 6 ? 38.829 -18.894 -35.094 1.00 25.77 6 GLN D N 1
ATOM 2542 C CA . GLN D 1 6 ? 38.725 -17.457 -35.134 1.00 16.24 6 GLN D CA 1
ATOM 2543 C C . GLN D 1 6 ? 39.414 -16.981 -33.869 1.00 18.73 6 GLN D C 1
ATOM 2544 O O . GLN D 1 6 ? 39.315 -17.642 -32.852 1.00 17.47 6 GLN D O 1
ATOM 2550 N N . PRO D 1 7 ? 40.141 -15.856 -33.927 1.00 13.18 7 PRO D N 1
ATOM 2551 C CA . PRO D 1 7 ? 40.767 -15.401 -32.681 1.00 17.04 7 PRO D CA 1
ATOM 2552 C C . PRO D 1 7 ? 39.720 -14.848 -31.718 1.00 17.93 7 PRO D C 1
ATOM 2553 O O . PRO D 1 7 ? 38.741 -14.248 -32.159 1.00 18.97 7 PRO D O 1
ATOM 2557 N N . PRO D 1 8 ? 39.922 -15.053 -30.407 1.00 16.71 8 PRO D N 1
ATOM 2558 C CA . PRO D 1 8 ? 38.967 -14.616 -29.384 1.00 17.23 8 PRO D CA 1
ATOM 2559 C C . PRO D 1 8 ? 38.752 -13.109 -29.430 1.00 10.43 8 PRO D C 1
ATOM 2560 O O . PRO D 1 8 ? 37.650 -12.629 -29.193 1.00 13.78 8 PRO D O 1
ATOM 2564 N N . SER D 1 9 ? 39.816 -12.365 -29.689 1.00 13.40 9 SER D N 1
ATOM 2565 C CA . SER D 1 9 ? 39.699 -10.918 -29.696 1.00 13.35 9 SER D CA 1
ATOM 2566 C C . SER D 1 9 ? 40.724 -10.251 -30.587 1.00 14.20 9 SER D C 1
ATOM 2567 O O . SER D 1 9 ? 41.805 -10.788 -30.847 1.00 15.67 9 SER D O 1
ATOM 2570 N N . VAL D 1 10 ? 40.318 -9.096 -31.097 1.00 12.45 10 VAL D N 1
ATOM 2571 C CA . VAL D 1 10 ? 41.166 -8.214 -31.879 1.00 13.53 10 VAL D CA 1
ATOM 2572 C C . VAL D 1 10 ? 40.958 -6.799 -31.327 1.00 13.73 10 VAL D C 1
ATOM 2573 O O . VAL D 1 10 ? 39.824 -6.372 -31.085 1.00 11.70 10 VAL D O 1
ATOM 2577 N N . SER D 1 11 ? 42.044 -6.072 -31.092 1.00 13.60 11 SER D N 1
ATOM 2578 C CA . SER D 1 11 ? 41.915 -4.720 -30.566 1.00 14.68 11 SER D CA 1
ATOM 2579 C C . SER D 1 11 ? 42.766 -3.785 -31.400 1.00 15.72 11 SER D C 1
ATOM 2580 O O . SER D 1 11 ? 43.902 -4.122 -31.724 1.00 16.48 11 SER D O 1
ATOM 2583 N N . VAL D 1 12 ? 42.210 -2.624 -31.746 1.00 11.59 12 VAL D N 1
ATOM 2584 C CA . VAL D 1 12 ? 42.971 -1.611 -32.486 1.00 15.05 12 VAL D CA 1
ATOM 2585 C C . VAL D 1 12 ? 42.574 -0.220 -32.000 1.00 13.06 12 VAL D C 1
ATOM 2586 O O . VAL D 1 12 ? 41.475 -0.034 -31.492 1.00 15.95 12 VAL D O 1
ATOM 2590 N N . SER D 1 13 ? 43.461 0.764 -32.181 1.00 16.54 13 SER D N 1
ATOM 2591 C CA . SER D 1 13 ? 43.097 2.145 -31.878 1.00 18.86 13 SER D CA 1
ATOM 2592 C C . SER D 1 13 ? 42.167 2.703 -32.971 1.00 15.59 13 SER D C 1
ATOM 2593 O O . SER D 1 13 ? 42.127 2.191 -34.077 1.00 13.83 13 SER D O 1
ATOM 2596 N N . PRO D 1 14 ? 41.404 3.751 -32.646 1.00 16.61 14 PRO D N 1
ATOM 2597 C CA . PRO D 1 14 ? 40.434 4.313 -33.591 1.00 19.73 14 PRO D CA 1
ATOM 2598 C C . PRO D 1 14 ? 41.089 4.680 -34.918 1.00 19.46 14 PRO D C 1
ATOM 2599 O O . PRO D 1 14 ? 42.214 5.181 -34.922 1.00 18.59 14 PRO D O 1
ATOM 2603 N N . GLY D 1 15 ? 40.395 4.422 -36.022 1.00 19.52 15 GLY D N 1
ATOM 2604 C CA . GLY D 1 15 ? 40.905 4.731 -37.351 1.00 20.33 15 GLY D CA 1
ATOM 2605 C C . GLY D 1 15 ? 41.827 3.686 -37.944 1.00 16.03 15 GLY D C 1
ATOM 2606 O O . GLY D 1 15 ? 42.164 3.739 -39.128 1.00 19.08 15 GLY D O 1
ATOM 2607 N N . GLN D 1 16 ? 42.268 2.734 -37.136 1.00 13.84 16 GLN D N 1
ATOM 2608 C CA . GLN D 1 16 ? 43.064 1.653 -37.687 1.00 10.63 16 GLN D CA 1
ATOM 2609 C C . GLN D 1 16 ? 42.151 0.679 -38.428 1.00 18.04 16 GLN D C 1
ATOM 2610 O O . GLN D 1 16 ? 40.926 0.755 -38.331 1.00 20.20 16 GLN D O 1
ATOM 2616 N N . THR D 1 17 ? 42.769 -0.243 -39.152 1.00 16.78 17 THR D N 1
ATOM 2617 C CA . THR D 1 17 ? 42.054 -1.312 -39.827 1.00 15.67 17 THR D CA 1
ATOM 2618 C C . THR D 1 17 ? 42.128 -2.595 -39.011 1.00 19.33 17 THR D C 1
ATOM 2619 O O . THR D 1 17 ? 43.210 -2.989 -38.551 1.00 17.44 17 THR D O 1
ATOM 2623 N N . ALA D 1 18 ? 40.984 -3.251 -38.832 1.00 15.94 18 ALA D N 1
ATOM 2624 C CA . ALA D 1 18 ? 40.943 -4.544 -38.156 1.00 13.77 18 ALA D CA 1
ATOM 2625 C C . ALA D 1 18 ? 40.694 -5.682 -39.144 1.00 16.18 18 ALA D C 1
ATOM 2626 O O . ALA D 1 18 ? 39.846 -5.571 -40.037 1.00 18.25 18 ALA D O 1
ATOM 2628 N N . ARG D 1 19 ? 41.458 -6.756 -39.009 1.00 13.39 19 ARG D N 1
ATOM 2629 C CA . ARG D 1 19 ? 41.256 -7.936 -39.832 1.00 13.08 19 ARG D CA 1
ATOM 2630 C C . ARG D 1 19 ? 40.874 -9.101 -38.923 1.00 18.59 19 ARG D C 1
ATOM 2631 O O . ARG D 1 19 ? 41.557 -9.389 -37.936 1.00 18.80 19 ARG D O 1
ATOM 2639 N N . ILE D 1 20 ? 39.767 -9.758 -39.245 1.00 14.03 20 ILE D N 1
ATOM 2640 C CA . ILE D 1 20 ? 39.296 -10.894 -38.456 1.00 13.44 20 ILE D CA 1
ATOM 2641 C C . ILE D 1 20 ? 39.231 -12.123 -39.365 1.00 15.71 20 ILE D C 1
ATOM 2642 O O . ILE D 1 20 ? 38.476 -12.141 -40.327 1.00 15.56 20 ILE D O 1
ATOM 2647 N N . THR D 1 21 ? 40.037 -13.135 -39.068 1.00 14.40 21 THR D N 1
ATOM 2648 C CA . THR D 1 21 ? 40.143 -14.301 -39.941 1.00 17.06 21 THR D CA 1
ATOM 2649 C C . THR D 1 21 ? 39.560 -15.574 -39.328 1.00 17.30 21 THR D C 1
ATOM 2650 O O . THR D 1 21 ? 39.709 -15.841 -38.132 1.00 16.76 21 THR D O 1
ATOM 2654 N N A CYS D 1 22 ? 38.834 -16.316 -40.153 0.62 15.71 22 CYS D N 1
ATOM 2655 N N B CYS D 1 22 ? 38.958 -16.387 -40.192 0.38 15.79 22 CYS D N 1
ATOM 2656 C CA A CYS D 1 22 ? 38.324 -17.617 -39.778 0.62 15.04 22 CYS D CA 1
ATOM 2657 C CA B CYS D 1 22 ? 38.227 -17.587 -39.816 0.38 15.12 22 CYS D CA 1
ATOM 2658 C C A CYS D 1 22 ? 38.984 -18.651 -40.651 0.62 14.75 22 CYS D C 1
ATOM 2659 C C B CYS D 1 22 ? 38.731 -18.767 -40.660 0.38 15.10 22 CYS D C 1
ATOM 2660 O O A CYS D 1 22 ? 39.150 -18.452 -41.851 0.62 16.05 22 CYS D O 1
ATOM 2661 O O B CYS D 1 22 ? 38.543 -18.780 -41.869 0.38 16.50 22 CYS D O 1
ATOM 2666 N N . SER D 1 23 ? 39.380 -19.747 -40.030 1.00 17.97 23 SER D N 1
ATOM 2667 C CA . SER D 1 23 ? 39.966 -20.865 -40.763 1.00 24.11 23 SER D CA 1
ATOM 2668 C C . SER D 1 23 ? 39.116 -22.121 -40.616 1.00 20.98 23 SER D C 1
ATOM 2669 O O . SER D 1 23 ? 38.437 -22.300 -39.615 1.00 20.27 23 SER D O 1
ATOM 2672 N N . GLY D 1 24 ? 39.145 -22.977 -41.633 1.00 21.70 24 GLY D N 1
ATOM 2673 C CA . GLY D 1 24 ? 38.384 -24.213 -41.617 1.00 24.36 24 GLY D CA 1
ATOM 2674 C C . GLY D 1 24 ? 38.622 -25.022 -42.887 1.00 22.37 24 GLY D C 1
ATOM 2675 O O . GLY D 1 24 ? 38.756 -24.450 -43.973 1.00 19.98 24 GLY D O 1
ATOM 2676 N N . ASP D 1 25 ? 38.661 -26.348 -42.742 1.00 30.41 25 ASP D N 1
ATOM 2677 C CA . ASP D 1 25 ? 38.969 -27.253 -43.855 1.00 35.18 25 ASP D CA 1
ATOM 2678 C C . ASP D 1 25 ? 37.992 -27.159 -45.020 1.00 26.74 25 ASP D C 1
ATOM 2679 O O . ASP D 1 25 ? 38.358 -27.410 -46.171 1.00 28.59 25 ASP D O 1
ATOM 2684 N N . ALA D 1 26 ? 36.747 -26.807 -44.718 1.00 28.25 26 ALA D N 1
ATOM 2685 C CA . ALA D 1 26 ? 35.685 -26.796 -45.722 1.00 26.75 26 ALA D CA 1
ATOM 2686 C C . ALA D 1 26 ? 35.510 -25.439 -46.387 1.00 23.62 26 ALA D C 1
ATOM 2687 O O . ALA D 1 26 ? 34.778 -25.308 -47.369 1.00 25.69 26 ALA D O 1
ATOM 2689 N N . LEU D 1 27 ? 36.179 -24.419 -45.861 1.00 19.07 27 LEU D N 1
ATOM 2690 C CA . LEU D 1 27 ? 36.054 -23.076 -46.430 1.00 21.82 27 LEU D CA 1
ATOM 2691 C C . LEU D 1 27 ? 36.426 -22.957 -47.915 1.00 22.30 27 LEU D C 1
ATOM 2692 O O . LEU D 1 27 ? 35.913 -22.086 -48.608 1.00 20.61 27 LEU D O 1
ATOM 2697 N N . PRO D 1 28 ? 37.325 -23.820 -48.414 1.00 26.92 28 PRO D N 1
ATOM 2698 C CA . PRO D 1 28 ? 37.594 -23.626 -49.842 1.00 22.24 28 PRO D CA 1
ATOM 2699 C C . PRO D 1 28 ? 36.371 -23.927 -50.713 1.00 21.12 28 PRO D C 1
ATOM 2700 O O . PRO D 1 28 ? 36.294 -23.436 -51.840 1.00 27.66 28 PRO D O 1
ATOM 2704 N N . LYS D 1 29 ? 35.430 -24.713 -50.196 1.00 22.52 29 LYS D N 1
ATOM 2705 C CA . LYS D 1 29 ? 34.268 -25.124 -50.983 1.00 24.79 29 LYS D CA 1
ATOM 2706 C C . LYS D 1 29 ? 32.926 -24.645 -50.415 1.00 28.30 29 LYS D C 1
ATOM 2707 O O . LYS D 1 29 ? 31.870 -24.971 -50.953 1.00 27.96 29 LYS D O 1
ATOM 2713 N N . GLN D 1 30 ? 32.960 -23.860 -49.341 1.00 19.58 30 GLN D N 1
ATOM 2714 C CA . GLN D 1 30 ? 31.721 -23.378 -48.739 1.00 18.34 30 GLN D CA 1
ATOM 2715 C C . GLN D 1 30 ? 31.763 -21.876 -48.492 1.00 23.42 30 GLN D C 1
ATOM 2716 O O . GLN D 1 30 ? 32.776 -21.362 -48.007 1.00 20.72 30 GLN D O 1
ATOM 2722 N N . TYR D 1 31 ? 30.670 -21.179 -48.813 1.00 17.49 31 TYR D N 1
ATOM 2723 C CA . TYR D 1 31 ? 30.560 -19.750 -48.510 1.00 15.53 31 TYR D CA 1
ATOM 2724 C C . TYR D 1 31 ? 30.600 -19.466 -47.011 1.00 16.63 31 TYR D C 1
ATOM 2725 O O . TYR D 1 31 ? 30.168 -20.276 -46.186 1.00 14.68 31 TYR D O 1
ATOM 2734 N N . ALA D 1 32 ? 31.112 -18.287 -46.680 1.00 15.62 32 ALA D N 1
ATOM 2735 C CA . ALA D 1 32 ? 31.034 -17.789 -45.314 1.00 15.48 32 ALA D CA 1
ATOM 2736 C C . ALA D 1 32 ? 30.118 -16.572 -45.245 1.00 13.20 32 ALA D C 1
ATOM 2737 O O . ALA D 1 32 ? 29.907 -15.872 -46.242 1.00 12.36 32 ALA D O 1
ATOM 2739 N N . TYR D 1 33 ? 29.594 -16.328 -44.047 1.00 10.25 33 TYR D N 1
ATOM 2740 C CA . TYR D 1 33 ? 28.689 -15.216 -43.768 1.00 9.59 33 TYR D CA 1
ATOM 2741 C C . TYR D 1 33 ? 29.241 -14.582 -42.505 1.00 10.20 33 TYR D C 1
ATOM 2742 O O . TYR D 1 33 ? 29.659 -15.297 -41.611 1.00 12.77 33 TYR D O 1
ATOM 2751 N N . TRP D 1 34 ? 29.270 -13.254 -42.448 1.00 9.74 34 TRP D N 1
ATOM 2752 C CA . TRP D 1 34 ? 29.816 -12.575 -41.265 1.00 9.86 34 TRP D CA 1
ATOM 2753 C C . TRP D 1 34 ? 28.708 -11.737 -40.659 1.00 9.62 34 TRP D C 1
ATOM 2754 O O . TRP D 1 34 ? 28.100 -10.948 -41.354 1.00 11.06 34 TRP D O 1
ATOM 2765 N N . TYR D 1 35 ? 28.452 -11.885 -39.362 1.00 12.03 35 TYR D N 1
ATOM 2766 C CA . TYR D 1 35 ? 27.515 -10.971 -38.722 1.00 13.54 35 TYR D CA 1
ATOM 2767 C C . TYR D 1 35 ? 28.116 -10.334 -37.467 1.00 8.55 35 TYR D C 1
ATOM 2768 O O . TYR D 1 35 ? 29.072 -10.846 -36.857 1.00 9.21 35 TYR D O 1
ATOM 2777 N N . GLN D 1 36 ? 27.525 -9.205 -37.111 1.00 11.34 36 GLN D N 1
ATOM 2778 C CA . GLN D 1 36 ? 27.888 -8.449 -35.930 1.00 8.67 36 GLN D CA 1
ATOM 2779 C C . GLN D 1 36 ? 26.890 -8.757 -34.825 1.00 8.98 36 GLN D C 1
ATOM 2780 O O . GLN D 1 36 ? 25.672 -8.656 -35.027 1.00 12.94 36 GLN D O 1
ATOM 2786 N N . GLN D 1 37 ? 27.408 -9.138 -33.661 1.00 8.43 37 GLN D N 1
ATOM 2787 C CA . GLN D 1 37 ? 26.582 -9.519 -32.519 1.00 12.47 37 GLN D CA 1
ATOM 2788 C C . GLN D 1 37 ? 26.781 -8.504 -31.401 1.00 14.63 37 GLN D C 1
ATOM 2789 O O . GLN D 1 37 ? 27.912 -8.240 -31.004 1.00 9.77 37 GLN D O 1
ATOM 2795 N N . LYS D 1 38 ? 25.678 -7.904 -30.945 1.00 11.28 38 LYS D N 1
ATOM 2796 C CA . LYS D 1 38 ? 25.675 -7.036 -29.774 1.00 12.45 38 LYS D CA 1
ATOM 2797 C C . LYS D 1 38 ? 24.531 -7.479 -28.870 1.00 13.15 38 LYS D C 1
ATOM 2798 O O . LYS D 1 38 ? 23.501 -7.938 -29.349 1.00 11.05 38 LYS D O 1
ATOM 2804 N N . PRO D 1 39 ? 24.712 -7.362 -27.553 1.00 12.27 39 PRO D N 1
ATOM 2805 C CA . PRO D 1 39 ? 23.584 -7.689 -26.676 1.00 11.74 39 PRO D CA 1
ATOM 2806 C C . PRO D 1 39 ? 22.364 -6.815 -26.987 1.00 12.29 39 PRO D C 1
ATOM 2807 O O . PRO D 1 39 ? 22.495 -5.623 -27.258 1.00 10.09 39 PRO D O 1
ATOM 2811 N N . GLY D 1 40 ? 21.178 -7.409 -26.929 1.00 9.69 40 GLY D N 1
ATOM 2812 C CA . GLY D 1 40 ? 19.953 -6.640 -26.943 1.00 12.46 40 GLY D CA 1
ATOM 2813 C C . GLY D 1 40 ? 19.366 -6.330 -28.306 1.00 12.43 40 GLY D C 1
ATOM 2814 O O . GLY D 1 40 ? 18.314 -5.699 -28.391 1.00 13.87 40 GLY D O 1
ATOM 2815 N N . GLN D 1 41 ? 20.036 -6.757 -29.368 1.00 11.13 41 GLN D N 1
ATOM 2816 C CA . GLN D 1 41 ? 19.572 -6.418 -30.709 1.00 11.52 41 GLN D CA 1
ATOM 2817 C C . GLN D 1 41 ? 19.770 -7.575 -31.667 1.00 11.33 41 GLN D C 1
ATOM 2818 O O . GLN D 1 41 ? 20.613 -8.447 -31.440 1.00 11.56 41 GLN D O 1
ATOM 2824 N N . ALA D 1 42 ? 19.003 -7.558 -32.749 1.00 9.58 42 ALA D N 1
ATOM 2825 C CA . ALA D 1 42 ? 19.180 -8.528 -33.817 1.00 8.89 42 ALA D CA 1
ATOM 2826 C C . ALA D 1 42 ? 20.639 -8.593 -34.259 1.00 11.62 42 ALA D C 1
ATOM 2827 O O . ALA D 1 42 ? 21.348 -7.578 -34.269 1.00 9.91 42 ALA D O 1
ATOM 2829 N N . PRO D 1 43 ? 21.076 -9.781 -34.676 1.00 10.89 43 PRO D N 1
ATOM 2830 C CA . PRO D 1 43 ? 22.370 -9.863 -35.360 1.00 10.45 43 PRO D CA 1
ATOM 2831 C C . PRO D 1 43 ? 22.330 -8.973 -36.610 1.00 10.60 43 PRO D C 1
ATOM 2832 O O . PRO D 1 43 ? 21.253 -8.771 -37.185 1.00 13.55 43 PRO D O 1
ATOM 2836 N N . VAL D 1 44 ? 23.471 -8.412 -36.993 1.00 11.03 44 VAL D N 1
ATOM 2837 C CA . VAL D 1 44 ? 23.536 -7.592 -38.205 1.00 11.36 44 VAL D CA 1
ATOM 2838 C C . VAL D 1 44 ? 24.479 -8.261 -39.194 1.00 9.68 44 VAL D C 1
ATOM 2839 O O . VAL D 1 44 ? 25.686 -8.370 -38.956 1.00 10.15 44 VAL D O 1
ATOM 2843 N N . LEU D 1 45 ? 23.931 -8.719 -40.308 1.00 10.74 45 LEU D N 1
ATOM 2844 C CA . LEU D 1 45 ? 24.738 -9.366 -41.330 1.00 13.01 45 LEU D CA 1
ATOM 2845 C C . LEU D 1 45 ? 25.556 -8.295 -42.026 1.00 10.60 45 LEU D C 1
ATOM 2846 O O . LEU D 1 45 ? 24.993 -7.342 -42.556 1.00 15.13 45 LEU D O 1
ATOM 2851 N N . VAL D 1 46 ? 26.878 -8.420 -41.987 1.00 11.47 46 VAL D N 1
ATOM 2852 C CA . VAL D 1 46 ? 27.728 -7.426 -42.658 1.00 13.58 46 VAL D CA 1
ATOM 2853 C C . VAL D 1 46 ? 28.299 -7.913 -43.986 1.00 13.31 46 VAL D C 1
ATOM 2854 O O . VAL D 1 46 ? 28.612 -7.094 -44.844 1.00 14.58 46 VAL D O 1
ATOM 2858 N N . ILE D 1 47 ? 28.455 -9.229 -44.134 1.00 12.57 47 ILE D N 1
ATOM 2859 C CA . ILE D 1 47 ? 28.933 -9.850 -45.382 1.00 20.03 47 ILE D CA 1
ATOM 2860 C C . ILE D 1 47 ? 28.241 -11.196 -45.615 1.00 13.66 47 ILE D C 1
ATOM 2861 O O . ILE D 1 47 ? 28.120 -11.989 -44.689 1.00 13.05 47 ILE D O 1
ATOM 2866 N N . TYR D 1 48 ? 27.786 -11.462 -46.842 1.00 12.20 48 TYR D N 1
ATOM 2867 C CA . TYR D 1 48 ? 27.283 -12.801 -47.176 1.00 14.06 48 TYR D CA 1
ATOM 2868 C C . TYR D 1 48 ? 27.999 -13.350 -48.407 1.00 17.94 48 TYR D C 1
ATOM 2869 O O . TYR D 1 48 ? 28.518 -12.579 -49.216 1.00 14.12 48 TYR D O 1
ATOM 2878 N N . LYS D 1 49 ? 28.036 -14.678 -48.525 1.00 11.29 49 LYS D N 1
ATOM 2879 C CA . LYS D 1 49 ? 28.717 -15.346 -49.640 1.00 12.99 49 LYS D CA 1
ATOM 2880 C C . LYS D 1 49 ? 30.126 -14.779 -49.848 1.00 23.12 49 LYS D C 1
ATOM 2881 O O . LYS D 1 49 ? 30.493 -14.367 -50.956 1.00 17.73 49 LYS D O 1
ATOM 2887 N N . ASP D 1 50 ? 30.892 -14.745 -48.757 1.00 17.24 50 ASP D N 1
ATOM 2888 C CA . ASP D 1 50 ? 32.315 -14.364 -48.760 1.00 19.16 50 ASP D CA 1
ATOM 2889 C C . ASP D 1 50 ? 32.615 -12.871 -48.880 1.00 12.73 50 ASP D C 1
ATOM 2890 O O . ASP D 1 50 ? 33.495 -12.361 -48.173 1.00 14.91 50 ASP D O 1
ATOM 2895 N N . SER D 1 51 ? 31.922 -12.174 -49.774 1.00 12.14 51 SER D N 1
ATOM 2896 C CA . SER D 1 51 ? 32.339 -10.823 -50.133 1.00 17.42 51 SER D CA 1
ATOM 2897 C C . SER D 1 51 ? 31.219 -9.824 -50.410 1.00 24.03 51 SER D C 1
ATOM 2898 O O . SER D 1 51 ? 31.493 -8.667 -50.705 1.00 18.90 51 SER D O 1
ATOM 2901 N N . GLU D 1 52 ? 29.966 -10.259 -50.344 1.00 15.78 52 GLU D N 1
ATOM 2902 C CA . GLU D 1 52 ? 28.847 -9.377 -50.655 1.00 18.29 52 GLU D CA 1
ATOM 2903 C C . GLU D 1 52 ? 28.337 -8.622 -49.436 1.00 19.95 52 GLU D C 1
ATOM 2904 O O . GLU D 1 52 ? 28.165 -9.206 -48.368 1.00 17.35 52 GLU D O 1
ATOM 2910 N N . ARG D 1 53 ? 28.048 -7.339 -49.620 1.00 16.70 53 ARG D N 1
ATOM 2911 C CA . ARG D 1 53 ? 27.589 -6.471 -48.537 1.00 15.79 53 ARG D CA 1
ATOM 2912 C C . ARG D 1 53 ? 26.092 -6.122 -48.630 1.00 18.35 53 ARG D C 1
ATOM 2913 O O . ARG D 1 53 ? 25.632 -5.613 -49.646 1.00 19.38 53 ARG D O 1
ATOM 2921 N N . PRO D 1 54 ? 25.320 -6.404 -47.571 1.00 16.14 54 PRO D N 1
ATOM 2922 C CA . PRO D 1 54 ? 23.916 -5.983 -47.521 1.00 16.59 54 PRO D CA 1
ATOM 2923 C C . PRO D 1 54 ? 23.767 -4.467 -47.555 1.00 17.97 54 PRO D C 1
ATOM 2924 O O . PRO D 1 54 ? 24.702 -3.749 -47.204 1.00 18.25 54 PRO D O 1
ATOM 2928 N N A SER D 1 55 ? 22.600 -3.987 -47.978 0.39 17.52 55 SER D N 1
ATOM 2929 N N B SER D 1 55 ? 22.603 -3.986 -47.985 0.61 17.47 55 SER D N 1
ATOM 2930 C CA A SER D 1 55 ? 22.302 -2.563 -47.925 0.39 19.15 55 SER D CA 1
ATOM 2931 C CA B SER D 1 55 ? 22.297 -2.562 -47.923 0.61 19.13 55 SER D CA 1
ATOM 2932 C C A SER D 1 55 ? 22.295 -2.085 -46.484 0.39 19.56 55 SER D C 1
ATOM 2933 C C B SER D 1 55 ? 22.316 -2.095 -46.481 0.61 19.55 55 SER D C 1
ATOM 2934 O O A SER D 1 55 ? 21.852 -2.803 -45.587 0.39 20.78 55 SER D O 1
ATOM 2935 O O B SER D 1 55 ? 21.913 -2.831 -45.581 0.61 20.81 55 SER D O 1
ATOM 2940 N N . GLY D 1 56 ? 22.785 -0.870 -46.264 1.00 21.35 56 GLY D N 1
ATOM 2941 C CA . GLY D 1 56 ? 22.840 -0.299 -44.929 1.00 21.70 56 GLY D CA 1
ATOM 2942 C C . GLY D 1 56 ? 24.155 -0.563 -44.213 1.00 18.37 56 GLY D C 1
ATOM 2943 O O . GLY D 1 56 ? 24.365 -0.074 -43.108 1.00 23.06 56 GLY D O 1
ATOM 2944 N N . ILE D 1 57 ? 25.033 -1.343 -44.838 1.00 14.70 57 ILE D N 1
ATOM 2945 C CA . ILE D 1 57 ? 26.325 -1.678 -44.238 1.00 16.19 57 ILE D CA 1
ATOM 2946 C C . ILE D 1 57 ? 27.437 -0.800 -44.833 1.00 18.96 57 ILE D C 1
ATOM 2947 O O . ILE D 1 57 ? 27.633 -0.781 -46.049 1.00 18.33 57 ILE D O 1
ATOM 2952 N N . PRO D 1 58 ? 28.162 -0.071 -43.975 1.00 16.96 58 PRO D N 1
ATOM 2953 C CA . PRO D 1 58 ? 29.186 0.872 -44.443 1.00 19.15 58 PRO D CA 1
ATOM 2954 C C . PRO D 1 58 ? 30.231 0.197 -45.328 1.00 18.51 58 PRO D C 1
ATOM 2955 O O . PRO D 1 58 ? 30.550 -0.979 -45.119 1.00 20.10 58 PRO D O 1
ATOM 2959 N N . GLU D 1 59 ? 30.760 0.936 -46.304 1.00 24.28 59 GLU D N 1
ATOM 2960 C CA . GLU D 1 59 ? 31.739 0.400 -47.259 1.00 23.88 59 GLU D CA 1
ATOM 2961 C C . GLU D 1 59 ? 33.030 -0.078 -46.590 1.00 20.61 59 GLU D C 1
ATOM 2962 O O . GLU D 1 59 ? 33.770 -0.901 -47.149 1.00 19.59 59 GLU D O 1
ATOM 2968 N N A ARG D 1 60 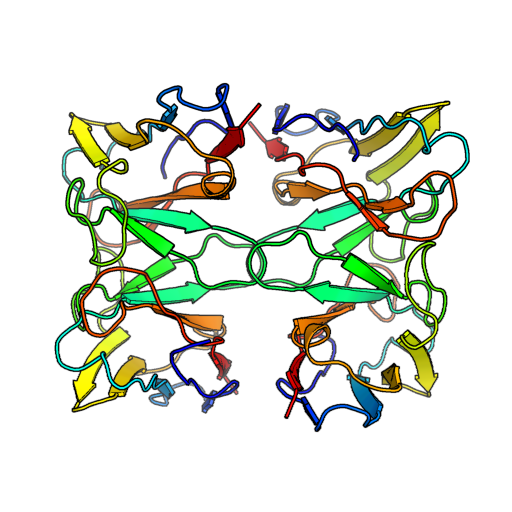? 33.298 0.448 -45.399 0.40 21.26 60 ARG D N 1
ATOM 2969 N N B ARG D 1 60 ? 33.285 0.421 -45.383 0.60 21.23 60 ARG D N 1
ATOM 2970 C CA A ARG D 1 60 ? 34.485 0.076 -44.638 0.40 23.25 60 ARG D CA 1
ATOM 2971 C CA B ARG D 1 60 ? 34.500 0.076 -44.648 0.60 23.30 60 ARG D CA 1
ATOM 2972 C C A ARG D 1 60 ? 34.547 -1.429 -44.399 0.40 17.36 60 ARG D C 1
ATOM 2973 C C B ARG D 1 60 ? 34.528 -1.390 -44.213 0.60 17.11 60 ARG D C 1
ATOM 2974 O O A ARG D 1 60 ? 35.628 -2.006 -44.303 0.40 18.30 60 ARG D O 1
ATOM 2975 O O B ARG D 1 60 ? 35.569 -1.897 -43.794 0.60 16.37 60 ARG D O 1
ATOM 2990 N N . PHE D 1 61 ? 33.384 -2.064 -44.299 1.00 17.76 61 PHE D N 1
ATOM 2991 C CA . PHE D 1 61 ? 33.340 -3.506 -44.085 1.00 16.09 61 PHE D CA 1
ATOM 2992 C C . PHE D 1 61 ? 33.552 -4.239 -45.402 1.00 18.72 61 PHE D C 1
ATOM 2993 O O . PHE D 1 61 ? 32.864 -3.969 -46.378 1.00 18.15 61 PHE D O 1
ATOM 3001 N N . SER D 1 62 ? 34.499 -5.169 -45.436 1.00 12.11 62 SER D N 1
ATOM 3002 C CA . SER D 1 62 ? 34.684 -5.976 -46.631 1.00 14.67 62 SER D CA 1
ATOM 3003 C C . SER D 1 62 ? 35.087 -7.398 -46.285 1.00 17.23 62 SER D C 1
ATOM 3004 O O . SER D 1 62 ? 35.599 -7.667 -45.198 1.00 17.11 62 SER D O 1
ATOM 3007 N N . GLY D 1 63 ? 34.824 -8.316 -47.206 1.00 13.03 63 GLY D N 1
ATOM 3008 C CA . GLY D 1 63 ? 35.123 -9.707 -46.961 1.00 16.20 63 GLY D CA 1
ATOM 3009 C C . GLY D 1 63 ? 35.963 -10.294 -48.066 1.00 11.53 63 GLY D C 1
ATOM 3010 O O . GLY D 1 63 ? 35.821 -9.921 -49.240 1.00 17.84 63 GLY D O 1
ATOM 3011 N N . SER D 1 64 ? 36.823 -11.237 -47.708 1.00 13.90 64 SER D N 1
ATOM 3012 C CA . SER D 1 64 ? 37.600 -11.934 -48.719 1.00 17.35 64 SER D CA 1
ATOM 3013 C C . SER D 1 64 ? 37.778 -13.395 -48.340 1.00 19.54 64 SER D C 1
ATOM 3014 O O . SER D 1 64 ? 37.588 -13.790 -47.184 1.00 16.73 64 SER D O 1
ATOM 3017 N N . SER D 1 65 ? 38.124 -14.218 -49.316 1.00 16.97 65 SER D N 1
ATOM 3018 C CA . SER D 1 65 ? 38.357 -15.618 -49.018 1.00 19.93 65 SER D CA 1
ATOM 3019 C C . SER D 1 65 ? 39.599 -16.093 -49.731 1.00 32.77 65 SER D C 1
ATOM 3020 O O . SER D 1 65 ? 39.925 -15.609 -50.815 1.00 37.02 65 SER D O 1
ATOM 3023 N N . SER D 1 66 ? 40.301 -17.028 -49.107 1.00 29.22 66 SER D N 1
ATOM 3024 C CA . SER D 1 66 ? 41.494 -17.613 -49.708 1.00 30.38 66 SER D CA 1
ATOM 3025 C C . SER D 1 66 ? 41.772 -18.977 -49.102 1.00 29.64 66 SER D C 1
ATOM 3026 O O . SER D 1 66 ? 42.280 -19.083 -47.984 1.00 24.48 66 SER D O 1
ATOM 3029 N N . GLY D 1 67 ? 41.427 -20.021 -49.844 1.00 32.99 67 GLY D N 1
ATOM 3030 C CA . GLY D 1 67 ? 41.700 -21.373 -49.411 1.00 27.91 67 GLY D CA 1
ATOM 3031 C C . GLY D 1 67 ? 40.927 -21.720 -48.159 1.00 22.83 67 GLY D C 1
ATOM 3032 O O . GLY D 1 67 ? 39.695 -21.661 -48.135 1.00 27.04 67 GLY D O 1
ATOM 3033 N N . THR D 1 68 ? 41.647 -22.084 -47.108 1.00 24.74 68 THR D N 1
ATOM 3034 C CA . THR D 1 68 ? 41.005 -22.484 -45.870 1.00 22.53 68 THR D CA 1
ATOM 3035 C C . THR D 1 68 ? 40.734 -21.297 -44.947 1.00 21.54 68 THR D C 1
ATOM 3036 O O . THR D 1 68 ? 40.537 -21.488 -43.757 1.00 18.30 68 THR D O 1
ATOM 3040 N N . THR D 1 69 ? 40.742 -20.081 -45.488 1.00 24.36 69 THR D N 1
ATOM 3041 C CA . THR D 1 69 ? 40.440 -18.895 -44.684 1.00 21.94 69 THR D CA 1
ATOM 3042 C C . THR D 1 69 ? 39.408 -17.975 -45.323 1.00 25.77 69 THR D C 1
ATOM 3043 O O . THR D 1 69 ? 39.239 -17.935 -46.547 1.00 24.57 69 THR D O 1
ATOM 3047 N N . VAL D 1 70 ? 38.712 -17.238 -44.469 1.00 14.76 70 VAL D N 1
ATOM 3048 C CA . VAL D 1 70 ? 37.898 -16.117 -44.904 1.00 18.87 70 VAL D CA 1
ATOM 3049 C C . VAL D 1 70 ? 38.191 -14.986 -43.948 1.00 17.32 70 VAL D C 1
ATOM 3050 O O . VAL D 1 70 ? 38.515 -15.219 -42.789 1.00 17.62 70 VAL D O 1
ATOM 3054 N N . THR D 1 71 ? 38.090 -13.759 -44.436 1.00 16.75 71 THR D N 1
ATOM 3055 C CA . THR D 1 71 ? 38.537 -12.625 -43.656 1.00 13.75 71 THR D CA 1
ATOM 3056 C C . THR D 1 71 ? 37.584 -11.449 -43.767 1.00 12.93 71 THR D C 1
ATOM 3057 O O . THR D 1 71 ? 37.228 -11.025 -44.867 1.00 14.85 71 THR D O 1
ATOM 3061 N N . LEU D 1 72 ? 37.194 -10.931 -42.611 1.00 12.65 72 LEU D N 1
ATOM 3062 C CA . LEU D 1 72 ? 36.436 -9.702 -42.527 1.00 11.89 72 LEU D CA 1
ATOM 3063 C C . LEU D 1 72 ? 37.418 -8.566 -42.229 1.00 16.05 72 LEU D C 1
ATOM 3064 O O . LEU D 1 72 ? 38.144 -8.590 -41.230 1.00 15.87 72 LEU D O 1
ATOM 3069 N N . THR D 1 73 ? 37.445 -7.581 -43.116 1.00 16.16 73 THR D N 1
ATOM 3070 C CA . THR D 1 73 ? 38.292 -6.415 -42.943 1.00 13.83 73 THR D CA 1
ATOM 3071 C C . THR D 1 73 ? 37.428 -5.208 -42.648 1.00 17.16 73 THR D C 1
ATOM 3072 O O . THR D 1 73 ? 36.464 -4.934 -43.362 1.00 19.41 73 THR D O 1
ATOM 3076 N N . ILE D 1 74 ? 37.752 -4.505 -41.567 1.00 11.58 74 ILE D N 1
ATOM 3077 C CA . ILE D 1 74 ? 37.031 -3.292 -41.198 1.00 11.08 74 ILE D CA 1
ATOM 3078 C C . ILE D 1 74 ? 38.025 -2.133 -41.254 1.00 20.47 74 ILE D C 1
ATOM 3079 O O . ILE D 1 74 ? 38.879 -1.995 -40.387 1.00 17.03 74 ILE D O 1
ATOM 3084 N N A SER D 1 75 ? 37.920 -1.312 -42.295 0.53 18.15 75 SER D N 1
ATOM 3085 N N B SER D 1 75 ? 37.933 -1.319 -42.299 0.47 18.16 75 SER D N 1
ATOM 3086 C CA A SER D 1 75 ? 38.801 -0.156 -42.435 0.53 21.21 75 SER D CA 1
ATOM 3087 C CA B SER D 1 75 ? 38.817 -0.166 -42.415 0.47 21.21 75 SER D CA 1
ATOM 3088 C C A SER D 1 75 ? 38.280 0.991 -41.575 0.53 23.05 75 SER D C 1
ATOM 3089 C C B SER D 1 75 ? 38.297 0.944 -41.511 0.47 23.02 75 SER D C 1
ATOM 3090 O O A SER D 1 75 ? 37.076 1.088 -41.316 0.53 29.06 75 SER D O 1
ATOM 3091 O O B SER D 1 75 ? 37.114 0.970 -41.161 0.47 28.56 75 SER D O 1
ATOM 3096 N N . GLY D 1 76 ? 39.180 1.857 -41.123 1.00 22.00 76 GLY D N 1
ATOM 3097 C CA . GLY D 1 76 ? 38.786 2.994 -40.310 1.00 20.50 76 GLY D CA 1
ATOM 3098 C C . GLY D 1 76 ? 37.838 2.639 -39.178 1.00 25.72 76 GLY D C 1
ATOM 3099 O O . GLY D 1 76 ? 36.723 3.155 -39.105 1.00 22.66 76 GLY D O 1
ATOM 3100 N N . VAL D 1 77 ? 38.287 1.756 -38.290 1.00 20.99 77 VAL D N 1
ATOM 3101 C CA . VAL D 1 77 ? 37.453 1.277 -37.190 1.00 23.94 77 VAL D CA 1
ATOM 3102 C C . VAL D 1 77 ? 36.928 2.410 -36.315 1.00 27.40 77 VAL D C 1
ATOM 3103 O O . VAL D 1 77 ? 37.664 3.322 -35.949 1.00 29.89 77 VAL D O 1
ATOM 3107 N N . GLN D 1 78 ? 35.642 2.336 -35.986 1.00 24.71 78 GLN D N 1
ATOM 3108 C CA . GLN D 1 78 ? 34.962 3.360 -35.205 1.00 26.11 78 GLN D CA 1
ATOM 3109 C C . GLN D 1 78 ? 34.356 2.720 -33.958 1.00 28.77 78 GLN D C 1
ATOM 3110 O O . GLN D 1 78 ? 34.192 1.507 -33.904 1.00 20.22 78 GLN D O 1
ATOM 3116 N N . ALA D 1 79 ? 34.013 3.534 -32.966 1.00 24.15 79 ALA D N 1
ATOM 3117 C CA . ALA D 1 79 ? 33.538 3.020 -31.685 1.00 30.63 79 ALA D CA 1
ATOM 3118 C C . ALA D 1 79 ? 32.294 2.148 -31.818 1.00 22.59 79 ALA D C 1
ATOM 3119 O O . ALA D 1 79 ? 32.118 1.207 -31.055 1.00 20.09 79 ALA D O 1
ATOM 3121 N N . GLU D 1 80 ? 31.429 2.456 -32.779 1.00 22.45 80 GLU D N 1
ATOM 3122 C CA . GLU D 1 80 ? 30.193 1.691 -32.918 1.00 26.13 80 GLU D CA 1
ATOM 3123 C C . GLU D 1 80 ? 30.464 0.329 -33.544 1.00 25.40 80 GLU D C 1
ATOM 3124 O O . GLU D 1 80 ? 29.567 -0.505 -33.655 1.00 27.24 80 GLU D O 1
ATOM 3130 N N . ASP D 1 81 ? 31.715 0.107 -33.935 1.00 18.50 81 ASP D N 1
ATOM 3131 C CA . ASP D 1 81 ? 32.117 -1.159 -34.518 1.00 16.28 81 ASP D CA 1
ATOM 3132 C C . ASP D 1 81 ? 32.432 -2.167 -33.413 1.00 16.98 81 ASP D C 1
ATOM 3133 O O . ASP D 1 81 ? 32.571 -3.353 -33.680 1.00 17.50 81 ASP D O 1
ATOM 3138 N N . GLU D 1 82 ? 32.572 -1.681 -32.185 1.00 12.98 82 GLU D N 1
ATOM 3139 C CA . GLU D 1 82 ? 32.849 -2.552 -31.050 1.00 13.74 82 GLU D CA 1
ATOM 3140 C C . GLU D 1 82 ? 31.709 -3.548 -30.876 1.00 16.43 82 GLU D C 1
ATOM 3141 O O . GLU D 1 82 ? 30.576 -3.156 -30.602 1.00 18.68 82 GLU D O 1
ATOM 3147 N N . ALA D 1 83 ? 32.022 -4.827 -31.060 1.00 16.57 83 ALA D N 1
ATOM 3148 C CA . ALA D 1 83 ? 31.019 -5.894 -31.081 1.00 14.81 83 ALA D CA 1
ATOM 3149 C C . ALA D 1 83 ? 31.736 -7.232 -31.247 1.00 12.80 83 ALA D C 1
ATOM 3150 O O . ALA D 1 83 ? 32.946 -7.260 -31.401 1.00 12.74 83 ALA D O 1
ATOM 3152 N N . ASP D 1 84 ? 30.989 -8.337 -31.218 1.00 12.96 84 ASP D N 1
ATOM 3153 C CA . ASP D 1 84 ? 31.550 -9.637 -31.554 1.00 9.75 84 ASP D CA 1
ATOM 3154 C C . ASP D 1 84 ? 31.220 -9.884 -33.014 1.00 14.18 84 ASP D C 1
ATOM 3155 O O . ASP D 1 84 ? 30.142 -9.512 -33.476 1.00 13.15 84 ASP D O 1
ATOM 3160 N N . TYR D 1 85 ? 32.155 -10.491 -33.735 1.00 10.00 85 TYR D N 1
ATOM 3161 C CA . TYR D 1 85 ? 31.940 -10.846 -35.124 1.00 10.89 85 TYR D CA 1
ATOM 3162 C C . TYR D 1 85 ? 32.081 -12.332 -35.279 1.00 10.05 85 TYR D C 1
ATOM 3163 O O . TYR D 1 85 ? 33.095 -12.910 -34.887 1.00 10.82 85 TYR D O 1
ATOM 3172 N N . TYR D 1 86 ? 31.053 -12.955 -35.846 1.00 11.25 86 TYR D N 1
ATOM 3173 C CA . TYR D 1 86 ? 31.041 -14.398 -36.041 1.00 8.91 86 TYR D CA 1
ATOM 3174 C C . TYR D 1 86 ? 31.077 -14.729 -37.509 1.00 9.40 86 TYR D C 1
ATOM 3175 O O . TYR D 1 86 ? 30.424 -14.065 -38.306 1.00 10.21 86 TYR D O 1
ATOM 3184 N N . CYS D 1 87 ? 31.849 -15.747 -37.876 1.00 10.14 87 CYS D N 1
ATOM 3185 C CA . CYS D 1 87 ? 31.726 -16.319 -39.213 1.00 10.59 87 CYS D CA 1
ATOM 3186 C C . CYS D 1 87 ? 30.833 -17.561 -39.151 1.00 9.98 87 CYS D C 1
ATOM 3187 O O . CYS D 1 87 ? 30.937 -18.364 -38.222 1.00 13.88 87 CYS D O 1
ATOM 3190 N N . GLN D 1 88 ? 29.956 -17.701 -40.136 1.00 10.21 88 GLN D N 1
ATOM 3191 C CA . GLN D 1 88 ? 29.105 -18.881 -40.276 1.00 8.31 88 GLN D CA 1
ATOM 3192 C C . GLN D 1 88 ? 29.418 -19.509 -41.621 1.00 10.64 88 GLN D C 1
ATOM 3193 O O . GLN D 1 88 ? 29.591 -18.807 -42.608 1.00 10.48 88 GLN D O 1
ATOM 3199 N N . SER D 1 89 ? 29.455 -20.827 -41.662 1.00 12.46 89 SER D N 1
ATOM 3200 C CA . SER D 1 89 ? 29.613 -21.513 -42.940 1.00 13.40 89 SER D CA 1
ATOM 3201 C C . SER D 1 89 ? 28.898 -22.850 -42.843 1.00 16.25 89 SER D C 1
ATOM 3202 O O . SER D 1 89 ? 27.938 -22.995 -42.082 1.00 15.76 89 SER D O 1
ATOM 3205 N N . ALA D 1 90 ? 29.376 -23.829 -43.607 1.00 19.48 90 ALA D N 1
ATOM 3206 C CA . ALA D 1 90 ? 28.805 -25.164 -43.576 1.00 17.63 90 ALA D CA 1
ATOM 3207 C C . ALA D 1 90 ? 29.931 -26.176 -43.661 1.00 20.92 90 ALA D C 1
ATOM 3208 O O . ALA D 1 90 ? 31.038 -25.841 -44.091 1.00 19.90 90 ALA D O 1
ATOM 3210 N N . ASP D 1 91 ? 29.653 -27.408 -43.243 1.00 16.76 91 ASP D N 1
ATOM 3211 C CA . ASP D 1 91 ? 30.644 -28.480 -43.336 1.00 23.66 91 ASP D CA 1
ATOM 3212 C C . ASP D 1 91 ? 30.964 -28.802 -44.805 1.00 23.24 91 ASP D C 1
ATOM 3213 O O . ASP D 1 91 ? 30.311 -28.299 -45.718 1.00 25.96 91 ASP D O 1
ATOM 3218 N N . SER D 1 92 ? 31.980 -29.625 -45.027 1.00 30.45 92 SER D N 1
ATOM 3219 C CA . SER D 1 92 ? 32.415 -29.944 -46.383 1.00 32.95 92 SER D CA 1
ATOM 3220 C C . SER D 1 92 ? 31.277 -30.427 -47.290 1.00 33.59 92 SER D C 1
ATOM 3221 O O . SER D 1 92 ? 31.250 -30.103 -48.478 1.00 41.93 92 SER D O 1
ATOM 3224 N N . SER D 1 93 ? 30.334 -31.182 -46.729 1.00 33.14 93 SER D N 1
ATOM 3225 C CA . SER D 1 93 ? 29.220 -31.714 -47.515 1.00 39.05 93 SER D CA 1
ATOM 3226 C C . SER D 1 93 ? 28.128 -30.671 -47.777 1.00 42.45 93 SER D C 1
ATOM 3227 O O . SER D 1 93 ? 27.342 -30.802 -48.714 1.00 32.70 93 SER D O 1
ATOM 3230 N N . GLY D 1 94 ? 28.084 -29.627 -46.959 1.00 30.09 94 GLY D N 1
ATOM 3231 C CA . GLY D 1 94 ? 27.066 -28.605 -47.131 1.00 27.69 94 GLY D CA 1
ATOM 3232 C C . GLY D 1 94 ? 25.785 -29.019 -46.441 1.00 26.23 94 GLY D C 1
ATOM 3233 O O . GLY D 1 94 ? 24.711 -28.490 -46.725 1.00 33.94 94 GLY D O 1
ATOM 3234 N N . THR D 1 95 ? 25.910 -29.956 -45.506 1.00 26.91 95 THR D N 1
ATOM 3235 C CA . THR D 1 95 ? 24.757 -30.540 -44.834 1.00 32.43 95 THR D CA 1
ATOM 3236 C C . THR D 1 95 ? 24.370 -29.795 -43.566 1.00 27.55 95 THR D C 1
ATOM 3237 O O . THR D 1 95 ? 23.189 -29.673 -43.256 1.00 30.62 95 THR D O 1
ATOM 3241 N N . TYR D 1 96 ? 25.362 -29.303 -42.829 1.00 23.49 96 TYR D N 1
ATOM 3242 C CA . TYR D 1 96 ? 25.073 -28.623 -41.569 1.00 28.35 96 TYR D CA 1
ATOM 3243 C C . TYR D 1 96 ? 25.896 -27.360 -41.319 1.00 22.47 96 TYR D C 1
ATOM 3244 O O . TYR D 1 96 ? 27.031 -27.222 -41.788 1.00 23.32 96 TYR D O 1
ATOM 3253 N N . VAL D 1 97 ? 25.313 -26.444 -40.553 1.00 21.37 97 VAL D N 1
ATOM 3254 C CA . VAL D 1 97 ? 25.945 -25.164 -40.289 1.00 17.29 97 VAL D CA 1
ATOM 3255 C C . VAL D 1 97 ? 27.089 -25.296 -39.286 1.00 16.91 97 VAL D C 1
ATOM 3256 O O . VAL D 1 97 ? 27.023 -26.088 -38.349 1.00 19.04 97 VAL D O 1
ATOM 3260 N N . VAL D 1 98 ? 28.148 -24.523 -39.508 1.00 17.46 98 VAL D N 1
ATOM 3261 C CA . VAL D 1 98 ? 29.281 -24.451 -38.591 1.00 21.63 98 VAL D CA 1
ATOM 3262 C C . VAL D 1 98 ? 29.598 -22.987 -38.299 1.00 19.84 98 VAL D C 1
ATOM 3263 O O . VAL D 1 98 ? 29.296 -22.109 -39.100 1.00 15.76 98 VAL D O 1
ATOM 3267 N N . PHE D 1 99 ? 30.211 -22.733 -37.146 1.00 23.01 99 PHE D N 1
ATOM 3268 C CA . PHE D 1 99 ? 30.532 -21.375 -36.732 1.00 18.45 99 PHE D CA 1
ATOM 3269 C C . PHE D 1 99 ? 31.956 -21.264 -36.204 1.00 18.21 99 PHE D C 1
ATOM 3270 O O . PHE D 1 99 ? 32.559 -22.254 -35.784 1.00 17.28 99 PHE D O 1
ATOM 3278 N N . GLY D 1 100 ? 32.493 -20.051 -36.232 1.00 15.23 100 GLY D N 1
ATOM 3279 C CA . GLY D 1 100 ? 33.663 -19.734 -35.425 1.00 15.27 100 GLY D CA 1
ATOM 3280 C C . GLY D 1 100 ? 33.194 -19.403 -34.012 1.00 16.65 100 GLY D C 1
ATOM 3281 O O . GLY D 1 100 ? 31.989 -19.253 -33.768 1.00 15.41 100 GLY D O 1
ATOM 3282 N N . GLY D 1 101 ? 34.137 -19.294 -33.077 1.00 18.06 101 GLY D N 1
ATOM 3283 C CA . GLY D 1 101 ? 33.810 -18.994 -31.690 1.00 12.68 101 GLY D CA 1
ATOM 3284 C C . GLY D 1 101 ? 33.462 -17.538 -31.441 1.00 21.28 101 GLY D C 1
ATOM 3285 O O . GLY D 1 101 ? 33.137 -17.155 -30.311 1.00 18.27 101 GLY D O 1
ATOM 3286 N N . GLY D 1 102 ? 33.525 -16.727 -32.494 1.00 12.36 102 GLY D N 1
ATOM 3287 C CA . GLY D 1 102 ? 33.291 -15.301 -32.378 1.00 14.74 102 GLY D CA 1
ATOM 3288 C C . GLY D 1 102 ? 34.569 -14.543 -32.039 1.00 18.94 102 GLY D C 1
ATOM 3289 O O . GLY D 1 102 ? 35.415 -15.020 -31.274 1.00 18.84 102 GLY D O 1
ATOM 3290 N N . THR D 1 103 ? 34.719 -13.358 -32.614 1.00 11.46 103 THR D N 1
ATOM 3291 C CA . THR D 1 103 ? 35.846 -12.500 -32.259 1.00 16.54 103 THR D CA 1
ATOM 3292 C C . THR D 1 103 ? 35.333 -11.188 -31.659 1.00 13.08 103 THR D C 1
ATOM 3293 O O . THR D 1 103 ? 34.553 -10.485 -32.282 1.00 16.28 103 THR D O 1
ATOM 3297 N N . LYS D 1 104 ? 35.771 -10.856 -30.449 1.00 11.90 104 LYS D N 1
ATOM 3298 C CA . LYS D 1 104 ? 35.392 -9.587 -29.851 1.00 9.52 104 LYS D CA 1
ATOM 3299 C C . LYS D 1 104 ? 36.336 -8.511 -30.375 1.00 12.97 104 LYS D C 1
ATOM 3300 O O . LYS D 1 104 ? 37.552 -8.620 -30.193 1.00 9.87 104 LYS D O 1
ATOM 3306 N N . LEU D 1 105 ? 35.765 -7.506 -31.038 1.00 12.28 105 LEU D N 1
ATOM 3307 C CA . LEU D 1 105 ? 36.516 -6.345 -31.523 1.00 12.53 105 LEU D CA 1
ATOM 3308 C C . LEU D 1 105 ? 36.443 -5.225 -30.499 1.00 12.17 105 LEU D C 1
ATOM 3309 O O . LEU D 1 105 ? 35.362 -4.744 -30.184 1.00 14.18 105 LEU D O 1
ATOM 3314 N N . THR D 1 106 ? 37.603 -4.813 -29.993 1.00 12.72 106 THR D N 1
ATOM 3315 C CA . THR D 1 106 ? 37.708 -3.691 -29.074 1.00 14.73 106 THR D CA 1
ATOM 3316 C C . THR D 1 106 ? 38.381 -2.501 -29.738 1.00 20.63 106 THR D C 1
ATOM 3317 O O . THR D 1 106 ? 39.339 -2.659 -30.490 1.00 14.16 106 THR D O 1
ATOM 3321 N N . VAL D 1 107 ? 37.851 -1.310 -29.484 1.00 20.95 107 VAL D N 1
ATOM 3322 C CA . VAL D 1 107 ? 38.431 -0.103 -30.037 1.00 17.52 107 VAL D CA 1
ATOM 3323 C C . VAL D 1 107 ? 39.070 0.645 -28.889 1.00 28.57 107 VAL D C 1
ATOM 3324 O O . VAL D 1 107 ? 38.379 1.183 -28.027 1.00 32.50 107 VAL D O 1
ATOM 3328 N N . LEU D 1 108 ? 40.397 0.646 -28.865 1.00 23.28 108 LEU D N 1
ATOM 3329 C CA . LEU D 1 108 ? 41.151 1.309 -27.803 1.00 27.15 108 LEU D CA 1
ATOM 3330 C C . LEU D 1 108 ? 41.177 2.820 -27.979 1.00 36.54 108 LEU D C 1
ATOM 3331 O O . LEU D 1 108 ? 42.006 3.505 -27.380 1.00 52.30 108 LEU D O 1
#

Sequence (426 aa):
YELMQPPSSVSVSPGQTARITCSGDALPKKQYAYWYQQKPGQAPVLVIYKDSERRPSGIPERFSGSSSGTTVTLTISGVQAEDEADYYCQSADSSGTYVVFFGGGTKLTVLELMQPPSVSVSPGQTARITCCSGDALPKQYAYWYQQKPGQAPVLVIYKDSERPSSGIPERRFSGSSSGTTVTLTISGVQAEDEADYYCCQSADSSGTYVVFGGGTKKLVVLYELMQPPSSVSVSPGQTARITCCSGDALPKQYAYWYQQKPGQAPVLVIYKDSERRPSGIPERFSGSSSGTTVTLTISGVQAEDEADYYCQSADSSGTYVVFFGGGTKLTVLEELMQPPSVSVSPGQTARITCCSGDALPKQYAYWYQQKPGQAPVLVIYKDSERPSSGIPERRFSGSSSGTTVTLTISSGVQAEDEADYYCQSADSSGTYVVFGGGTKLTVL

Secondary structure (DSSP, 8-state):
--SB--SEEEE-TTS-EEEEEE-TTGGGS--EEEEE-TTS--EEEEBTTTBPPTT--TTEEEEEETTEEEEEESS--GGG-EEEEEEEE-SSSSSEEE---EEEEE-/-BB--SEEEE-TT--EEEEEE-TTTTTS--EEEEE-TTS--EEEEBTTTB--TTS-TTEEEEEETTEEEEEESS--GGG-EEEEEEEE-TTSSSEEEB--EEEEE-/--SB--SEEEE-TTS-EEEEEE-TTGGGS--EEEEE-TTS--EEEEBTTTB--TT--TTEEEEEETTEEEEEESS--GGG-EEEEEEEE-SSSSSEEE---EEEEE-/--B--SEEEE-TT--EEEEEE-TTTTTS--EEEEE-TTS--EEEEBTTTB--TT--TTEEEEEETTEEEEEESS--GGG-EEEEEEEE-TTS-SEEE---EEEEE-

InterPro domains:
  IPR003599 Immunoglobulin domain subtype [SM00409] (7-97)
  IPR007110 Immunoglobulin-like domain [PS50835] (1-97)
  IPR013106 Immunoglobulin V-set domain [PF07686] (5-91)
  IPR013106 Immunoglobulin V-set domain [SM00406] (17-89)
  IPR013783 Immunoglobulin-like fold [G3DSA:2.60.40.10] (1-95)
  IPR036179 Immunoglobulin-like domain superfamily [SSF48726] (4-93)
  IPR050150 Immunoglobulin Variable Light Chain [PTHR23267] (2-89)

Solvent-accessible surface area: 17338 Å² total; per-residue (Å²): 86,113,3,127,13,50,56,44,30,67,28,56,69,52,99,50,1,150,0,51,0,38,9,138,16,1,73,186,27,109,0,6,0,0,15,10,46,65,31,96,23,0,19,0,2,0,11,48,28,59,68,92,3,53,18,21,57,151,54,8,40,10,59,54,80,55,66,45,1,21,0,19,0,49,31,1,76,64,99,2,57,1,28,0,42,0,2,1,2,15,96,83,22,87,98,36,7,38,1,27,13,0,26,0,50,10,144,157,8,153,23,52,35,32,29,44,24,51,88,52,100,43,1,153,0,49,0,40,11,140,16,8,72,177,25,120,0,8,0,0,17,15,36,25,24,30,1,2,12,0,2,1,16,60,22,68,78,102,4,46,15,16,50,141,59,6,52,14,62,59,83,48,66,40,1,23,0,28,0,51,31,2,79,72,99,2,71,13,20,0,18,0,0,3,1,22,90,81,23,96,128,31,12,39,4,43,1,0,24,1,22,23,130,116,112,6,140,20,49,59,44,28,56,23,52,73,54,99,50,1,152,0,55,0,31,8,136,16,2,72,190,25,110,0,6,0,0,16,9,47,58,32,98,23,0,23,0,2,0,13,48,29,59,68,89,3,45,19,18,56,149,62,8,40,11,60,54,82,54,67,48,0,22,0,21,0,48,34,3,74,70,99,2,57,4,29,0,42,0,0,2,2,13,94,90,23,96,100,36,8,34,1,28,12,0,31,0,42,17,133,150,17,153,25,50,34,32,30,46,24,54,89,53,98,62,0,148,0,48,0,40,11,140,17,6,74,177,27,121,0,8,0,0,18,16,37,26,23,49,3,2,11,0,2,0,16,58,22,64,78,82,5,45,15,18,56,135,60,6,47,13,57,58,83,48,64,40,1,19,0,12,0,47,27,2,70,73,99,3,73,12,20,0,20,0,1,3,2,20,88,83,20,99,126,28,6,34,5,50,2,0,25,2,19,24,133

B-factor: mean 22.51, std 10.42, range [2.86, 100.41]

Organism: Homo sapiens (NCBI:txid9606)

Radius of gyration: 21.28 Å; Cα contacts (8 Å, |Δi|>4): 1357; chains: 4; bounding box: 41×41×52 Å

CATH classification: 2.60.40.10

Nearest PDB structures (foldseek):
  4aiz-assembly1_B  TM=1.010E+00  e=5.586E-22  Homo sapiens
  4aiz-assembly1_D  TM=1.009E+00  e=6.240E-22  Homo sapiens
  6dfh-assembly1_L  TM=9.837E-01  e=8.617E-20  Homo sapiens
  6ct7-assembly2_B  TM=9.888E-01  e=3.151E-18  Homo sapiens
  4qf1-assembly2_B  TM=9.835E-01  e=1.008E-17  Homo sapiens